Protein 7ZE9 (pdb70)

Radius of gyration: 26.59 Å; Cα contacts (8 Å, |Δi|>4): 1116; chains: 3; bounding box: 82×51×63 Å

Nearest PDB structures (foldseek):
  7ze9-assembly3_CCC  TM=1.006E+00  e=1.357E-37  Thermothelomyces thermophilus
  7ze9-assembly2_BBB  TM=1.005E+00  e=1.156E-34  Thermothelomyces thermophilus
  3wea-assembly1_A  TM=4.760E-01  e=3.461E-02  Camponotus japonicus
  3b2d-assembly1_D  TM=3.757E-01  e=3.349E-01  Homo sapiens
  5e4e-assembly1_C  TM=3.476E-01  e=4.404E+00  Homo sapiens

Structure (mmCIF, N/CA/C/O backbone):
data_7ZE9
#
_entry.id   7ZE9
#
_cell.length_a   152.424
_cell.length_b   52.154
_cell.length_c   88.855
_cell.angle_alpha   90.000
_cell.angle_beta   105.666
_cell.angle_gamma   90.000
#
_symmetry.space_group_name_H-M   'C 1 2 1'
#
loop_
_entity.id
_entity.type
_entity.pdbx_description
1 polymer 'Chitin-binding type-4 domain-containing protein'
2 branched alpha-D-mannopyranose-(1-2)-alpha-D-mannopyranose-(1-3)-[alpha-D-mannopyranose-(1-3)-alpha-D-mannopyranose-(1-6)]beta-D-mannopyranose-(1-4)-2-acetamido-2-deoxy-beta-D-glucopyranose-(1-4)-2-acetamido-2-deoxy-beta-D-glucopyranose
3 branched beta-D-mannopyranose-(1-3)-[alpha-D-mannopyranose-(1-6)]beta-D-mannopyranose-(1-4)-2-acetamido-2-deoxy-beta-D-glucopyranose-(1-4)-2-acetamido-2-deoxy-beta-D-glucopyranose
4 non-polymer 2-acetamido-2-deoxy-beta-D-glucopyranose
5 non-polymer 'COPPER (II) ION'
6 non-polymer 'ACETATE ION'
7 water water
#
loop_
_atom_site.group_PDB
_atom_site.id
_atom_site.type_symbol
_atom_site.label_atom_id
_atom_site.label_alt_id
_atom_site.label_comp_id
_atom_site.label_asym_id
_atom_site.label_entity_id
_atom_site.label_seq_id
_atom_site.pdbx_PDB_ins_code
_atom_site.Cartn_x
_atom_site.Cartn_y
_atom_site.Cartn_z
_atom_site.occupancy
_atom_site.B_iso_or_equiv
_atom_site.auth_seq_id
_atom_site.auth_comp_id
_atom_site.auth_asym_id
_atom_site.auth_atom_id
_atom_site.pdbx_PDB_model_num
ATOM 12 N N . ALA A 1 22 ? -29.660 -16.130 44.823 1.000 47.039 2 ALA AAA N 1
ATOM 13 C CA . ALA A 1 22 ? -30.347 -16.244 43.542 1.000 48.713 2 ALA AAA CA 1
ATOM 14 C C . ALA A 1 22 ? -31.025 -17.616 43.396 1.000 44.876 2 ALA AAA C 1
ATOM 15 O O . ALA A 1 22 ? -30.611 -18.592 44.077 1.000 41.520 2 ALA AAA O 1
ATOM 17 N N . VAL A 1 23 ? -32.013 -17.676 42.501 1.000 40.742 3 VAL AAA N 1
ATOM 18 C CA . VAL A 1 23 ? -32.825 -18.894 42.208 1.000 41.419 3 VAL AAA CA 1
ATOM 19 C C . VAL A 1 23 ? -33.410 -18.760 40.797 1.000 35.820 3 VAL AAA C 1
ATOM 20 O O . VAL A 1 23 ? -33.682 -17.636 40.415 1.000 31.335 3 VAL AAA O 1
ATOM 24 N N . VAL A 1 24 ? -33.516 -19.873 40.066 1.000 36.786 4 VAL AAA N 1
ATOM 25 C CA . VAL A 1 24 ? -34.198 -19.995 38.741 1.000 42.316 4 VAL AAA CA 1
ATOM 26 C C . VAL A 1 24 ? -35.701 -19.788 38.956 1.000 46.207 4 VAL AAA C 1
ATOM 27 O O . VAL A 1 24 ? -36.231 -20.374 39.925 1.000 57.383 4 VAL AAA O 1
ATOM 31 N N . THR A 1 25 ? -36.368 -19.007 38.095 1.000 46.186 5 THR AAA N 1
ATOM 32 C CA . THR A 1 25 ? -37.852 -18.836 38.110 1.000 44.835 5 THR AAA CA 1
ATOM 33 C C . THR A 1 25 ? -38.467 -19.395 36.832 1.000 40.680 5 THR AAA C 1
ATOM 34 O O . THR A 1 25 ? -39.657 -19.760 36.894 1.000 40.536 5 THR AAA O 1
ATOM 38 N N . VAL A 1 26 ? -37.693 -19.453 35.742 1.000 37.515 6 VAL AAA N 1
ATOM 39 C CA . VAL A 1 26 ? -38.131 -20.051 34.450 1.000 38.404 6 VAL AAA CA 1
ATOM 40 C C . VAL A 1 26 ? -37.019 -20.937 33.915 1.000 38.208 6 VAL AAA C 1
ATOM 41 O O . VAL A 1 26 ? -35.860 -20.545 33.940 1.000 41.881 6 VAL AAA O 1
ATOM 45 N N . PRO A 1 27 ? -37.313 -22.186 33.500 1.000 40.270 7 PRO AAA N 1
ATOM 46 C CA . PRO A 1 27 ? -38.619 -22.810 33.745 1.000 40.085 7 PRO AAA CA 1
ATOM 47 C C . PRO A 1 27 ? -38.917 -22.957 35.247 1.000 41.111 7 PRO AAA C 1
ATOM 48 O O . PRO A 1 27 ? -38.003 -22.775 36.037 1.000 41.950 7 PRO AAA O 1
ATOM 52 N N . THR A 1 28 ? -40.147 -23.310 35.632 1.000 43.412 8 THR AAA N 1
ATOM 53 C CA . THR A 1 28 ? -40.481 -23.553 37.058 1.000 44.164 8 THR AAA CA 1
ATOM 54 C C . THR A 1 28 ? -39.620 -24.699 37.559 1.000 42.247 8 THR AAA C 1
ATOM 55 O O . THR A 1 28 ? -39.716 -25.795 37.041 1.000 46.050 8 THR AAA O 1
ATOM 59 N N . PRO A 1 29 ? -38.720 -24.473 38.539 1.000 40.464 9 PRO AAA N 1
ATOM 60 C CA . PRO A 1 29 ? -37.815 -25.525 38.998 1.000 39.247 9 PRO AAA CA 1
ATOM 61 C C . PRO A 1 29 ? -38.481 -26.336 40.120 1.000 38.289 9 PRO AAA C 1
ATOM 62 O O . PRO A 1 29 ? -39.589 -25.991 40.488 1.000 43.564 9 PRO AAA O 1
ATOM 66 N N . ARG A 1 30 ? -37.844 -27.397 40.613 1.000 36.287 10 ARG AAA N 1
ATOM 67 C CA . ARG A 1 30 ? -38.398 -28.182 41.746 1.000 37.597 10 ARG AAA CA 1
ATOM 68 C C . ARG A 1 30 ? -38.614 -27.230 42.918 1.000 41.257 10 ARG AAA C 1
ATOM 69 O O . ARG A 1 30 ? -37.791 -26.271 43.091 1.000 39.961 10 ARG AAA O 1
ATOM 77 N N . GLY A 1 31 ? -39.684 -27.472 43.674 1.000 42.248 11 GLY AAA N 1
ATOM 78 C CA . GLY A 1 31 ? -40.013 -26.717 44.894 1.000 43.844 11 GLY AAA CA 1
ATOM 79 C C . GLY A 1 31 ? -40.258 -27.665 46.043 1.000 43.740 11 GLY AAA C 1
ATOM 80 O O . GLY A 1 31 ? -40.119 -28.887 45.855 1.000 44.625 11 GLY AAA O 1
ATOM 81 N N . ALA A 1 32 ? -40.617 -27.122 47.199 1.000 49.682 12 ALA AAA N 1
ATOM 82 C CA . ALA A 1 32 ? -40.911 -27.900 48.425 1.000 52.231 12 ALA AAA CA 1
ATOM 83 C C . ALA A 1 32 ? -42.151 -28.787 48.196 1.000 53.666 12 ALA AAA C 1
ATOM 84 O O . ALA A 1 32 ? -43.044 -28.413 47.401 1.000 44.733 12 ALA AAA O 1
ATOM 86 N N . GLY A 1 33 ? -42.185 -29.935 48.872 1.000 55.668 13 GLY AAA N 1
ATOM 87 C CA . GLY A 1 33 ? -43.373 -30.790 49.005 1.000 50.713 13 GLY AAA CA 1
ATOM 88 C C . GLY A 1 33 ? -43.208 -31.750 50.170 1.000 49.787 13 GLY AAA C 1
ATOM 89 O O . GLY A 1 33 ? -42.235 -31.669 50.919 1.000 51.427 13 GLY AAA O 1
ATOM 90 N N . PRO A 1 34 ? -44.173 -32.674 50.348 1.000 52.825 14 PRO AAA N 1
ATOM 91 C CA . PRO A 1 34 ? -44.147 -33.648 51.443 1.000 50.661 14 PRO AAA CA 1
ATOM 92 C C . PRO A 1 34 ? -42.865 -34.481 51.564 1.000 43.223 14 PRO AAA C 1
ATOM 93 O O . PRO A 1 34 ? -42.357 -34.568 52.649 1.000 45.139 14 PRO AAA O 1
ATOM 97 N N . TYR A 1 35 ? -42.366 -35.058 50.475 1.000 39.347 15 TYR AAA N 1
ATOM 98 C CA . TYR A 1 35 ? -41.155 -35.910 50.518 1.000 39.659 15 TYR AAA CA 1
ATOM 99 C C . TYR A 1 35 ? -39.951 -35.065 50.941 1.000 39.688 15 TYR AAA C 1
ATOM 100 O O . TYR A 1 35 ? -39.074 -35.580 51.650 1.000 45.420 15 TYR AAA O 1
ATOM 109 N N . TYR A 1 36 ? -39.915 -33.793 50.545 1.000 39.243 16 TYR AAA N 1
ATOM 110 C CA . TYR A 1 36 ? -38.839 -32.838 50.910 1.000 38.559 16 TYR AAA CA 1
ATOM 111 C C . TYR A 1 36 ? -38.743 -32.722 52.438 1.000 40.710 16 TYR AAA C 1
ATOM 112 O O . TYR A 1 36 ? -37.646 -32.920 53.008 1.000 37.298 16 TYR AAA O 1
ATOM 121 N N . THR A 1 37 ? -39.871 -32.428 53.092 1.000 42.537 17 THR AAA N 1
ATOM 122 C CA . THR A 1 37 ? -39.939 -32.246 54.563 1.000 43.749 17 THR AAA CA 1
ATOM 123 C C . THR A 1 37 ? -39.632 -33.605 55.218 1.000 48.836 17 THR AAA C 1
ATOM 124 O O . THR A 1 37 ? -38.812 -33.627 56.178 1.000 49.773 17 THR AAA O 1
ATOM 128 N N . GLN A 1 38 ? -40.179 -34.707 54.681 1.000 45.247 18 GLN AAA N 1
ATOM 129 C CA . GLN A 1 38 ? -39.981 -36.062 55.262 1.000 45.196 18 GLN AAA CA 1
ATOM 130 C C . GLN A 1 38 ? -38.496 -36.417 55.179 1.000 44.669 18 GLN AAA C 1
ATOM 131 O O . GLN A 1 38 ? -37.952 -36.914 56.186 1.000 50.262 18 GLN AAA O 1
ATOM 137 N N . ARG A 1 39 ? -37.852 -36.186 54.037 1.000 44.417 19 ARG AAA N 1
ATOM 138 C CA . ARG A 1 39 ? -36.504 -36.766 53.786 1.000 43.909 19 ARG AAA CA 1
ATOM 139 C C . ARG A 1 39 ? -35.401 -35.847 54.295 1.000 43.765 19 ARG AAA C 1
ATOM 140 O O . ARG A 1 39 ? -34.422 -36.394 54.797 1.000 51.150 19 ARG AAA O 1
ATOM 148 N N . CYS A 1 40 ? -35.547 -34.525 54.189 1.000 43.265 20 CYS AAA N 1
ATOM 149 C CA . CYS A 1 40 ? -34.523 -33.545 54.649 1.000 43.079 20 CYS AAA CA 1
ATOM 150 C C . CYS A 1 40 ? -34.716 -33.253 56.140 1.000 43.437 20 CYS AAA C 1
ATOM 151 O O . CYS A 1 40 ? -33.698 -32.988 56.827 1.000 46.072 20 CYS AAA O 1
ATOM 154 N N . GLY A 1 41 ? -35.963 -33.291 56.618 1.000 37.947 21 GLY AAA N 1
ATOM 155 C CA . GLY A 1 41 ? -36.291 -32.972 58.015 1.000 38.423 21 GLY AAA CA 1
ATOM 156 C C . GLY A 1 41 ? -36.816 -31.552 58.139 1.000 40.454 21 GLY AAA C 1
ATOM 157 O O . GLY A 1 41 ? -36.529 -30.742 57.253 1.000 40.691 21 GLY AAA O 1
ATOM 158 N N . GLU A 1 42 ? -37.568 -31.269 59.206 1.000 43.459 22 GLU AAA N 1
ATOM 159 C CA . GLU A 1 42 ? -38.273 -29.981 59.437 1.000 45.497 22 GLU AAA CA 1
ATOM 160 C C . GLU A 1 42 ? -37.233 -28.854 59.476 1.000 39.875 22 GLU AAA C 1
ATOM 161 O O . GLU A 1 42 ? -37.490 -27.799 58.901 1.000 38.339 22 GLU AAA O 1
ATOM 167 N N . THR A 1 43 ? -36.081 -29.076 60.100 1.000 36.804 23 THR AAA N 1
ATOM 168 C CA . THR A 1 43 ? -35.099 -27.995 60.345 1.000 38.175 23 THR AAA CA 1
ATOM 169 C C . THR A 1 43 ? -34.599 -27.486 58.991 1.000 41.075 23 THR AAA C 1
ATOM 170 O O . THR A 1 43 ? -34.767 -26.269 58.735 1.000 46.927 23 THR AAA O 1
ATOM 174 N N . TYR A 1 44 ? -34.078 -28.366 58.134 1.000 38.384 24 TYR AAA N 1
ATOM 175 C CA . TYR A 1 44 ? -33.608 -28.000 56.772 1.000 37.365 24 TYR AAA CA 1
ATOM 176 C C . TYR A 1 44 ? -34.750 -27.378 55.950 1.000 39.598 24 TYR AAA C 1
ATOM 177 O O . TYR A 1 44 ? -34.579 -26.276 55.425 1.000 42.626 24 TYR AAA O 1
ATOM 186 N N . ALA A 1 45 ? -35.882 -28.069 55.819 1.000 42.918 25 ALA AAA N 1
ATOM 187 C CA . ALA A 1 45 ? -37.042 -27.640 54.995 1.000 40.758 25 ALA AAA CA 1
ATOM 188 C C . ALA A 1 45 ? -37.500 -26.242 55.426 1.000 43.033 25 ALA AAA C 1
ATOM 189 O O . ALA A 1 45 ? -37.730 -25.410 54.549 1.000 40.092 25 ALA AAA O 1
ATOM 191 N N . VAL A 1 46 ? -37.625 -25.990 56.733 1.000 43.201 26 VAL AAA N 1
ATOM 192 C CA . VAL A 1 46 ? -38.192 -24.708 57.237 1.000 42.334 26 VAL AAA CA 1
ATOM 193 C C . VAL A 1 46 ? -37.166 -23.600 56.981 1.000 42.174 26 VAL AAA C 1
ATOM 194 O O . VAL A 1 46 ? -37.556 -22.540 56.468 1.000 41.813 26 VAL AAA O 1
ATOM 198 N N . TYR A 1 47 ? -35.898 -23.829 57.301 1.000 40.146 27 TYR AAA N 1
ATOM 199 C CA . TYR A 1 47 ? -34.850 -22.789 57.140 1.000 40.524 27 TYR AAA CA 1
ATOM 200 C C . TYR A 1 47 ? -34.740 -22.404 55.657 1.000 39.641 27 TYR AAA C 1
ATOM 201 O O . TYR A 1 47 ? -34.710 -21.205 55.328 1.000 41.640 27 TYR AAA O 1
ATOM 210 N N . MET A 1 48 ? -34.706 -23.397 54.777 1.000 37.362 28 MET AAA N 1
ATOM 211 C CA . MET A 1 48 ? -34.438 -23.180 53.339 1.000 37.696 28 MET AAA CA 1
ATOM 212 C C . MET A 1 48 ? -35.669 -22.589 52.646 1.000 40.914 28 MET AAA C 1
ATOM 213 O O . MET A 1 48 ? -35.482 -22.004 51.590 1.000 42.089 28 MET AAA O 1
ATOM 218 N N . GLU A 1 49 ? -36.879 -22.693 53.203 1.000 45.470 29 GLU AAA N 1
ATOM 219 C CA . GLU A 1 49 ? -38.085 -22.127 52.534 1.000 44.893 29 GLU AAA CA 1
ATOM 220 C C . GLU A 1 49 ? -38.347 -20.681 52.994 1.000 45.903 29 GLU AAA C 1
ATOM 221 O O . GLU A 1 49 ? -38.986 -19.938 52.231 1.000 47.950 29 GLU AAA O 1
ATOM 227 N N . LYS A 1 50 ? -37.826 -20.254 54.142 1.000 48.710 30 LYS AAA N 1
ATOM 228 C CA . LYS A 1 50 ? -37.882 -18.822 54.542 1.000 57.727 30 LYS AAA CA 1
ATOM 229 C C . LYS A 1 50 ? -37.144 -17.952 53.512 1.000 59.815 30 LYS AAA C 1
ATOM 230 O O . LYS A 1 50 ? -37.464 -16.762 53.476 1.000 64.805 30 LYS AAA O 1
ATOM 236 N N . ASP A 1 51 ? -36.198 -18.498 52.725 1.000 60.149 31 ASP AAA N 1
ATOM 237 C CA . ASP A 1 51 ? -35.481 -17.771 51.630 1.000 51.427 31 ASP AAA CA 1
ATOM 238 C C . ASP A 1 51 ? -35.067 -18.756 50.527 1.000 43.976 31 ASP AAA C 1
ATOM 239 O O . ASP A 1 51 ? -33.967 -19.302 50.571 1.000 41.575 31 ASP AAA O 1
ATOM 244 N N . LYS A 1 52 ? -35.917 -18.928 49.527 1.000 41.441 32 LYS AAA N 1
ATOM 245 C CA . LYS A 1 52 ? -35.738 -19.925 48.444 1.000 42.252 32 LYS AAA CA 1
ATOM 246 C C . LYS A 1 52 ? -34.486 -19.580 47.630 1.000 41.772 32 LYS AAA C 1
ATOM 247 O O . LYS A 1 52 ? -34.107 -20.429 46.775 1.000 40.350 32 LYS AAA O 1
ATOM 253 N N . ALA A 1 53 ? -33.870 -18.412 47.898 1.000 39.507 33 ALA AAA N 1
ATOM 254 C CA . ALA A 1 53 ? -32.687 -17.871 47.180 1.000 40.275 33 ALA AAA CA 1
ATOM 255 C C . ALA A 1 53 ? -31.430 -17.956 48.044 1.000 36.886 33 ALA AAA C 1
ATOM 256 O O . ALA A 1 53 ? -30.351 -17.602 47.545 1.000 35.587 33 ALA AAA O 1
ATOM 258 N N . GLY A 1 54 ? -31.572 -18.378 49.295 1.000 33.860 34 GLY AAA N 1
ATOM 259 C CA . GLY A 1 54 ? -30.438 -18.553 50.210 1.000 34.191 34 GLY AAA CA 1
ATOM 260 C C . GLY A 1 54 ? -29.484 -19.656 49.761 1.000 34.843 34 GLY AAA C 1
ATOM 261 O O . GLY A 1 54 ? -29.829 -20.568 49.012 1.000 35.191 34 GLY AAA O 1
ATOM 262 N N . PRO A 1 55 ? -28.225 -19.612 50.222 1.000 36.228 35 PRO AAA N 1
ATOM 263 C CA . PRO A 1 55 ? -27.289 -20.711 49.970 1.000 37.113 35 PRO AAA CA 1
ATOM 264 C C . PRO A 1 55 ? -27.579 -21.988 50.784 1.000 37.739 35 PRO AAA C 1
ATOM 265 O O . PRO A 1 55 ? -28.390 -21.971 51.701 1.000 35.300 35 PRO AAA O 1
ATOM 269 N N . ILE A 1 56 ? -26.913 -23.079 50.424 1.000 39.120 36 ILE AAA N 1
ATOM 270 C CA . ILE A 1 56 ? -27.240 -24.445 50.928 1.000 41.125 36 ILE AAA CA 1
ATOM 271 C C . ILE A 1 56 ? -26.571 -24.643 52.295 1.000 43.361 36 ILE AAA C 1
ATOM 272 O O . ILE A 1 56 ? -27.249 -25.178 53.213 1.000 43.808 36 ILE AAA O 1
ATOM 277 N N . GLU A 1 57 ? -25.316 -24.187 52.415 1.000 38.997 37 GLU AAA N 1
ATOM 278 C CA . GL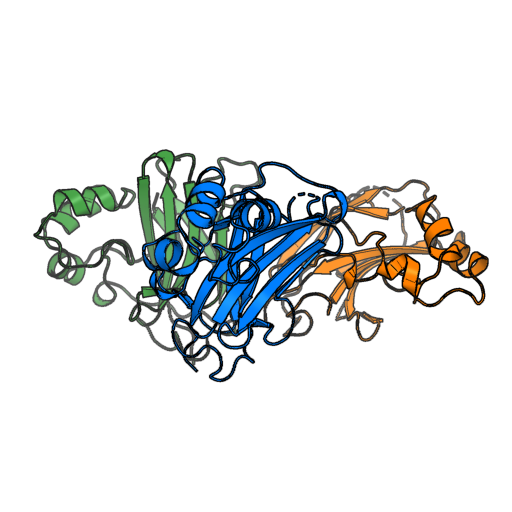U A 1 57 ? -24.401 -24.438 53.558 1.000 37.059 37 GLU AAA CA 1
ATOM 279 C C . GLU A 1 57 ? -25.087 -24.031 54.856 1.000 33.659 37 GLU AAA C 1
ATOM 280 O O . GLU A 1 57 ? -24.953 -24.746 55.845 1.000 36.627 37 GLU AAA O 1
ATOM 286 N N . ASN A 1 58 ? -25.806 -22.925 54.842 1.000 32.515 38 ASN AAA N 1
ATOM 287 C CA . ASN A 1 58 ? -26.469 -22.358 56.040 1.000 32.354 38 ASN AAA CA 1
ATOM 288 C C . ASN A 1 58 ? -27.561 -23.315 56.529 1.000 34.423 38 ASN AAA C 1
ATOM 289 O O . ASN A 1 58 ? -27.786 -23.394 57.773 1.000 37.054 38 ASN AAA O 1
ATOM 294 N N . GLY A 1 59 ? -28.239 -23.995 55.604 1.000 34.833 39 GLY AAA N 1
ATOM 295 C CA . GLY A 1 59 ? -29.302 -24.968 55.931 1.000 35.477 39 GLY AAA CA 1
ATOM 296 C C . GLY A 1 59 ? -28.706 -26.265 56.455 1.000 34.085 39 GLY AAA C 1
ATOM 297 O O . GLY A 1 59 ? -29.244 -26.832 57.424 1.000 34.052 39 GLY AAA O 1
ATOM 298 N N . VAL A 1 60 ? -27.603 -26.695 55.857 1.000 30.173 40 VAL AAA N 1
ATOM 299 C CA . VAL A 1 60 ? -26.835 -27.894 56.287 1.000 32.266 40 VAL AAA CA 1
ATOM 300 C C . VAL A 1 60 ? -26.398 -27.671 57.742 1.000 32.759 40 VAL AAA C 1
ATOM 301 O O . VAL A 1 60 ? -26.639 -28.543 58.616 1.000 34.528 40 VAL AAA O 1
ATOM 305 N N . ALA A 1 61 ? -25.803 -26.513 58.009 1.000 35.232 41 ALA AAA N 1
ATOM 306 C CA . ALA A 1 61 ? -25.278 -26.138 59.338 1.000 34.569 41 ALA AAA CA 1
ATOM 307 C C . ALA A 1 61 ? -26.412 -26.146 60.369 1.000 36.725 41 ALA AAA C 1
ATOM 308 O O . ALA A 1 61 ? -26.238 -26.787 61.401 1.000 40.824 41 ALA AAA O 1
ATOM 310 N N . LYS A 1 62 ? -27.536 -25.480 60.088 1.000 39.218 42 LYS AAA N 1
ATOM 311 C CA . LYS A 1 62 ? -28.704 -25.427 61.005 1.000 41.476 42 LYS AAA CA 1
ATOM 312 C C . LYS A 1 62 ? -29.212 -26.857 61.252 1.000 41.610 42 LYS AAA C 1
ATOM 313 O O . LYS A 1 62 ? -29.502 -27.191 62.410 1.000 37.601 42 LYS AAA O 1
ATOM 319 N N . ALA A 1 63 ? -29.322 -27.681 60.207 1.000 39.601 43 ALA AAA N 1
ATOM 320 C CA . ALA A 1 63 ? -29.930 -29.024 60.309 1.000 37.980 43 ALA AAA CA 1
ATOM 321 C C . ALA A 1 63 ? -29.030 -29.921 61.155 1.000 40.787 43 ALA AAA C 1
ATOM 322 O O . ALA A 1 63 ? -29.592 -30.759 61.892 1.000 44.586 43 ALA AAA O 1
ATOM 324 N N . GLY A 1 64 ? -27.707 -29.743 61.072 1.000 37.752 44 GLY AAA N 1
ATOM 325 C CA . GLY A 1 64 ? -26.742 -30.709 61.632 1.000 41.887 44 GLY AAA CA 1
ATOM 326 C C . GLY A 1 64 ? -27.126 -32.158 61.317 1.000 43.822 44 GLY AAA C 1
ATOM 327 O O . GLY A 1 64 ? -27.426 -32.452 60.150 1.000 42.914 44 GLY AAA O 1
ATOM 328 N N . SER A 1 65 ? -27.187 -33.016 62.339 1.000 44.372 45 SER AAA N 1
ATOM 329 C CA . SER A 1 65 ? -27.403 -34.485 62.238 1.000 44.110 45 SER AAA CA 1
ATOM 330 C C . SER A 1 65 ? -28.859 -34.851 61.910 1.000 44.798 45 SER AAA C 1
ATOM 331 O O . SER A 1 65 ? -29.097 -36.052 61.729 1.000 50.381 45 SER AAA O 1
ATOM 334 N N . GLU A 1 66 ? -29.795 -33.891 61.865 1.000 45.316 46 GLU AAA N 1
ATOM 335 C CA . GLU A 1 66 ? -31.228 -34.109 61.498 1.000 44.571 46 GLU AAA CA 1
ATOM 336 C C . GLU A 1 66 ? -31.342 -34.376 59.982 1.000 47.149 46 GLU AAA C 1
ATOM 337 O O . GLU A 1 66 ? -32.236 -35.140 59.554 1.000 50.399 46 GLU AAA O 1
ATOM 343 N N . LEU A 1 67 ? -30.467 -33.756 59.194 1.000 45.943 47 LEU AAA N 1
ATOM 344 C CA . LEU A 1 67 ? -30.500 -33.781 57.709 1.000 47.261 47 LEU AAA CA 1
ATOM 345 C C . LEU A 1 67 ? -30.450 -35.230 57.189 1.000 45.047 47 LEU AAA C 1
ATOM 346 O O . LEU A 1 67 ? -29.564 -35.973 57.611 1.000 39.504 47 LEU AAA O 1
ATOM 351 N N . GLY A 1 68 ? -31.356 -35.587 56.270 1.000 47.343 48 GLY AAA N 1
ATOM 352 C CA . GLY A 1 68 ? -31.445 -36.932 55.672 1.000 49.529 48 GLY AAA CA 1
ATOM 353 C C . GLY A 1 68 ? -31.555 -36.940 54.150 1.000 51.837 48 GLY AAA C 1
ATOM 354 O O . GLY A 1 68 ? -31.842 -38.009 53.597 1.000 59.619 48 GLY AAA O 1
ATOM 355 N N . CYS A 1 69 ? -31.353 -35.812 53.466 1.000 53.067 49 CYS AAA N 1
ATOM 356 C CA . CYS A 1 69 ? -31.313 -35.739 51.979 1.000 50.276 49 CYS AAA CA 1
ATOM 357 C C . CYS A 1 69 ? -29.907 -35.292 51.560 1.000 46.966 49 CYS AAA C 1
ATOM 358 O O . CYS A 1 69 ? -29.110 -34.978 52.461 1.000 46.912 49 CYS AAA O 1
ATOM 361 N N . ASN A 1 70 ? -29.603 -35.283 50.257 1.000 44.162 50 ASN AAA N 1
ATOM 362 C CA . ASN A 1 70 ? -28.394 -34.617 49.704 1.000 41.576 50 ASN AAA CA 1
ATOM 363 C C . ASN A 1 70 ? -28.747 -33.188 49.288 1.000 41.205 50 ASN AAA C 1
ATOM 364 O O . ASN A 1 70 ? -29.262 -32.952 48.198 1.000 43.161 50 ASN AAA O 1
ATOM 369 N N . PRO A 1 71 ? -28.444 -32.161 50.106 1.000 41.441 51 PRO AAA N 1
ATOM 370 C CA . PRO A 1 71 ? -28.823 -30.788 49.768 1.000 44.312 51 PRO AAA CA 1
ATOM 371 C C . PRO A 1 71 ? -27.960 -30.201 48.639 1.000 44.772 51 PRO AAA C 1
ATOM 372 O O . PRO A 1 71 ? -28.300 -29.165 48.142 1.000 47.175 51 PRO AAA O 1
ATOM 376 N N . PHE A 1 72 ? -26.914 -30.907 48.208 1.000 42.050 52 PHE AAA N 1
ATOM 377 C CA . PHE A 1 72 ? -26.077 -30.492 47.058 1.000 40.261 52 PHE AAA CA 1
ATOM 378 C C . PHE A 1 72 ? -26.547 -31.164 45.766 1.000 39.374 52 PHE AAA C 1
ATOM 379 O O . PHE A 1 72 ? -25.820 -31.083 44.756 1.000 38.458 52 PHE AAA O 1
ATOM 387 N N . LEU A 1 73 ? -27.734 -31.772 45.784 1.000 40.469 53 LEU AAA N 1
ATOM 388 C CA . LEU A 1 73 ? -28.442 -32.238 44.566 1.000 39.214 53 LEU AAA CA 1
ATOM 389 C C . LEU A 1 73 ? -29.846 -31.645 44.584 1.000 42.095 53 LEU AAA C 1
ATOM 390 O O . LEU A 1 73 ? -30.686 -32.110 45.393 1.000 48.005 53 LEU AAA O 1
ATOM 395 N N . CYS A 1 74 ? -30.067 -30.617 43.773 1.000 40.954 54 CYS AAA N 1
ATOM 396 C CA . CYS A 1 74 ? -31.381 -29.955 43.588 1.000 43.586 54 CYS AAA CA 1
ATOM 397 C C . CYS A 1 74 ? -31.798 -29.251 44.870 1.000 39.790 54 CYS AAA C 1
ATOM 398 O O . CYS A 1 74 ? -33.010 -29.181 45.134 1.000 40.988 54 CYS AAA O 1
ATOM 401 N N . ARG A 1 75 ? -30.826 -28.780 45.645 1.000 37.029 55 ARG AAA N 1
ATOM 402 C CA . ARG A 1 75 ? -31.085 -28.066 46.920 1.000 38.704 55 ARG AAA CA 1
ATOM 403 C C . ARG A 1 75 ? -31.825 -28.982 47.914 1.000 37.261 55 ARG AAA C 1
ATOM 404 O O . ARG A 1 75 ? -32.366 -28.449 48.897 1.000 41.604 55 ARG AAA O 1
ATOM 412 N N . GLY A 1 76 ? -31.852 -30.296 47.677 1.000 38.955 56 GLY AAA N 1
ATOM 413 C CA . GLY A 1 76 ? -32.580 -31.272 48.513 1.000 39.405 56 GLY AAA CA 1
ATOM 414 C C . GLY A 1 76 ? -34.043 -31.449 48.099 1.000 39.789 56 GLY AAA C 1
ATOM 415 O O . GLY A 1 76 ? -34.738 -32.290 48.717 1.000 36.440 56 GLY AAA O 1
ATOM 416 N N . TYR A 1 77 ? -34.524 -30.709 47.094 1.000 39.774 57 TYR AAA N 1
ATOM 417 C CA . TYR A 1 77 ? -35.874 -30.921 46.516 1.000 40.896 57 TYR AAA CA 1
ATOM 418 C C . TYR A 1 77 ? -35.926 -32.342 45.956 1.000 40.838 57 TYR AAA C 1
ATOM 419 O O . TYR A 1 77 ? -34.873 -32.898 45.593 1.000 36.989 57 TYR AAA O 1
ATOM 428 N N . GLN A 1 78 ? -37.114 -32.943 45.935 1.000 44.917 58 GLN AAA N 1
ATOM 429 C CA . GLN A 1 78 ? -37.271 -34.395 45.632 1.000 46.585 58 GLN AAA CA 1
ATOM 430 C C . GLN A 1 78 ? -38.144 -34.589 44.392 1.000 45.192 58 GLN AAA C 1
ATOM 431 O O . GLN A 1 78 ? -39.199 -33.915 44.299 1.000 43.996 58 GLN AAA O 1
ATOM 437 N N . TYR A 1 79 ? -37.752 -35.505 43.503 1.000 43.713 59 TYR AAA N 1
ATOM 438 C CA . TYR A 1 79 ? -38.542 -35.824 42.290 1.000 48.572 59 TYR AAA CA 1
ATOM 439 C C . TYR A 1 79 ? -40.027 -36.027 42.629 1.000 46.165 59 TYR AAA C 1
ATOM 440 O O . TYR A 1 79 ? -40.868 -35.355 42.016 1.000 43.270 59 TYR AAA O 1
ATOM 449 N N . GLU A 1 80 ? -40.348 -36.896 43.588 1.000 48.036 60 GLU AAA N 1
ATOM 450 C CA . GLU A 1 80 ? -41.756 -37.297 43.873 1.000 54.927 60 GLU AAA CA 1
ATOM 451 C C . GLU A 1 80 ? -42.621 -36.072 44.210 1.000 54.009 60 GLU AAA C 1
ATOM 452 O O . GLU A 1 80 ? -43.834 -36.180 44.089 1.000 66.764 60 GLU AAA O 1
ATOM 458 N N . ASP A 1 81 ? -42.046 -34.946 44.613 1.000 55.524 61 ASP AAA N 1
ATOM 459 C CA . ASP A 1 81 ? -42.836 -33.730 44.928 1.000 52.578 61 ASP AAA CA 1
ATOM 460 C C . ASP A 1 81 ? -43.112 -32.947 43.640 1.000 52.127 61 ASP AAA C 1
ATOM 461 O O . ASP A 1 81 ? -43.925 -32.035 43.727 1.000 48.231 61 ASP AAA O 1
ATOM 466 N N . ASN A 1 82 ? -42.453 -33.261 42.512 1.000 55.175 62 ASN AAA N 1
ATOM 467 C CA . ASN A 1 82 ? -42.484 -32.438 41.263 1.000 57.045 62 ASN AAA CA 1
ATOM 468 C C . ASN A 1 82 ? -42.836 -33.319 40.059 1.000 64.216 62 ASN AAA C 1
ATOM 469 O O . ASN A 1 82 ? -42.893 -34.558 40.217 1.000 68.781 62 ASN AAA O 1
ATOM 474 N N . GLU A 1 83 ? -43.071 -32.708 38.894 1.000 70.502 63 GLU AAA N 1
ATOM 475 C CA . GLU A 1 83 ? -43.353 -33.448 37.635 1.000 71.008 63 GLU AAA CA 1
ATOM 476 C C . GLU A 1 83 ? -42.347 -33.034 36.559 1.000 65.801 63 GLU AAA C 1
ATOM 477 O O . GLU A 1 83 ? -42.023 -31.844 36.473 1.000 62.717 63 GLU AAA O 1
ATOM 483 N N . ALA A 1 84 ? -41.856 -34.017 35.801 1.000 63.971 64 ALA AAA N 1
ATOM 484 C CA . ALA A 1 84 ? -40.910 -33.859 34.673 1.000 60.863 64 ALA AAA CA 1
ATOM 485 C C . ALA A 1 84 ? -41.664 -33.415 33.415 1.000 59.044 64 ALA AAA C 1
ATOM 486 O O . ALA A 1 84 ? -42.729 -33.989 33.135 1.000 76.319 64 ALA AAA O 1
ATOM 488 N N . VAL A 1 85 ? -41.115 -32.455 32.674 1.000 54.068 65 VAL AAA N 1
ATOM 489 C CA . VAL A 1 85 ? -41.712 -31.869 31.436 1.000 55.619 65 VAL AAA CA 1
ATOM 490 C C . VAL A 1 85 ? -41.067 -32.568 30.224 1.000 59.047 65 VAL AAA C 1
ATOM 491 O O . VAL A 1 85 ? -39.929 -33.088 30.400 1.000 55.626 65 VAL AAA O 1
ATOM 495 N N . GLU A 1 86 ? -41.746 -32.666 29.065 1.000 64.541 66 GLU AAA N 1
ATOM 496 C CA . GLU A 1 86 ? -41.163 -33.369 27.875 1.000 72.004 66 GLU AAA CA 1
ATOM 497 C C . GLU A 1 86 ? -40.445 -32.371 26.960 1.000 67.571 66 GLU AAA C 1
ATOM 498 O O . GLU A 1 86 ? -41.071 -31.364 26.568 1.000 64.812 66 GLU AAA O 1
ATOM 504 N N . TYR A 1 87 ? -39.184 -32.674 26.633 1.000 64.963 67 TYR AAA N 1
ATOM 505 C CA . TYR A 1 87 ? -38.303 -31.888 25.734 1.000 64.253 67 TYR AAA CA 1
ATOM 506 C C . TYR A 1 87 ? -37.825 -32.795 24.593 1.000 67.030 67 TYR AAA C 1
ATOM 507 O O . TYR A 1 87 ? -37.642 -34.019 24.813 1.000 63.199 67 TYR AAA O 1
ATOM 516 N N . GLU A 1 88 ? -37.615 -32.194 23.417 1.000 72.074 68 GLU AAA N 1
ATOM 517 C CA . GLU A 1 88 ? -37.151 -32.868 22.176 1.000 74.925 68 GLU AAA CA 1
ATOM 518 C C . GLU A 1 88 ? -35.647 -32.651 22.030 1.000 72.650 68 GLU AAA C 1
ATOM 519 O O . GLU A 1 88 ? -35.117 -31.620 22.444 1.000 62.058 68 GLU AAA O 1
ATOM 525 N N . PRO A 1 89 ? -34.902 -33.617 21.445 1.000 68.729 69 PRO AAA N 1
ATOM 526 C CA . PRO A 1 89 ? -33.486 -33.406 21.158 1.000 65.776 69 PRO AAA CA 1
ATOM 527 C C . PRO A 1 89 ? -33.332 -32.109 20.354 1.000 65.745 69 PRO AAA C 1
ATOM 528 O O . PRO A 1 89 ? -34.167 -31.860 19.506 1.000 65.587 69 PRO AAA O 1
ATOM 532 N N . GLY A 1 90 ? -32.325 -31.294 20.688 1.000 65.507 70 GLY AAA N 1
ATOM 533 C CA . GLY A 1 90 ? -32.018 -30.016 20.008 1.000 57.961 70 GLY AAA CA 1
ATOM 534 C C . GLY A 1 90 ? -32.972 -28.893 20.382 1.000 51.005 70 GLY AAA C 1
ATOM 535 O O . GLY A 1 90 ? -32.775 -27.786 19.880 1.000 48.457 70 GLY AAA O 1
ATOM 536 N N . GLN A 1 91 ? -33.959 -29.143 21.244 1.000 50.737 71 GLN AAA N 1
ATOM 537 C CA . GLN A 1 91 ? -34.896 -28.091 21.727 1.000 53.206 71 GLN AAA CA 1
ATOM 538 C C . GLN A 1 91 ? -34.122 -27.048 22.548 1.000 55.779 71 GLN AAA C 1
ATOM 539 O O . GLN A 1 91 ? -33.213 -27.426 23.319 1.000 61.513 71 GLN AAA O 1
ATOM 545 N N . VAL A 1 92 ? -34.482 -25.776 22.396 1.000 54.661 72 VAL AAA N 1
ATOM 546 C CA . VAL A 1 92 ? -33.845 -24.635 23.118 1.000 55.371 72 VAL AAA CA 1
ATOM 547 C C . VAL A 1 92 ? -34.787 -24.200 24.246 1.000 53.241 72 VAL AAA C 1
ATOM 548 O O . VAL A 1 92 ? -35.971 -23.968 23.974 1.000 49.310 72 VAL AAA O 1
ATOM 552 N N . ILE A 1 93 ? -34.284 -24.127 25.482 1.000 57.912 73 ILE AAA N 1
ATOM 553 C CA . ILE A 1 93 ? -35.089 -23.737 26.677 1.000 55.375 73 ILE AAA CA 1
ATOM 554 C C . ILE A 1 93 ? -34.556 -22.416 27.244 1.000 51.512 73 ILE AAA C 1
ATOM 555 O O . ILE A 1 93 ? -33.382 -22.365 27.637 1.000 51.363 73 ILE AAA O 1
ATOM 560 N N . ASP A 1 94 ? -35.396 -21.383 27.300 1.000 54.168 74 ASP AAA N 1
ATOM 561 C CA . ASP A 1 94 ? -35.044 -20.087 27.942 1.000 60.525 74 ASP AAA CA 1
ATOM 562 C C . ASP A 1 94 ? -35.041 -20.301 29.468 1.000 57.922 74 ASP AAA C 1
ATOM 563 O O . ASP A 1 94 ? -35.983 -20.933 29.991 1.000 54.133 74 ASP AAA O 1
ATOM 568 N N . PHE A 1 95 ? -33.981 -19.841 30.144 1.000 54.725 75 PHE AAA N 1
ATOM 569 C CA . PHE A 1 95 ? -33.866 -19.748 31.624 1.000 52.295 75 PHE AAA CA 1
ATOM 570 C C . PHE A 1 95 ? -33.930 -18.277 32.049 1.000 49.491 75 PHE AAA C 1
ATOM 571 O O . PHE A 1 95 ? -33.440 -17.381 31.341 1.000 47.030 75 PHE AAA O 1
ATOM 579 N N . HIS A 1 96 ? -34.562 -18.029 33.187 1.000 52.370 76 HIS AAA N 1
ATOM 580 C CA . HIS A 1 96 ? -34.469 -16.744 33.920 1.000 53.715 76 HIS AAA CA 1
ATOM 581 C C . HIS A 1 96 ? -34.092 -17.063 35.363 1.000 51.043 76 HIS AAA C 1
ATOM 582 O O . HIS A 1 96 ? -34.691 -17.995 35.952 1.000 49.100 76 HIS AAA O 1
ATOM 589 N N . VAL A 1 97 ? -33.087 -16.340 35.854 1.000 48.056 77 VAL AAA N 1
ATOM 590 C CA . VAL A 1 97 ? -32.532 -16.438 37.226 1.000 47.125 77 VAL AAA CA 1
ATOM 591 C C . VAL A 1 97 ? -32.883 -15.137 37.931 1.000 46.992 77 VAL AAA C 1
ATOM 592 O O . VAL A 1 97 ? -32.507 -14.084 37.425 1.000 52.190 77 VAL AAA O 1
ATOM 596 N N . ASP A 1 98 ? -33.625 -15.237 39.027 1.000 48.639 78 ASP AAA N 1
ATOM 597 C CA . ASP A 1 98 ? -34.008 -14.106 39.899 1.000 50.047 78 ASP AAA CA 1
ATOM 598 C C . ASP A 1 98 ? -32.809 -13.898 40.819 1.000 48.381 78 ASP AAA C 1
ATOM 599 O O . ASP A 1 98 ? -32.587 -14.775 41.654 1.000 53.189 78 ASP AAA O 1
ATOM 604 N N . LEU A 1 99 ? -32.032 -12.834 40.598 1.000 44.251 79 LEU AAA N 1
ATOM 605 C CA . LEU A 1 99 ? -30.762 -12.559 41.321 1.000 44.827 79 LEU AAA CA 1
ATOM 606 C C . LEU A 1 99 ? -31.037 -11.528 42.426 1.000 44.230 79 LEU AAA C 1
ATOM 607 O O . LEU A 1 99 ? -31.150 -10.362 42.114 1.000 47.934 79 LEU AAA O 1
ATOM 612 N N . ILE A 1 100 ? -31.153 -11.950 43.682 1.000 46.170 80 ILE AAA N 1
ATOM 613 C CA . ILE A 1 100 ? -31.451 -11.039 44.827 1.000 45.984 80 ILE AAA CA 1
ATOM 614 C C . ILE A 1 100 ? -30.170 -10.296 45.216 1.000 42.275 80 ILE AAA C 1
ATOM 615 O O . ILE A 1 100 ? -30.262 -9.129 45.506 1.000 46.273 80 ILE AAA O 1
ATOM 620 N N . ALA A 1 101 ? -29.021 -10.960 45.235 1.000 41.524 81 ALA AAA N 1
ATOM 621 C CA . ALA A 1 101 ? -27.731 -10.382 45.680 1.000 41.991 81 ALA AAA CA 1
ATOM 622 C C . ALA A 1 101 ? -26.591 -11.025 44.898 1.000 39.642 81 ALA AAA C 1
ATOM 623 O O . ALA A 1 101 ? -26.443 -12.244 44.974 1.000 40.884 81 ALA AAA O 1
ATOM 625 N N . GLY A 1 102 ? -25.816 -10.223 44.184 1.000 38.634 82 GLY AAA N 1
ATOM 626 C CA . GLY A 1 102 ? -24.612 -10.700 43.483 1.000 41.490 82 GLY AAA CA 1
ATOM 627 C C . GLY A 1 102 ? -23.443 -10.841 44.447 1.000 43.059 82 GLY AAA C 1
ATOM 628 O O . GLY A 1 102 ? -23.337 -10.048 45.388 1.000 43.285 82 GLY AAA O 1
ATOM 629 N N . HIS A 1 103 ? -22.609 -11.852 44.238 1.000 46.409 83 HIS AAA N 1
ATOM 630 C CA . HIS A 1 103 ? -21.387 -12.131 45.033 1.000 41.363 83 HIS AAA CA 1
ATOM 631 C C . HIS A 1 103 ? -20.232 -12.326 44.053 1.000 41.455 83 HIS AAA C 1
ATOM 632 O O . HIS A 1 103 ? -20.463 -12.946 42.981 1.000 43.504 83 HIS AAA O 1
ATOM 639 N N . HIS A 1 104 ? -19.067 -11.765 44.382 1.000 41.917 84 HIS AAA N 1
ATOM 640 C CA . HIS A 1 104 ? -17.845 -11.816 43.541 1.000 44.853 84 HIS AAA CA 1
ATOM 641 C C . HIS A 1 104 ? -16.674 -12.156 44.449 1.000 45.364 84 HIS AAA C 1
ATOM 642 O O . HIS A 1 104 ? -16.599 -11.645 45.558 1.000 52.297 84 HIS AAA O 1
ATOM 649 N N . PRO A 1 105 ? -15.747 -13.057 44.055 1.000 48.190 85 PRO AAA N 1
ATOM 650 C CA . PRO A 1 105 ? -15.831 -13.800 42.794 1.000 51.231 85 PRO AAA CA 1
ATOM 651 C C . PRO A 1 105 ? -16.655 -15.094 42.928 1.000 49.603 85 PRO AAA C 1
ATOM 652 O O . PRO A 1 105 ? -17.186 -15.347 43.997 1.000 54.376 85 PRO AAA O 1
ATOM 656 N N . GLY A 1 106 ? -16.747 -15.870 41.850 1.000 47.860 86 GLY AAA N 1
ATOM 657 C CA . GLY A 1 106 ? -17.586 -17.080 41.798 1.000 47.921 86 GLY AAA CA 1
ATOM 658 C C . GLY A 1 106 ? -17.766 -17.581 40.377 1.000 47.887 86 GLY AAA C 1
ATOM 659 O O . GLY A 1 106 ? -17.438 -16.837 39.439 1.000 46.719 86 GLY AAA O 1
ATOM 660 N N . TYR A 1 107 ? -18.247 -18.814 40.222 1.000 47.226 87 TYR AAA N 1
ATOM 661 C CA . TYR A 1 107 ? -18.482 -19.471 38.909 1.000 43.110 87 TYR AAA CA 1
ATOM 662 C C . TYR A 1 107 ? -19.810 -20.224 38.957 1.000 42.052 87 TYR AAA C 1
ATOM 663 O O . TYR A 1 107 ? -20.351 -20.490 40.043 1.000 45.282 87 TYR AAA O 1
ATOM 672 N N . ALA A 1 108 ? -20.343 -20.545 37.793 1.000 40.007 88 ALA AAA N 1
ATOM 673 C CA . ALA A 1 108 ? -21.618 -21.276 37.671 1.000 42.001 88 ALA AAA CA 1
ATOM 674 C C . ALA A 1 108 ? -21.556 -22.207 36.458 1.000 47.939 88 ALA AAA C 1
ATOM 675 O O . ALA A 1 108 ? -20.731 -21.974 35.534 1.000 49.334 88 ALA AAA O 1
ATOM 677 N N . ASN A 1 109 ? -22.371 -23.254 36.480 1.000 45.765 89 ASN AAA N 1
ATOM 678 C CA . ASN A 1 109 ? -22.668 -24.024 35.262 1.000 45.033 89 ASN AAA CA 1
ATOM 679 C C . ASN A 1 109 ? -24.125 -24.491 35.328 1.000 49.266 89 ASN AAA C 1
ATOM 680 O O . ASN A 1 109 ? -24.723 -24.477 36.426 1.000 54.597 89 ASN AAA O 1
ATOM 685 N N . VAL A 1 110 ? -24.679 -24.808 34.161 1.000 47.413 90 VAL AAA N 1
ATOM 686 C CA . VAL A 1 110 ? -26.003 -25.456 33.969 1.000 45.264 90 VAL AAA CA 1
ATOM 687 C C . VAL A 1 110 ? -25.700 -26.712 33.162 1.000 47.840 90 VAL AAA C 1
ATOM 688 O O . VAL A 1 110 ? -25.077 -26.598 32.113 1.000 58.081 90 VAL AAA O 1
ATOM 692 N N . SER A 1 111 ? -26.015 -27.871 33.713 1.000 49.825 91 SER AAA N 1
ATOM 693 C CA . SER A 1 111 ? -25.605 -29.191 33.187 1.000 47.203 91 SER AAA CA 1
ATOM 694 C C . SER A 1 111 ? -26.773 -30.145 33.363 1.000 46.537 91 SER AAA C 1
ATOM 695 O O . SER A 1 111 ? -27.640 -29.852 34.218 1.000 45.081 91 SER AAA O 1
ATOM 698 N N . ILE A 1 112 ? -26.784 -31.227 32.587 1.000 47.314 92 ILE AAA N 1
ATOM 699 C CA . ILE A 1 112 ? -27.756 -32.337 32.757 1.000 49.511 92 ILE AAA CA 1
ATOM 700 C C . ILE A 1 112 ? -27.130 -33.303 33.751 1.000 47.523 92 ILE AAA C 1
ATOM 701 O O . ILE A 1 112 ? -26.030 -33.806 33.460 1.000 45.177 92 ILE AAA O 1
ATOM 706 N N . VAL A 1 113 ? -27.787 -33.509 34.893 1.000 46.749 93 VAL AAA N 1
ATOM 707 C CA . VAL A 1 113 ? -27.289 -34.477 35.902 1.000 51.637 93 VAL AAA CA 1
ATOM 708 C C . VAL A 1 113 ? -28.192 -35.711 35.842 1.000 52.856 93 VAL AAA C 1
ATOM 709 O O . VAL A 1 113 ? -29.441 -35.549 35.668 1.000 46.051 93 VAL AAA O 1
ATOM 713 N N . ASP A 1 114 ? -27.524 -36.871 35.894 1.000 52.554 94 ASP AAA N 1
ATOM 714 C CA . ASP A 1 114 ? -28.087 -38.206 36.192 1.000 55.351 94 ASP AAA CA 1
ATOM 715 C C . ASP A 1 114 ? -28.412 -38.261 37.682 1.000 52.637 94 ASP AAA C 1
ATOM 716 O O . ASP A 1 114 ? -27.463 -38.322 38.483 1.000 51.879 94 ASP AAA O 1
ATOM 721 N N . LEU A 1 115 ? -29.703 -38.251 38.024 1.000 51.283 95 LEU AAA N 1
ATOM 722 C CA . LEU A 1 115 ? -30.198 -38.106 39.418 1.000 52.907 9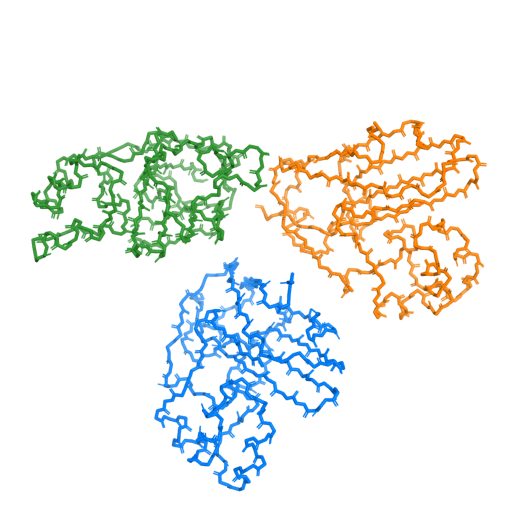5 LEU AAA CA 1
ATOM 723 C C . LEU A 1 115 ? -29.834 -39.328 40.267 1.000 53.535 95 LEU AAA C 1
ATOM 724 O O . LEU A 1 115 ? -29.699 -39.151 41.481 1.000 62.463 95 LEU AAA O 1
ATOM 729 N N . GLU A 1 116 ? -29.689 -40.515 39.676 1.000 59.417 96 GLU AAA N 1
ATOM 730 C CA . GLU A 1 116 ? -29.468 -41.772 40.440 1.000 63.882 96 GLU AAA CA 1
ATOM 731 C C . GLU A 1 116 ? -28.008 -41.839 40.905 1.000 66.908 96 GLU AAA C 1
ATOM 732 O O . GLU A 1 116 ? -27.784 -42.329 42.017 1.000 77.514 96 GLU AAA O 1
ATOM 738 N N . ALA A 1 117 ? -27.056 -41.347 40.104 1.000 67.500 97 ALA AAA N 1
ATOM 739 C CA . ALA A 1 117 ? -25.605 -41.359 40.410 1.000 64.512 97 ALA AAA CA 1
ATOM 740 C C . ALA A 1 117 ? -25.125 -39.995 40.937 1.000 64.116 97 ALA AAA C 1
ATOM 741 O O . ALA A 1 117 ? -24.035 -39.954 41.518 1.000 64.732 97 ALA AAA O 1
ATOM 743 N N . ASN A 1 118 ? -25.875 -38.913 40.703 1.000 61.969 98 ASN AAA N 1
ATOM 744 C CA . ASN A 1 118 ? -25.473 -37.510 41.012 1.000 58.823 98 ASN AAA CA 1
ATOM 745 C C . ASN A 1 118 ? -24.238 -37.106 40.191 1.000 55.999 98 ASN AAA C 1
ATOM 746 O O . ASN A 1 118 ? -23.404 -36.360 40.720 1.000 54.085 98 ASN AAA O 1
ATOM 751 N N . LYS A 1 119 ? -24.139 -37.571 38.940 1.000 61.577 99 LYS AAA N 1
ATOM 752 C CA . LYS A 1 119 ? -23.020 -37.285 37.997 1.000 61.791 99 LYS AAA CA 1
ATOM 753 C C . LYS A 1 119 ? -23.608 -36.579 36.779 1.000 56.487 99 LYS AAA C 1
ATOM 754 O O . LYS A 1 119 ? -24.748 -36.912 36.384 1.000 56.278 99 LYS AAA O 1
ATOM 760 N N . ILE A 1 120 ? -22.845 -35.659 36.202 1.000 53.125 100 ILE AAA N 1
ATOM 761 C CA . ILE A 1 120 ? -23.218 -34.915 34.967 1.000 52.756 100 ILE AAA 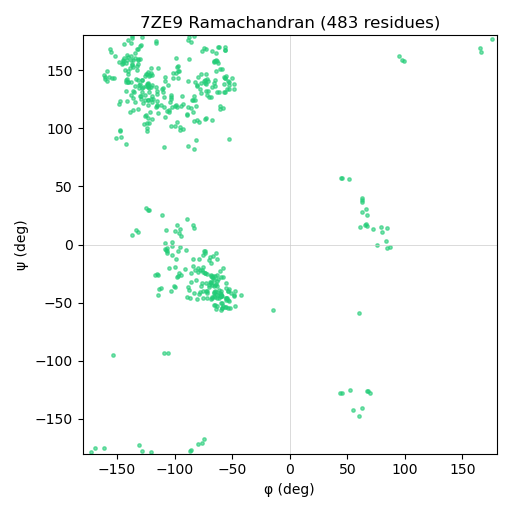CA 1
ATOM 762 C C . ILE A 1 120 ? -23.129 -35.855 33.758 1.000 56.364 100 ILE AAA C 1
ATOM 763 O O . ILE A 1 120 ? -22.141 -36.596 33.647 1.000 52.724 100 ILE AAA O 1
ATOM 768 N N . ILE A 1 121 ? -24.111 -35.753 32.865 1.000 56.834 101 ILE AAA N 1
ATOM 769 C CA . ILE A 1 121 ? -24.155 -36.427 31.538 1.000 61.786 101 ILE AAA CA 1
ATOM 770 C C . ILE A 1 121 ? -23.566 -35.485 30.485 1.000 62.334 101 ILE AAA C 1
ATOM 771 O O . ILE A 1 121 ? -24.106 -34.366 30.322 1.000 65.634 101 ILE AAA O 1
ATOM 776 N N . GLY A 1 122 ? -22.505 -35.919 29.805 1.000 57.151 102 GLY AAA N 1
ATOM 777 C CA . GLY A 1 122 ? -21.840 -35.126 28.757 1.000 60.142 102 GLY AAA CA 1
ATOM 778 C C . GLY A 1 122 ? -21.238 -33.843 29.296 1.000 55.958 102 GLY AAA C 1
ATOM 779 O O . GLY A 1 122 ? -20.640 -33.888 30.361 1.000 61.669 102 GLY AAA O 1
ATOM 780 N N . ASP A 1 123 ? -21.346 -32.749 28.547 1.000 61.382 103 ASP AAA N 1
ATOM 781 C CA . ASP A 1 123 ? -20.673 -31.463 28.857 1.000 66.265 103 ASP AAA CA 1
ATOM 782 C C . ASP A 1 123 ? -21.673 -30.543 29.530 1.000 64.748 103 ASP AAA C 1
ATOM 783 O O . ASP A 1 123 ? -22.878 -30.746 29.432 1.000 67.237 103 ASP AAA O 1
ATOM 788 N N . PRO A 1 124 ? -21.202 -29.500 30.242 1.000 67.288 104 PRO AAA N 1
ATOM 789 C CA . PRO A 1 124 ? -22.088 -28.423 30.670 1.000 64.025 104 PRO AAA CA 1
ATOM 790 C C . PRO A 1 124 ? -22.815 -27.848 29.453 1.000 57.341 104 PRO AAA C 1
ATOM 791 O O . PRO A 1 124 ? -22.169 -27.604 28.480 1.000 55.829 104 PRO AAA O 1
ATOM 795 N N . LEU A 1 125 ? -24.122 -27.648 29.549 1.000 52.649 105 LEU AAA N 1
ATOM 796 C CA . LEU A 1 125 ? -24.899 -26.882 28.541 1.000 58.113 105 LEU AAA CA 1
ATOM 797 C C . LEU A 1 125 ? -24.470 -25.399 28.552 1.000 55.865 105 LEU AAA C 1
ATOM 798 O O . LEU A 1 125 ? -24.629 -24.705 27.509 1.000 48.927 105 LEU AAA O 1
ATOM 803 N N . ARG A 1 126 ? -24.007 -24.896 29.693 1.000 53.658 106 ARG AAA N 1
ATOM 804 C CA . ARG A 1 126 ? -23.504 -23.505 29.813 1.000 59.484 106 ARG AAA CA 1
ATOM 805 C C . ARG A 1 126 ? -22.579 -23.403 31.035 1.000 60.329 106 ARG AAA C 1
ATOM 806 O O . ARG A 1 126 ? -22.832 -24.044 32.081 1.000 57.724 106 ARG AAA O 1
ATOM 814 N N . SER A 1 127 ? -21.506 -22.644 30.866 1.000 59.482 107 SER AAA N 1
ATOM 815 C CA . SER A 1 127 ? -20.413 -22.487 31.844 1.000 56.047 107 SER AAA CA 1
ATOM 816 C C . SER A 1 127 ? -20.064 -21.001 31.925 1.000 52.213 107 SER AAA C 1
ATOM 817 O O . SER A 1 127 ? -19.982 -20.374 30.876 1.000 54.485 107 SER AAA O 1
ATOM 820 N N . TRP A 1 128 ? -19.960 -20.452 33.132 1.000 51.279 108 TRP AAA N 1
ATOM 821 C CA . TRP A 1 128 ? -19.388 -19.111 33.396 1.000 48.965 108 TRP AAA CA 1
ATOM 822 C C . TRP A 1 128 ? -18.186 -19.300 34.331 1.000 48.866 108 TRP AAA C 1
ATOM 823 O O . TRP A 1 128 ? -18.318 -19.992 35.335 1.000 49.463 108 TRP AAA O 1
ATOM 834 N N . ASP A 1 129 ? -17.036 -18.757 33.962 1.000 52.713 109 ASP AAA N 1
ATOM 835 C CA . ASP A 1 129 ? -15.811 -18.725 34.795 1.000 56.399 109 ASP AAA CA 1
ATOM 836 C C . ASP A 1 129 ? -15.936 -17.587 35.808 1.000 52.343 109 ASP AAA C 1
ATOM 837 O O . ASP A 1 129 ? -15.234 -17.640 36.814 1.000 46.259 109 ASP AAA O 1
ATOM 842 N N . ASP A 1 130 ? -16.755 -16.573 35.518 1.000 54.350 110 ASP AAA N 1
ATOM 843 C CA . ASP A 1 130 ? -17.065 -15.466 36.464 1.000 60.263 110 ASP AAA CA 1
ATOM 844 C C . ASP A 1 130 ? -18.585 -15.261 36.496 1.000 57.817 110 ASP AAA C 1
ATOM 845 O O . ASP A 1 130 ? -19.147 -14.956 35.444 1.000 62.555 110 ASP AAA O 1
ATOM 850 N N . TYR A 1 131 ? -19.223 -15.482 37.645 1.000 50.652 111 TYR AAA N 1
ATOM 851 C CA . TYR A 1 131 ? -20.695 -15.403 37.800 1.000 50.360 111 TYR AAA CA 1
ATOM 852 C C . TYR A 1 131 ? -21.005 -14.756 39.144 1.000 50.607 111 TYR AAA C 1
ATOM 853 O O . TYR A 1 131 ? -20.286 -14.986 40.111 1.000 51.659 111 TYR AAA O 1
ATOM 862 N N . PRO A 1 132 ? -22.018 -13.863 39.227 1.000 58.334 112 PRO AAA N 1
ATOM 863 C CA . PRO A 1 132 ? -22.658 -13.279 38.043 1.000 64.232 112 PRO AAA CA 1
ATOM 864 C C . PRO A 1 132 ? -21.773 -12.190 37.409 1.000 71.228 112 PRO AAA C 1
ATOM 865 O O . PRO A 1 132 ? -20.625 -12.065 37.811 1.000 82.676 112 PRO AAA O 1
ATOM 869 N N . ASN A 1 133 ? -22.306 -11.438 36.442 1.000 78.790 113 ASN AAA N 1
ATOM 870 C CA . ASN A 1 133 ? -21.639 -10.240 35.864 1.000 84.231 113 ASN AAA CA 1
ATOM 871 C C . ASN A 1 133 ? -22.333 -8.972 36.385 1.000 86.649 113 ASN AAA C 1
ATOM 872 O O . ASN A 1 133 ? -23.443 -8.678 35.881 1.000 89.790 113 ASN AAA O 1
ATOM 877 N N . ARG A 1 140 ? -27.233 -8.905 29.787 1.000 73.774 120 ARG AAA N 1
ATOM 878 C CA . ARG A 1 140 ? -27.098 -9.837 30.944 1.000 77.650 120 ARG AAA CA 1
ATOM 879 C C . ARG A 1 140 ? -27.291 -11.284 30.465 1.000 74.299 120 ARG AAA C 1
ATOM 880 O O . ARG A 1 140 ? -28.423 -11.809 30.588 1.000 67.787 120 ARG AAA O 1
ATOM 888 N N . SER A 1 141 ? -26.216 -11.922 29.997 1.000 68.188 121 SER AAA N 1
ATOM 889 C CA . SER A 1 141 ? -26.209 -13.338 29.547 1.000 72.866 121 SER AAA CA 1
ATOM 890 C C . SER A 1 141 ? -26.047 -14.289 30.741 1.000 68.766 121 SER AAA C 1
ATOM 891 O O . SER A 1 141 ? -25.746 -15.467 30.496 1.000 72.624 121 SER AAA O 1
ATOM 894 N N . ASP A 1 142 ? -26.224 -13.801 31.973 1.000 65.890 122 ASP AAA N 1
ATOM 895 C CA . ASP A 1 142 ? -25.979 -14.570 33.229 1.000 68.739 122 ASP AAA CA 1
ATOM 896 C C . ASP A 1 142 ? -27.309 -14.841 33.953 1.000 67.355 122 ASP AAA C 1
ATOM 897 O O . ASP A 1 142 ? -27.438 -15.939 34.527 1.000 61.958 122 ASP AAA O 1
ATOM 902 N N . ILE A 1 143 ? -28.252 -13.885 33.944 1.000 64.325 123 ILE AAA N 1
ATOM 903 C CA . ILE A 1 143 ? -29.606 -14.045 34.558 1.000 61.796 123 ILE AAA CA 1
ATOM 904 C C . ILE A 1 143 ? -30.629 -14.418 33.474 1.000 57.326 123 ILE AAA C 1
ATOM 905 O O . ILE A 1 143 ? -31.615 -15.072 33.809 1.000 59.684 123 ILE AAA O 1
ATOM 910 N N . ASP A 1 144 ? -30.424 -14.023 32.223 1.000 55.533 124 ASP AAA N 1
ATOM 911 C CA . ASP A 1 144 ? -31.352 -14.381 31.118 1.000 56.142 124 ASP AAA CA 1
ATOM 912 C C . ASP A 1 144 ? -30.527 -15.115 30.068 1.000 49.611 124 ASP AAA C 1
ATOM 913 O O . ASP A 1 144 ? -29.725 -14.470 29.410 1.000 53.212 124 ASP AAA O 1
ATOM 918 N N . PHE A 1 145 ? -30.659 -16.430 29.976 1.000 46.219 125 PHE AAA N 1
ATOM 919 C CA . PHE A 1 145 ? -29.835 -17.249 29.056 1.000 49.538 125 PHE AAA CA 1
ATOM 920 C C . PHE A 1 145 ? -30.704 -18.382 28.510 1.000 47.273 125 PHE AAA C 1
ATOM 921 O O . PHE A 1 145 ? -31.831 -18.511 28.974 1.000 49.858 125 PHE AAA O 1
ATOM 929 N N . ASN A 1 146 ? -30.209 -19.151 27.538 1.000 50.854 126 ASN AAA N 1
ATOM 930 C CA . ASN A 1 146 ? -30.869 -20.406 27.075 1.000 50.139 126 ASN AAA CA 1
ATOM 931 C C . ASN A 1 146 ? -29.845 -21.550 27.052 1.000 49.361 126 ASN AAA C 1
ATOM 932 O O . ASN A 1 146 ? -28.645 -21.311 27.275 1.000 44.420 126 ASN AAA O 1
ATOM 937 N N . VAL A 1 147 ? -30.344 -22.762 26.841 1.000 52.407 127 VAL AAA N 1
ATOM 938 C CA . VAL A 1 147 ? -29.558 -24.019 26.717 1.000 51.992 127 VAL AAA CA 1
ATOM 939 C C . VAL A 1 147 ? -30.275 -24.901 25.698 1.000 53.607 127 VAL AAA C 1
ATOM 940 O O . VAL A 1 147 ? -31.513 -24.777 25.541 1.000 52.830 127 VAL AAA O 1
ATOM 944 N N . THR A 1 148 ? -29.524 -25.793 25.068 1.000 56.020 128 THR AAA N 1
ATOM 945 C CA . THR A 1 148 ? -30.019 -26.703 24.013 1.000 58.707 128 THR AAA CA 1
ATOM 946 C C . THR A 1 148 ? -29.916 -28.135 24.539 1.000 52.581 128 THR AAA C 1
ATOM 947 O O . THR A 1 148 ? -28.852 -28.491 25.071 1.000 47.104 128 THR AAA O 1
ATOM 951 N N . ILE A 1 149 ? -30.979 -28.927 24.390 1.000 53.389 129 ILE AAA N 1
ATOM 952 C CA . ILE A 1 149 ? -30.940 -30.387 24.694 1.000 57.422 129 ILE AAA CA 1
ATOM 953 C C . ILE A 1 149 ? -30.036 -31.041 23.648 1.000 59.114 129 ILE AAA C 1
ATOM 954 O O . ILE A 1 149 ? -30.218 -30.815 22.457 1.000 61.820 129 ILE AAA O 1
ATOM 959 N N . PRO A 1 150 ? -29.000 -31.815 24.041 1.000 61.676 130 PRO AAA N 1
ATOM 960 C CA . PRO A 1 150 ? -28.216 -32.599 23.082 1.000 68.043 130 PRO AAA CA 1
ATOM 961 C C . PRO A 1 150 ? -29.056 -33.569 22.224 1.000 73.128 130 PRO AAA C 1
ATOM 962 O O . PRO A 1 150 ? -30.228 -33.736 22.509 1.000 76.480 130 PRO AAA O 1
ATOM 966 N N . ASN A 1 151 ? -28.446 -34.165 21.187 1.000 77.979 131 ASN AAA N 1
ATOM 967 C CA . ASN A 1 151 ? -29.026 -35.265 20.360 1.000 78.273 131 ASN AAA CA 1
ATOM 968 C C . ASN A 1 151 ? -28.473 -36.605 20.855 1.000 72.240 131 ASN AAA C 1
ATOM 969 O O . ASN A 1 151 ? -29.058 -37.644 20.497 1.000 65.105 131 ASN AAA O 1
ATOM 974 N N . THR A 1 152 ? -27.439 -36.540 21.705 1.000 68.490 132 THR AAA N 1
ATOM 975 C CA . THR A 1 152 ? -26.511 -37.634 22.077 1.000 68.779 132 THR AAA CA 1
ATOM 976 C C . THR A 1 152 ? -26.923 -38.283 23.407 1.000 68.580 132 THR AAA C 1
ATOM 977 O O . THR A 1 152 ? -26.087 -39.020 23.961 1.000 79.413 132 THR AAA O 1
ATOM 981 N N . LEU A 1 153 ? -28.155 -38.083 23.886 1.000 68.035 133 LEU AAA N 1
ATOM 982 C CA . LEU A 1 153 ? -28.571 -38.531 25.249 1.000 70.624 133 LEU AAA CA 1
ATOM 983 C C . LEU A 1 153 ? -28.874 -40.033 25.310 1.000 68.194 133 LEU AAA C 1
ATOM 984 O O . LEU A 1 153 ? -28.822 -40.568 26.422 1.000 69.316 133 LEU AAA O 1
ATOM 989 N N . GLY A 1 154 ? -29.186 -40.678 24.183 1.000 71.860 134 GLY AAA N 1
ATOM 990 C CA . GLY A 1 154 ? -29.519 -42.114 24.120 1.000 65.901 134 GLY AAA CA 1
ATOM 991 C C . GLY A 1 154 ? -30.862 -42.387 24.776 1.000 69.061 134 GLY AAA C 1
ATOM 992 O O . GLY A 1 154 ? -31.849 -41.717 24.415 1.000 64.928 134 GLY AAA O 1
ATOM 993 N N . THR A 1 155 ? -30.900 -43.344 25.705 1.000 73.698 135 THR AAA N 1
ATOM 994 C CA . THR A 1 155 ? -32.103 -43.721 26.492 1.000 72.714 135 THR AAA CA 1
ATOM 995 C C . THR A 1 155 ? -31.994 -43.127 27.900 1.000 69.622 135 THR AAA C 1
ATOM 996 O O . THR A 1 155 ? -32.945 -43.295 28.676 1.000 72.898 135 THR AAA O 1
ATOM 1000 N N . ALA A 1 156 ? -30.892 -42.435 28.199 1.000 68.228 136 ALA AAA N 1
ATOM 1001 C CA . ALA A 1 156 ? -30.459 -42.060 29.569 1.000 67.556 136 ALA AAA CA 1
ATOM 1002 C C . ALA A 1 156 ? -31.522 -41.199 30.271 1.000 67.648 136 ALA AAA C 1
ATOM 1003 O O . ALA A 1 156 ? -31.583 -41.260 31.518 1.000 60.686 136 ALA AAA O 1
ATOM 1005 N N . CYS A 1 157 ? -32.334 -40.441 29.521 1.000 66.933 137 CYS AAA N 1
ATOM 1006 C CA . CYS A 1 157 ? -33.356 -39.526 30.090 1.000 68.705 137 CYS AAA CA 1
ATOM 1007 C C . CYS A 1 157 ? -34.739 -39.866 29.543 1.000 63.894 137 CYS AAA C 1
ATOM 1008 O O . CYS A 1 157 ? -35.582 -38.961 29.503 1.000 54.979 137 CYS AAA O 1
ATOM 1011 N N . SER A 1 158 ? -34.962 -41.142 29.220 1.000 70.758 138 SER AAA N 1
ATOM 1012 C CA . SER A 1 158 ? -36.153 -41.661 28.493 1.000 72.360 138 SER AAA CA 1
ATOM 1013 C C . SER A 1 158 ? -37.442 -41.407 29.283 1.000 72.804 138 SER AAA C 1
ATOM 1014 O O . SER A 1 158 ? -38.485 -41.257 28.637 1.000 76.793 138 SER AAA O 1
ATOM 1017 N N . THR A 1 159 ? -37.388 -41.358 30.618 1.000 74.507 139 THR AAA N 1
ATOM 1018 C CA . THR A 1 159 ? -38.599 -41.199 31.478 1.000 77.665 139 THR AAA CA 1
ATOM 1019 C C . THR A 1 159 ? -38.334 -40.260 32.657 1.000 68.113 139 THR AAA C 1
ATOM 1020 O O . THR A 1 159 ? -37.162 -40.030 33.001 1.000 74.570 139 THR AAA O 1
ATOM 1024 N N . GLY A 1 160 ? -39.413 -39.745 33.248 1.000 66.361 140 GLY AAA N 1
ATOM 1025 C CA . GLY A 1 160 ? -39.367 -38.831 34.399 1.000 64.202 140 GLY AAA CA 1
ATOM 1026 C C . GLY A 1 160 ? -38.483 -39.389 35.502 1.000 66.023 140 GLY AAA C 1
ATOM 1027 O O . GLY A 1 160 ? -38.439 -40.615 35.674 1.000 57.419 140 GLY AAA O 1
ATOM 1028 N N . GLY A 1 161 ? -37.751 -38.517 36.196 1.000 70.254 141 GLY AAA N 1
ATOM 1029 C CA . GLY A 1 161 ? -36.996 -38.884 37.406 1.000 61.084 141 GLY AAA CA 1
ATOM 1030 C C . GLY A 1 161 ? -35.674 -39.568 37.102 1.000 58.978 141 GLY AAA C 1
ATOM 1031 O O . GLY A 1 161 ? -35.049 -40.048 38.058 1.000 50.607 141 GLY AAA O 1
ATOM 1032 N N . LYS A 1 162 ? -35.215 -39.590 35.847 1.000 64.671 142 LYS AAA N 1
ATOM 1033 C CA . LYS A 1 162 ? -33.868 -40.135 35.527 1.000 68.661 142 LYS AAA CA 1
ATOM 1034 C C . LYS A 1 162 ? -32.863 -38.984 35.360 1.000 68.466 142 LYS AAA C 1
ATOM 1035 O O . LYS A 1 162 ? -31.708 -39.151 35.811 1.000 57.103 142 LYS AAA O 1
ATOM 1041 N N . CYS A 1 163 ? -33.278 -37.851 34.780 1.000 69.801 143 CYS AAA N 1
ATOM 1042 C CA . CYS A 1 163 ? -32.410 -36.646 34.625 1.000 64.585 143 CYS AAA CA 1
ATOM 1043 C C . CYS A 1 163 ? -33.116 -35.364 35.075 1.000 53.751 143 CYS AAA C 1
ATOM 1044 O O . CYS A 1 163 ? -34.384 -35.313 35.102 1.000 56.414 143 CYS AAA O 1
ATOM 1047 N N . ALA A 1 164 ? -32.297 -34.360 35.390 1.000 45.885 144 ALA AAA N 1
ATOM 1048 C CA . ALA A 1 164 ? -32.708 -32.945 35.563 1.000 44.668 144 ALA AAA CA 1
ATOM 1049 C C . ALA A 1 164 ? -31.626 -32.015 35.003 1.000 40.763 144 ALA AAA C 1
ATOM 1050 O O . ALA A 1 164 ? -30.452 -32.426 34.889 1.000 39.246 144 ALA AAA O 1
ATOM 1052 N N . ILE A 1 165 ? -32.037 -30.808 34.637 1.000 40.308 145 ILE AAA N 1
ATOM 1053 C CA . ILE A 1 165 ? -31.126 -29.668 34.352 1.000 41.160 145 ILE AAA CA 1
ATOM 1054 C C . ILE A 1 165 ? -30.893 -28.924 35.669 1.000 41.878 145 ILE AAA C 1
ATOM 1055 O O . ILE A 1 165 ? -31.858 -28.333 36.191 1.000 39.638 145 ILE AAA O 1
ATOM 1060 N N . GLN A 1 166 ? -29.662 -28.986 36.188 1.000 42.846 146 GLN AAA N 1
ATOM 1061 C CA . GLN A 1 166 ? -29.237 -28.314 37.443 1.000 40.324 146 GLN AAA CA 1
ATOM 1062 C C . GLN A 1 166 ? -28.501 -27.033 37.075 1.000 39.904 146 GLN AAA C 1
ATOM 1063 O O . GLN A 1 166 ? -27.481 -27.128 36.355 1.000 39.942 146 GLN AAA O 1
ATOM 1069 N N . TRP A 1 167 ? -29.029 -25.895 37.523 1.000 38.030 147 TRP AAA N 1
ATOM 1070 C CA . TRP A 1 167 ? -28.291 -24.612 37.614 1.000 35.613 147 TRP AAA CA 1
ATOM 1071 C C . TRP A 1 167 ? -27.533 -24.623 38.933 1.000 36.219 147 TRP AAA C 1
ATOM 1072 O O . TRP A 1 167 ? -28.166 -24.882 39.975 1.000 38.729 147 TRP AAA O 1
ATOM 1083 N N . TYR A 1 168 ? -26.222 -24.437 38.879 1.000 36.284 148 TYR AAA N 1
ATOM 1084 C CA . TYR A 1 168 ? -25.341 -24.464 40.073 1.000 38.621 148 TYR AAA CA 1
ATOM 1085 C C . TYR A 1 168 ? -24.475 -23.206 40.067 1.000 38.387 148 TYR AAA C 1
ATOM 1086 O O . TYR A 1 168 ? -23.862 -22.927 39.033 1.000 38.816 148 TYR AAA O 1
ATOM 1095 N N . TRP A 1 169 ? -24.463 -22.455 41.171 1.000 39.638 149 TRP AAA N 1
ATOM 1096 C CA . TRP A 1 169 ? -23.608 -21.250 41.338 1.000 39.596 149 TRP AAA CA 1
ATOM 1097 C C . TRP A 1 169 ? -22.815 -21.377 42.636 1.000 36.712 149 TRP AAA C 1
ATOM 1098 O O . TRP A 1 169 ? -23.426 -21.532 43.686 1.000 40.259 149 TRP AAA O 1
ATOM 1109 N N . TYR A 1 170 ? -21.496 -21.333 42.550 1.000 36.800 150 TYR AAA N 1
ATOM 1110 C CA . TYR A 1 170 ? -20.600 -21.254 43.724 1.000 38.042 150 TYR AAA CA 1
ATOM 1111 C C . TYR A 1 170 ? -20.046 -19.825 43.834 1.000 39.787 150 TYR AAA C 1
ATOM 1112 O O . TYR A 1 170 ? -19.305 -19.366 42.936 1.000 42.311 150 TYR AAA O 1
ATOM 1121 N N . ALA A 1 171 ? -20.435 -19.130 44.897 1.000 36.226 151 ALA AAA N 1
ATOM 1122 C CA . ALA A 1 171 ? -19.875 -17.833 45.302 1.000 36.740 151 ALA AAA CA 1
ATOM 1123 C C . ALA A 1 171 ? -18.591 -18.078 46.106 1.000 37.885 151 ALA AAA C 1
ATOM 1124 O O . ALA A 1 171 ? -18.647 -18.036 47.345 1.000 32.657 151 ALA AAA O 1
ATOM 1126 N N . SER A 1 172 ? -17.464 -18.305 45.429 1.000 38.420 152 SER AAA N 1
ATOM 1127 C CA . SER A 1 172 ? -16.154 -18.598 46.074 1.000 42.891 152 SER AAA CA 1
ATOM 1128 C C . SER A 1 172 ? -15.817 -17.555 47.157 1.000 40.124 152 SER AAA C 1
ATOM 1129 O O . SER A 1 172 ? -15.302 -17.941 48.204 1.000 40.375 152 SER AAA O 1
ATOM 1132 N N . GLY A 1 173 ? -16.072 -16.271 46.911 1.000 42.145 153 GLY AAA N 1
ATOM 1133 C CA . GLY A 1 173 ? -15.893 -15.202 47.911 1.000 39.766 153 GLY AAA CA 1
ATOM 1134 C C . GLY A 1 173 ? -16.530 -15.565 49.246 1.000 37.105 153 GLY AAA C 1
ATOM 1135 O O . GLY A 1 173 ? -15.902 -15.343 50.253 1.000 37.496 153 GLY AAA O 1
ATOM 1136 N N . ASN A 1 174 ? -17.740 -16.124 49.250 1.000 38.486 154 ASN AAA N 1
ATOM 1137 C CA . ASN A 1 174 ? -18.545 -16.405 50.473 1.000 39.724 154 ASN AAA CA 1
ATOM 1138 C C . ASN A 1 174 ? -18.630 -17.917 50.786 1.000 38.520 154 ASN AAA C 1
ATOM 1139 O O . ASN A 1 174 ? -19.296 -18.275 51.773 1.000 39.344 154 ASN AAA O 1
ATOM 1144 N N . LYS A 1 175 ? -17.987 -18.777 49.986 1.000 38.742 155 LYS AAA N 1
ATOM 1145 C CA . LYS A 1 175 ? -18.080 -20.260 50.056 1.000 36.882 155 LYS AAA CA 1
ATOM 1146 C C . LYS A 1 175 ? -19.545 -20.652 50.216 1.000 39.309 155 LYS AAA C 1
ATOM 1147 O O . LYS A 1 175 ? -19.892 -21.361 51.177 1.000 42.876 155 LYS AAA O 1
ATOM 1153 N N . GLN A 1 176 ? -20.357 -20.204 49.265 1.000 41.613 156 GLN AAA N 1
ATOM 1154 C CA . GLN A 1 176 ? -21.828 -20.365 49.230 1.000 42.598 156 GLN AAA CA 1
ATOM 1155 C C . GLN A 1 176 ? -22.202 -21.082 47.926 1.000 41.350 156 GLN AAA C 1
ATOM 1156 O O . GLN A 1 176 ? -21.626 -20.740 46.870 1.000 41.119 156 GLN AAA O 1
ATOM 1162 N N . SER A 1 177 ? -23.132 -22.036 48.018 1.000 41.885 157 SER AAA N 1
ATOM 1163 C CA . SER A 1 177 ? -23.649 -22.862 46.902 1.000 40.170 157 SER AAA CA 1
ATOM 1164 C C . SER A 1 177 ? -25.128 -22.551 46.682 1.000 38.811 157 SER AAA C 1
ATOM 1165 O O . SER A 1 177 ? -25.924 -22.597 47.655 1.000 40.547 157 SER AAA O 1
ATOM 1168 N N . TYR A 1 178 ? -25.493 -22.275 45.438 1.000 37.321 158 TYR AAA N 1
ATOM 1169 C CA . TYR A 1 178 ? -26.895 -22.036 45.016 1.000 38.703 158 TYR AAA CA 1
ATOM 1170 C C . TYR A 1 178 ? -27.252 -23.080 43.951 1.000 37.762 158 TYR AAA C 1
ATOM 1171 O O . TYR A 1 178 ? -26.396 -23.326 43.077 1.000 40.612 158 TYR AAA O 1
ATOM 1180 N N . GLU A 1 179 ? -28.436 -23.699 44.049 1.000 37.369 159 GLU AAA N 1
ATOM 1181 C CA . GLU A 1 179 ? -28.908 -24.750 43.095 1.000 38.115 159 GLU AAA CA 1
ATOM 1182 C C . GLU A 1 179 ? -30.407 -24.587 42.809 1.000 38.118 159 GLU AAA C 1
ATOM 1183 O O . GLU A 1 179 ? -31.181 -24.278 43.743 1.000 38.137 159 GLU AAA O 1
ATOM 1189 N N . SER A 1 180 ? -30.794 -24.835 41.561 1.000 37.324 160 SER AAA N 1
ATOM 1190 C CA . SER A 1 180 ? -32.183 -25.121 41.139 1.000 38.987 160 SER AAA CA 1
ATOM 1191 C C . SER A 1 180 ? -32.174 -26.227 40.073 1.000 45.020 160 SER AAA C 1
ATOM 1192 O O . SER A 1 180 ? -31.165 -26.332 39.330 1.000 44.396 160 SER AAA O 1
ATOM 1195 N N . CYS A 1 181 ? -33.243 -27.033 40.033 1.000 50.465 161 CYS AAA N 1
ATOM 1196 C CA . CYS A 1 181 ? -33.419 -28.224 39.158 1.000 49.761 161 CYS AAA CA 1
ATOM 1197 C C . CYS A 1 181 ? -34.693 -28.074 38.327 1.000 45.286 161 CYS AAA C 1
ATOM 1198 O O . CYS A 1 181 ? -35.664 -27.491 38.814 1.000 39.121 161 CYS AAA O 1
ATOM 1201 N N . VAL A 1 182 ? -34.659 -28.597 37.106 1.000 48.341 162 VAL AAA N 1
ATOM 1202 C CA . VAL A 1 182 ? -35.828 -28.768 36.192 1.000 46.990 162 VAL AAA CA 1
ATOM 1203 C C . VAL A 1 182 ? -35.847 -30.245 35.794 1.000 45.842 162 VAL AAA C 1
ATOM 1204 O O . VAL A 1 182 ? -34.896 -30.683 35.092 1.000 44.184 162 VAL AAA O 1
ATOM 1208 N N . ASP A 1 183 ? -36.836 -31.006 36.265 1.000 45.122 163 ASP AAA N 1
ATOM 1209 C CA . ASP A 1 183 ? -36.988 -32.422 35.842 1.000 46.952 163 ASP AAA CA 1
ATOM 1210 C C . ASP A 1 183 ? -37.519 -32.413 34.415 1.000 46.655 163 ASP AAA C 1
ATOM 1211 O O . ASP A 1 183 ? -38.394 -31.576 34.114 1.000 49.753 163 ASP AAA O 1
ATOM 1216 N N . PHE A 1 184 ? -36.990 -33.298 33.579 1.000 48.808 164 PHE AAA N 1
ATOM 1217 C CA . PHE A 1 184 ? -37.439 -33.488 32.182 1.000 51.241 164 PHE AAA CA 1
ATOM 1218 C C . PHE A 1 184 ? -37.167 -34.939 31.757 1.000 54.117 164 PHE AAA C 1
ATOM 1219 O O . PHE A 1 184 ? -36.363 -35.662 32.442 1.000 48.733 164 PHE AAA O 1
ATOM 1227 N N . TYR A 1 185 ? -37.836 -35.355 30.672 1.000 58.077 165 TYR AAA N 1
ATOM 1228 C CA . TYR A 1 185 ? -37.526 -36.583 29.889 1.000 62.865 165 TYR AAA CA 1
ATOM 1229 C C . TYR A 1 185 ? -37.505 -36.206 28.408 1.000 66.404 165 TYR AAA C 1
ATOM 1230 O O . TYR A 1 185 ? -38.126 -35.187 28.031 1.000 61.945 165 TYR AAA O 1
ATOM 1239 N N . VAL A 1 186 ? -36.739 -36.989 27.644 1.000 74.919 166 VAL AAA N 1
ATOM 1240 C CA . VAL A 1 186 ? -36.661 -37.023 26.156 1.000 75.051 166 VAL AAA CA 1
ATOM 1241 C C . VAL A 1 186 ? -36.971 -38.461 25.737 1.000 78.342 166 VAL AAA C 1
ATOM 1242 O O . VAL A 1 186 ? -36.274 -39.359 26.256 1.000 73.478 166 VAL AAA O 1
ATOM 1246 N N . LYS A 1 187 ? -37.972 -38.677 24.873 1.000 88.394 167 LYS AAA N 1
ATOM 1247 C CA . LYS A 1 187 ? -38.351 -40.031 24.372 1.000 88.915 167 LYS AAA CA 1
ATOM 1248 C C . LYS A 1 187 ? -37.248 -40.537 23.434 1.000 95.141 167 LYS AAA C 1
ATOM 1249 O O . LYS A 1 187 ? -36.911 -39.800 22.489 1.000 93.906 167 LYS AAA O 1
ATOM 1255 N N . ALA A 1 188 ? -36.719 -41.743 23.698 1.000 107.308 168 ALA AAA N 1
ATOM 1256 C CA . ALA A 1 188 ? -35.439 -42.277 23.158 1.000 102.930 168 ALA AAA CA 1
ATOM 1257 C C . ALA A 1 188 ? -35.684 -43.144 21.917 1.000 103.010 168 ALA AAA C 1
ATOM 1258 O O . ALA A 1 188 ? -36.812 -43.523 21.619 1.000 96.156 168 ALA AAA O 1
ATOM 1271 N N . ALA B 1 22 ? -7.196 1.302 16.304 1.000 42.375 2 ALA BBB N 1
ATOM 1272 C CA . ALA B 1 22 ? -8.651 1.231 16.282 1.000 42.443 2 ALA BBB CA 1
ATOM 1273 C C . ALA B 1 22 ? -9.120 -0.119 16.811 1.000 39.850 2 ALA BBB C 1
ATOM 1274 O O . ALA B 1 22 ? -8.280 -1.041 16.877 1.000 36.121 2 ALA BBB O 1
ATOM 1276 N N . VAL B 1 23 ? -10.416 -0.223 17.122 1.000 40.367 3 VAL BBB N 1
ATOM 1277 C CA . VAL B 1 23 ? -11.041 -1.466 17.670 1.000 42.986 3 VAL BBB CA 1
ATOM 1278 C C . VAL B 1 23 ? -12.562 -1.417 17.460 1.000 43.186 3 VAL BBB C 1
ATOM 1279 O O . VAL B 1 23 ? -13.130 -0.330 17.579 1.000 44.309 3 VAL BBB O 1
ATOM 1283 N N . VAL B 1 24 ? -13.191 -2.560 17.177 1.000 42.679 4 VAL BBB N 1
ATOM 1284 C CA . VAL B 1 24 ? -14.677 -2.700 17.134 1.000 45.641 4 VAL BBB CA 1
ATOM 1285 C C . VAL B 1 24 ? -15.235 -2.489 18.550 1.000 48.234 4 VAL BBB C 1
ATOM 1286 O O . VAL B 1 24 ? -14.625 -3.004 19.497 1.000 55.417 4 VAL BBB O 1
ATOM 1290 N N . THR B 1 25 ? -16.356 -1.770 18.690 1.000 50.378 5 THR BBB N 1
ATOM 1291 C CA . THR B 1 25 ? -17.115 -1.629 19.966 1.000 50.684 5 THR BBB CA 1
ATOM 1292 C C . THR B 1 25 ? -18.515 -2.235 19.802 1.000 50.706 5 THR BBB C 1
ATOM 1293 O O . THR B 1 25 ? -19.082 -2.667 20.815 1.000 50.732 5 THR BBB O 1
ATOM 1297 N N . VAL B 1 26 ? -19.062 -2.288 18.585 1.000 47.161 6 VAL BBB N 1
ATOM 1298 C CA . VAL B 1 26 ? -20.429 -2.838 18.363 1.000 44.472 6 VAL BBB CA 1
ATOM 1299 C C . VAL B 1 26 ? -20.376 -3.700 17.120 1.000 43.990 6 VAL BBB C 1
ATOM 1300 O O . VAL B 1 26 ? -19.835 -3.266 16.114 1.000 48.709 6 VAL BBB O 1
ATOM 1304 N N . PRO B 1 27 ? -20.850 -4.960 17.153 1.000 43.749 7 PRO BBB N 1
ATOM 1305 C CA . PRO B 1 27 ? -21.249 -5.627 18.384 1.000 43.959 7 PRO BBB CA 1
ATOM 1306 C C . PRO B 1 27 ? -20.050 -5.816 19.323 1.000 47.428 7 PRO BBB C 1
ATOM 1307 O O . PRO B 1 27 ? -18.923 -5.720 18.870 1.000 47.439 7 PRO BBB O 1
ATOM 1311 N N . THR B 1 28 ? -20.315 -6.120 20.593 1.000 50.840 8 THR BBB N 1
ATOM 1312 C CA . THR B 1 28 ? -19.256 -6.326 21.610 1.000 51.444 8 THR BBB CA 1
ATOM 1313 C C . THR B 1 28 ? -18.346 -7.444 21.120 1.000 46.486 8 THR BBB C 1
ATOM 1314 O O . THR B 1 28 ? -18.812 -8.558 20.914 1.000 46.208 8 THR BBB O 1
ATOM 1318 N N . PRO B 1 29 ? -17.042 -7.168 20.872 1.000 42.612 9 PRO BBB N 1
ATOM 1319 C CA . PRO B 1 29 ? -16.134 -8.171 20.316 1.000 41.047 9 PRO BBB CA 1
ATOM 1320 C C . PRO B 1 29 ? -15.542 -9.041 21.430 1.000 39.508 9 PRO BBB C 1
ATOM 1321 O O . PRO B 1 29 ? -15.825 -8.739 22.566 1.000 39.967 9 PRO BBB O 1
ATOM 1325 N N . ARG B 1 30 ? -14.777 -10.086 21.099 1.000 37.394 10 ARG BBB N 1
ATOM 1326 C CA . ARG B 1 30 ? -14.044 -10.855 22.138 1.000 38.164 10 ARG BBB CA 1
ATOM 1327 C C . ARG B 1 30 ? -13.181 -9.858 22.907 1.000 40.671 10 ARG BBB C 1
ATOM 1328 O O . ARG B 1 30 ? -12.684 -8.870 22.292 1.000 43.048 10 ARG BBB O 1
ATOM 1336 N N . GLY B 1 31 ? -13.040 -10.096 24.205 1.000 38.304 11 GLY BBB N 1
ATOM 1337 C CA . GLY B 1 31 ? -12.053 -9.414 25.043 1.000 38.474 11 GLY BBB CA 1
ATOM 1338 C C . GLY B 1 31 ? -11.282 -10.424 25.857 1.000 37.074 11 GLY BBB C 1
ATOM 1339 O O . GLY B 1 31 ? -11.492 -11.634 25.642 1.000 37.418 11 GLY BBB O 1
ATOM 1340 N N . ALA B 1 32 ? -10.453 -9.921 26.772 1.000 37.136 12 ALA BBB N 1
ATOM 1341 C CA . ALA B 1 32 ? -9.543 -10.698 27.632 1.000 37.724 12 ALA BBB CA 1
ATOM 1342 C C . ALA B 1 32 ? -10.352 -11.570 28.604 1.000 43.981 12 ALA BBB C 1
ATOM 1343 O O . ALA B 1 32 ? -11.533 -11.270 28.901 1.000 40.460 12 ALA BBB O 1
ATOM 1345 N N . GLY B 1 33 ? -9.702 -12.619 29.096 1.000 46.306 13 GLY BBB N 1
ATOM 1346 C CA . GLY B 1 33 ? -10.226 -13.529 30.118 1.000 43.507 13 GLY BBB CA 1
ATOM 1347 C C . GLY B 1 33 ? -9.109 -14.433 30.602 1.000 42.945 13 GLY BBB C 1
ATOM 1348 O O . GLY B 1 33 ? -7.944 -14.238 30.264 1.000 45.872 13 GLY BBB O 1
ATOM 1349 N N . PRO B 1 34 ? -9.441 -15.401 31.461 1.000 41.781 14 PRO BBB N 1
ATOM 1350 C CA . PRO B 1 34 ? -8.461 -16.340 31.997 1.000 40.656 14 PRO BBB CA 1
ATOM 1351 C C . PRO B 1 34 ? -7.728 -17.188 30.946 1.000 39.003 14 PRO BBB C 1
ATOM 1352 O O . PRO B 1 34 ? -6.524 -17.359 31.060 1.000 45.727 14 PRO BBB O 1
ATOM 1356 N N . TYR B 1 35 ? -8.417 -17.729 29.952 1.000 35.709 15 TYR BBB N 1
ATOM 1357 C CA . TYR B 1 35 ? -7.737 -18.589 28.949 1.000 40.948 15 TYR BBB CA 1
ATOM 1358 C C . TYR B 1 35 ? -6.773 -17.753 28.080 1.000 39.384 15 TYR BBB C 1
ATOM 1359 O O . TYR B 1 35 ? -5.784 -18.284 27.557 1.000 37.365 15 TYR BBB O 1
ATOM 1368 N N . TYR B 1 36 ? -7.056 -16.463 27.918 1.000 38.803 16 TYR BBB N 1
ATOM 1369 C CA . TYR B 1 36 ? -6.215 -15.492 27.170 1.000 40.346 16 TYR BBB CA 1
ATOM 1370 C C . TYR B 1 36 ? -4.868 -15.300 27.867 1.000 40.576 16 TYR BBB C 1
ATOM 1371 O O . TYR B 1 36 ? -3.823 -15.449 27.227 1.000 45.229 16 TYR BBB O 1
ATOM 1380 N N . THR B 1 37 ? -4.891 -15.000 29.160 1.000 38.958 17 THR BBB N 1
ATOM 1381 C CA . THR B 1 37 ? -3.657 -14.883 29.973 1.000 42.292 17 THR BBB CA 1
ATOM 1382 C C . THR B 1 37 ? -2.948 -16.254 30.035 1.000 42.385 17 THR BBB C 1
ATOM 1383 O O . THR B 1 37 ? -1.701 -16.250 29.892 1.000 42.234 17 THR BBB O 1
ATOM 1387 N N . GLN B 1 38 ? -3.676 -17.375 30.186 1.000 39.879 18 GLN BBB N 1
ATOM 1388 C CA . GLN B 1 38 ? -3.053 -18.716 30.367 1.000 40.562 18 GLN BBB CA 1
ATOM 1389 C C . GLN B 1 38 ? -2.326 -19.138 29.084 1.000 41.390 18 GLN BBB C 1
ATOM 1390 O O . GLN B 1 38 ? -1.170 -19.613 29.168 1.000 42.586 18 GLN BBB O 1
ATOM 1396 N N . ARG B 1 39 ? -2.963 -18.954 27.933 1.000 43.979 19 ARG BBB N 1
ATOM 1397 C CA . ARG B 1 39 ? -2.467 -19.474 26.627 1.000 44.076 19 ARG BBB CA 1
ATOM 1398 C C . ARG B 1 39 ? -1.509 -18.492 25.942 1.000 45.352 19 ARG BBB C 1
ATOM 1399 O O . ARG B 1 39 ? -0.547 -18.982 25.348 1.000 51.647 19 ARG BBB O 1
ATOM 1407 N N . CYS B 1 40 ? -1.749 -17.177 25.991 1.000 44.202 20 CYS BBB N 1
ATOM 1408 C CA . CYS B 1 40 ? -0.853 -16.182 25.340 1.000 41.861 20 CYS BBB CA 1
ATOM 1409 C C . CYS B 1 40 ? 0.329 -15.922 26.266 1.000 39.965 20 CYS BBB C 1
ATOM 1410 O O . CYS B 1 40 ? 1.395 -15.631 25.753 1.000 40.787 20 CYS BBB O 1
ATOM 1413 N N . GLY B 1 41 ? 0.131 -16.030 27.581 1.000 40.983 21 GLY BBB N 1
ATOM 1414 C CA . GLY B 1 41 ? 1.161 -15.712 28.592 1.000 40.246 21 GLY BBB CA 1
ATOM 1415 C C . GLY B 1 41 ? 1.011 -14.282 29.096 1.000 42.568 21 GLY BBB C 1
ATOM 1416 O O . GLY B 1 41 ? 0.350 -13.472 28.408 1.000 41.183 21 GLY BBB O 1
ATOM 1417 N N . GLU B 1 42 ? 1.622 -13.970 30.244 1.000 46.063 22 GLU BBB N 1
ATOM 1418 C CA . GLU B 1 42 ? 1.469 -12.669 30.949 1.000 46.194 22 GLU BBB CA 1
ATOM 1419 C C . GLU B 1 42 ? 1.952 -11.549 30.022 1.000 41.321 22 GLU BBB C 1
ATOM 1420 O O . GLU B 1 42 ? 1.266 -10.517 29.915 1.000 44.791 22 GLU BBB O 1
ATOM 1426 N N . THR B 1 43 ? 3.057 -11.749 29.323 1.000 36.970 23 THR BBB N 1
ATOM 1427 C CA . THR B 1 43 ? 3.742 -10.638 28.628 1.000 37.225 23 THR BBB CA 1
ATOM 1428 C C . THR B 1 43 ? 2.831 -10.115 27.516 1.000 37.699 23 THR BBB C 1
ATOM 1429 O O . THR B 1 43 ? 2.544 -8.899 27.519 1.000 38.897 23 THR BBB O 1
ATOM 1433 N N . TYR B 1 44 ? 2.339 -10.989 26.646 1.000 37.144 24 TYR BBB N 1
ATOM 1434 C CA . TYR B 1 44 ? 1.427 -10.589 25.543 1.000 36.872 24 TYR BBB CA 1
ATOM 1435 C C . TYR B 1 44 ? 0.174 -9.944 26.129 1.000 35.169 24 TYR BBB C 1
ATOM 1436 O O . TYR B 1 44 ? -0.102 -8.798 25.786 1.000 38.923 24 TYR BBB O 1
ATOM 1445 N N . ALA B 1 45 ? -0.530 -10.654 27.008 1.000 38.813 25 ALA BBB N 1
ATOM 1446 C CA . ALA B 1 45 ? -1.829 -10.237 27.602 1.000 39.391 25 ALA BBB CA 1
ATOM 1447 C C . ALA B 1 45 ? -1.692 -8.862 28.267 1.000 36.952 25 ALA BBB C 1
ATOM 1448 O O . ALA B 1 45 ? -2.510 -7.994 27.991 1.000 39.845 25 ALA BBB O 1
ATOM 1450 N N . VAL B 1 46 ? -0.667 -8.644 29.075 1.000 34.536 26 VAL BBB N 1
ATOM 1451 C CA . VAL B 1 46 ? -0.537 -7.352 29.787 1.000 37.299 26 VAL BBB CA 1
ATOM 1452 C C . VAL B 1 46 ? -0.308 -6.249 28.756 1.000 41.106 26 VAL BBB C 1
ATOM 1453 O O . VAL B 1 46 ? -0.934 -5.189 28.909 1.000 47.043 26 VAL BBB O 1
ATOM 1457 N N . TYR B 1 47 ? 0.555 -6.473 27.762 1.000 42.285 27 TYR BBB N 1
ATOM 1458 C CA . TYR B 1 47 ? 0.997 -5.397 26.837 1.000 44.110 27 TYR BBB CA 1
ATOM 1459 C C . TYR B 1 47 ? -0.198 -4.964 25.976 1.000 43.084 27 TYR BBB C 1
ATOM 1460 O O . TYR B 1 47 ? -0.434 -3.749 25.814 1.000 46.153 27 TYR BBB O 1
ATOM 1469 N N . MET B 1 48 ? -0.922 -5.938 25.439 1.000 41.112 28 MET BBB N 1
ATOM 1470 C CA . MET B 1 48 ? -2.051 -5.718 24.503 1.000 40.042 28 MET BBB CA 1
ATOM 1471 C C . MET B 1 48 ? -3.280 -5.177 25.253 1.000 39.747 28 MET BBB C 1
ATOM 1472 O O . MET B 1 48 ? -4.111 -4.555 24.614 1.000 39.123 28 MET BBB O 1
ATOM 1477 N N . GLU B 1 49 ? -3.421 -5.415 26.556 1.000 43.606 29 GLU BBB N 1
ATOM 1478 C CA . GLU B 1 49 ? -4.572 -4.873 27.340 1.000 46.869 29 GLU BBB CA 1
ATOM 1479 C C . GLU B 1 49 ? -4.308 -3.423 27.803 1.000 44.100 29 GLU BBB C 1
ATOM 1480 O O . GLU B 1 49 ? -5.297 -2.750 28.081 1.000 48.021 29 GLU BBB O 1
ATOM 1486 N N . LYS B 1 50 ? -3.065 -2.933 27.832 1.000 43.534 30 LYS BBB N 1
ATOM 1487 C CA . LYS B 1 50 ? -2.772 -1.512 28.167 1.000 52.743 30 LYS BBB CA 1
ATOM 1488 C C . LYS B 1 50 ? -3.331 -0.587 27.072 1.000 56.518 30 LYS BBB C 1
ATOM 1489 O O . LYS B 1 50 ? -3.655 0.582 27.392 1.000 56.677 30 LYS BBB O 1
ATOM 1495 N N . ASP B 1 51 ? -3.456 -1.086 25.838 1.000 50.134 31 ASP BBB N 1
ATOM 1496 C CA . ASP B 1 51 ? -4.072 -0.350 24.706 1.000 45.519 31 ASP BBB CA 1
ATOM 1497 C C . ASP B 1 51 ? -4.767 -1.359 23.793 1.000 41.308 31 ASP BBB C 1
ATOM 1498 O O . ASP B 1 51 ? -4.088 -2.000 23.001 1.000 41.183 31 ASP BBB O 1
ATOM 1503 N N . LYS B 1 52 ? -6.083 -1.489 23.950 1.000 42.705 32 LYS BBB N 1
ATOM 1504 C CA . LYS B 1 52 ? -6.947 -2.498 23.290 1.000 43.484 32 LYS BBB CA 1
ATOM 1505 C C . LYS B 1 52 ? -7.045 -2.181 21.793 1.000 39.772 32 LYS BBB C 1
ATOM 1506 O O . LYS B 1 52 ? -7.526 -3.038 21.051 1.000 43.436 32 LYS BBB O 1
ATOM 1512 N N . ALA B 1 53 ? -6.575 -1.008 21.375 1.000 37.377 33 ALA BBB N 1
ATOM 1513 C CA . ALA B 1 53 ? -6.633 -0.515 19.981 1.000 38.748 33 ALA BBB CA 1
ATOM 1514 C C . ALA B 1 53 ? -5.254 -0.571 19.333 1.000 37.868 33 ALA BBB C 1
ATOM 1515 O O . ALA B 1 53 ? -5.146 -0.208 18.149 1.000 42.216 33 ALA BBB O 1
ATOM 1517 N N . GLY B 1 54 ? -4.231 -0.921 20.101 1.000 35.054 34 GLY BBB N 1
ATOM 1518 C CA . GLY B 1 54 ? -2.864 -1.106 19.592 1.000 37.348 34 GLY BBB CA 1
ATOM 1519 C C . GLY B 1 54 ? -2.750 -2.250 18.575 1.000 35.133 34 GLY BBB C 1
ATOM 1520 O O . GLY B 1 54 ? -3.546 -3.191 18.540 1.000 30.716 34 GLY BBB O 1
ATOM 1521 N N . PRO B 1 55 ? -1.707 -2.206 17.730 1.000 32.417 35 PRO BBB N 1
ATOM 1522 C CA . PRO B 1 55 ? -1.466 -3.258 16.751 1.000 33.863 35 PRO BBB CA 1
ATOM 1523 C C . PRO B 1 55 ? -0.878 -4.529 17.387 1.000 34.569 35 PRO BBB C 1
ATOM 1524 O O . PRO B 1 55 ? -0.382 -4.480 18.493 1.000 35.054 35 PRO BBB O 1
ATOM 1528 N N . ILE B 1 56 ? -0.885 -5.615 16.631 1.000 34.289 36 ILE BBB N 1
ATOM 1529 C CA . ILE B 1 56 ? -0.580 -6.981 17.130 1.000 36.763 36 ILE BBB CA 1
ATOM 1530 C C . ILE B 1 56 ? 0.944 -7.153 17.225 1.000 40.039 36 ILE BBB C 1
ATOM 1531 O O . ILE B 1 56 ? 1.443 -7.623 18.282 1.000 44.088 36 ILE BBB O 1
ATOM 1536 N N . GLU B 1 57 ? 1.665 -6.764 16.173 1.000 39.448 37 GLU BBB N 1
ATOM 1537 C CA . GLU B 1 57 ? 3.119 -7.031 16.007 1.000 36.321 37 GLU BBB CA 1
ATOM 1538 C C . GLU B 1 57 ? 3.833 -6.648 17.302 1.000 33.892 37 GLU BBB C 1
ATOM 1539 O O . GLU B 1 57 ? 4.681 -7.393 17.760 1.000 38.503 37 GLU BBB O 1
ATOM 1545 N N . ASN B 1 58 ? 3.481 -5.506 17.874 1.000 34.346 38 ASN BBB N 1
ATOM 1546 C CA . ASN B 1 58 ? 4.187 -4.924 19.038 1.000 32.044 38 ASN BBB CA 1
ATOM 1547 C C . ASN B 1 58 ? 4.098 -5.883 20.223 1.000 32.957 38 ASN BBB C 1
ATOM 1548 O O . ASN B 1 58 ? 5.100 -6.000 20.948 1.000 40.608 38 ASN BBB O 1
ATOM 1553 N N . GLY B 1 59 ? 2.954 -6.536 20.409 1.000 30.665 39 GLY BBB N 1
ATOM 1554 C CA . GLY B 1 59 ? 2.753 -7.517 21.490 1.000 33.442 39 GLY BBB CA 1
ATOM 1555 C C . GLY B 1 59 ? 3.482 -8.820 21.233 1.000 33.769 39 GLY BBB C 1
ATOM 1556 O O . GLY B 1 59 ? 4.085 -9.373 22.192 1.000 33.324 39 GLY BBB O 1
ATOM 1557 N N . VAL B 1 60 ? 3.475 -9.272 19.981 1.000 33.888 40 VAL BBB N 1
ATOM 1558 C CA . VAL B 1 60 ? 4.246 -10.470 19.544 1.000 34.605 40 VAL BBB CA 1
ATOM 1559 C C . VAL B 1 60 ? 5.713 -10.247 19.894 1.000 36.333 40 VAL BBB C 1
ATOM 1560 O O . VAL B 1 60 ? 6.302 -11.084 20.610 1.000 41.839 40 VAL BBB O 1
ATOM 1564 N N . ALA B 1 61 ? 6.267 -9.128 19.441 1.000 37.125 41 ALA BBB N 1
ATOM 1565 C CA . ALA B 1 61 ? 7.699 -8.794 19.590 1.000 38.087 41 ALA BBB CA 1
ATOM 1566 C C . ALA B 1 61 ? 8.071 -8.756 21.074 1.000 37.430 41 ALA BBB C 1
ATOM 1567 O O . ALA B 1 61 ? 9.127 -9.278 21.413 1.000 39.756 41 ALA BBB O 1
ATOM 1569 N N . LYS B 1 62 ? 7.237 -8.141 21.909 1.000 38.045 42 LYS BBB N 1
ATOM 1570 C CA . LYS B 1 62 ? 7.455 -8.047 23.378 1.000 41.918 42 LYS BBB CA 1
ATOM 1571 C C . LYS B 1 62 ? 7.427 -9.450 23.998 1.000 38.979 42 LYS BBB C 1
ATOM 1572 O O . LYS B 1 62 ? 8.232 -9.727 24.893 1.000 36.506 42 LYS BBB O 1
ATOM 1578 N N . ALA B 1 63 ? 6.487 -10.283 23.579 1.000 37.823 43 ALA BBB N 1
ATOM 1579 C CA . ALA B 1 63 ? 6.287 -11.618 24.175 1.000 38.629 43 ALA BBB CA 1
ATOM 1580 C C . ALA B 1 63 ? 7.469 -12.537 23.832 1.000 35.405 43 ALA BBB C 1
ATOM 1581 O O . ALA B 1 63 ? 7.813 -13.375 24.673 1.000 33.854 43 ALA BBB O 1
ATOM 1583 N N . GLY B 1 64 ? 8.068 -12.375 22.651 1.000 33.928 44 GLY BBB N 1
ATOM 1584 C CA . GLY B 1 64 ? 9.060 -13.315 22.089 1.000 34.609 44 GLY BBB CA 1
ATOM 1585 C C . GLY B 1 64 ? 8.609 -14.764 22.226 1.000 36.323 44 GLY BBB C 1
ATOM 1586 O O . GLY B 1 64 ? 7.454 -15.065 21.844 1.000 36.683 44 GLY BBB O 1
ATOM 1587 N N . SER B 1 65 ? 9.482 -15.609 22.791 1.000 37.635 45 SER BBB N 1
ATOM 1588 C CA . SER B 1 65 ? 9.316 -17.078 22.989 1.000 39.900 45 SER BBB CA 1
ATOM 1589 C C . SER B 1 65 ? 8.256 -17.422 24.048 1.000 40.925 45 SER BBB C 1
ATOM 1590 O O . SER B 1 65 ? 7.911 -18.599 24.120 1.000 48.567 45 SER BBB O 1
ATOM 1593 N N . GLU B 1 66 ? 7.782 -16.470 24.860 1.000 42.780 46 GLU BBB N 1
ATOM 1594 C CA . GLU B 1 66 ? 6.719 -16.709 25.883 1.000 44.077 46 GLU BBB CA 1
ATOM 1595 C C . GLU B 1 66 ? 5.374 -16.975 25.185 1.000 43.014 46 GLU BBB C 1
ATOM 1596 O O . GLU B 1 66 ? 4.577 -17.747 25.726 1.000 41.825 46 GLU BBB O 1
ATOM 1602 N N . LEU B 1 67 ? 5.144 -16.357 24.023 1.000 41.764 47 LEU BBB N 1
ATOM 1603 C CA . LEU B 1 67 ? 3.856 -16.394 23.283 1.000 42.677 47 LEU BBB CA 1
ATOM 1604 C C . LEU B 1 67 ? 3.411 -17.848 23.085 1.000 43.658 47 LEU BBB C 1
ATOM 1605 O O . LEU B 1 67 ? 4.238 -18.652 22.681 1.000 46.288 47 LEU BBB O 1
ATOM 1610 N N . GLY B 1 68 ? 2.136 -18.161 23.348 1.000 46.602 48 GLY BBB N 1
ATOM 1611 C CA . GLY B 1 68 ? 1.564 -19.511 23.179 1.000 43.442 48 GLY BBB CA 1
ATOM 1612 C C . GLY B 1 68 ? 0.189 -19.516 22.525 1.000 46.032 48 GLY BBB C 1
ATOM 1613 O O . GLY B 1 68 ? -0.413 -20.589 22.513 1.000 47.282 48 GLY BBB O 1
ATOM 1614 N N . CYS B 1 69 ? -0.313 -18.381 22.007 1.000 47.193 49 CYS BBB N 1
ATOM 1615 C CA . CYS B 1 69 ? -1.566 -18.304 21.189 1.000 42.554 49 CYS BBB CA 1
ATOM 1616 C C . CYS B 1 69 ? -1.203 -17.831 19.773 1.000 39.435 49 CYS BBB C 1
ATOM 1617 O O . CYS B 1 69 ? -0.024 -17.580 19.526 1.000 37.229 49 CYS BBB O 1
ATOM 1620 N N . ASN B 1 70 ? -2.178 -17.803 18.864 1.000 41.057 50 ASN BBB N 1
ATOM 1621 C CA . ASN B 1 70 ? -2.077 -17.185 17.518 1.000 39.516 50 ASN BBB CA 1
ATOM 1622 C C . ASN B 1 70 ? -2.649 -15.781 17.611 1.000 38.044 50 ASN BBB C 1
ATOM 1623 O O . ASN B 1 70 ? -3.862 -15.588 17.584 1.000 40.355 50 ASN BBB O 1
ATOM 1628 N N . PRO B 1 71 ? -1.801 -14.751 17.751 1.000 36.391 51 PRO BBB N 1
ATOM 1629 C CA . PRO B 1 71 ? -2.303 -13.387 17.891 1.000 37.107 51 PRO BBB CA 1
ATOM 1630 C C . PRO B 1 71 ? -2.859 -12.792 16.587 1.000 37.392 51 PRO BBB C 1
ATOM 1631 O O . PRO B 1 71 ? -3.432 -11.735 16.653 1.000 38.161 51 PRO BBB O 1
ATOM 1635 N N . PHE B 1 72 ? -2.737 -13.499 15.456 1.000 37.701 52 PHE BBB N 1
ATOM 1636 C CA . PHE B 1 72 ? -3.271 -13.048 14.145 1.000 38.524 52 PHE BBB CA 1
ATOM 1637 C C . PHE B 1 72 ? -4.644 -13.680 13.891 1.000 39.895 52 PHE BBB C 1
ATOM 1638 O O . PHE B 1 72 ? -5.208 -13.522 12.788 1.000 38.760 52 PHE BBB O 1
ATOM 1646 N N . LEU B 1 73 ? -5.196 -14.319 14.920 1.000 43.504 53 LEU BBB N 1
ATOM 1647 C CA . LEU B 1 73 ? -6.595 -14.809 14.959 1.000 43.467 53 LEU BBB CA 1
ATOM 1648 C C . LEU B 1 73 ? -7.267 -14.185 16.185 1.000 45.836 53 LEU BBB C 1
ATOM 1649 O O . LEU B 1 73 ? -6.942 -14.580 17.308 1.000 54.685 53 LEU BBB O 1
ATOM 1654 N N . CYS B 1 74 ? -8.124 -13.191 15.969 1.000 46.269 54 CYS BBB N 1
ATOM 1655 C CA . CYS B 1 74 ? -8.966 -12.556 17.004 1.000 45.573 54 CYS BBB CA 1
ATOM 1656 C C . CYS B 1 74 ? -8.097 -11.792 18.001 1.000 42.606 54 CYS BBB C 1
ATOM 1657 O O . CYS B 1 74 ? -8.548 -11.571 19.121 1.000 46.448 54 CYS BBB O 1
ATOM 1660 N N . ARG B 1 75 ? -6.911 -11.363 17.580 1.000 37.870 55 ARG BBB N 1
ATOM 1661 C CA . ARG B 1 75 ? -5.957 -10.615 18.425 1.000 36.064 55 ARG BBB CA 1
ATOM 1662 C C . ARG B 1 75 ? -5.434 -11.526 19.545 1.000 37.419 55 ARG BBB C 1
ATOM 1663 O O . ARG B 1 75 ? -4.818 -11.001 20.518 1.000 44.681 55 ARG BBB O 1
ATOM 1671 N N . GLY B 1 76 ? -5.626 -12.842 19.402 1.000 38.314 56 GLY BBB N 1
ATOM 1672 C CA . GLY B 1 76 ? -5.204 -13.853 20.392 1.000 39.268 56 GLY BBB CA 1
ATOM 1673 C C . GLY B 1 76 ? -6.206 -14.039 21.532 1.000 36.236 56 GLY BBB C 1
ATOM 1674 O O . GLY B 1 76 ? -5.894 -14.842 22.438 1.000 32.628 56 GLY BBB O 1
ATOM 1675 N N . TYR B 1 77 ? -7.353 -13.343 21.491 1.000 35.653 57 TYR BBB N 1
ATOM 1676 C CA . TYR B 1 77 ? -8.528 -13.562 22.381 1.000 37.274 57 TYR BBB CA 1
ATOM 1677 C C . TYR B 1 77 ? -9.046 -14.978 22.119 1.000 36.748 57 TYR BBB C 1
ATOM 1678 O O . TYR B 1 77 ? -8.785 -15.485 21.027 1.000 34.735 57 TYR BBB O 1
ATOM 1687 N N . GLN B 1 78 ? -9.741 -15.576 23.094 1.000 39.498 58 GLN BBB N 1
ATOM 1688 C CA . GLN B 1 78 ? -10.093 -17.025 23.121 1.000 41.569 58 GLN BBB CA 1
ATOM 1689 C C . GLN B 1 78 ? -11.604 -17.211 23.241 1.000 41.051 58 GLN BBB C 1
ATOM 1690 O O . GLN B 1 78 ? -12.240 -16.476 24.018 1.000 43.340 58 GLN BBB O 1
ATOM 1696 N N . TYR B 1 79 ? -12.148 -18.175 22.508 1.000 42.998 59 TYR BBB N 1
ATOM 1697 C CA . TYR B 1 79 ? -13.598 -18.490 22.539 1.000 49.698 59 TYR BBB CA 1
ATOM 1698 C C . TYR B 1 79 ? -14.056 -18.706 23.994 1.000 48.601 59 TYR BBB C 1
ATOM 1699 O O . TYR B 1 79 ? -15.068 -18.100 24.410 1.000 48.021 59 TYR BBB O 1
ATOM 1708 N N . GLU B 1 80 ? -13.336 -19.525 24.767 1.000 50.287 60 GLU BBB N 1
ATOM 1709 C CA . GLU B 1 80 ? -13.810 -20.010 26.102 1.000 51.238 60 GLU BBB CA 1
ATOM 1710 C C . GLU B 1 80 ? -13.988 -18.830 27.071 1.000 46.401 60 GLU BBB C 1
ATOM 1711 O O . GLU B 1 80 ? -14.601 -19.055 28.096 1.000 49.810 60 GLU BBB O 1
ATOM 1717 N N . ASP B 1 81 ? -13.481 -17.636 26.742 1.000 43.293 61 ASP BBB N 1
ATOM 1718 C CA . ASP B 1 81 ? -13.579 -16.409 27.567 1.000 42.656 61 ASP BBB CA 1
ATOM 1719 C C . ASP B 1 81 ? -14.777 -15.565 27.110 1.000 47.114 61 ASP BBB C 1
ATOM 1720 O O . ASP B 1 81 ? -15.011 -14.499 27.727 1.000 49.911 61 ASP BBB O 1
ATOM 1725 N N . ASN B 1 82 ? -15.505 -15.978 26.066 1.000 48.252 62 ASN BBB N 1
ATOM 1726 C CA . ASN B 1 82 ? -16.513 -15.101 25.403 1.000 50.094 62 ASN BBB CA 1
ATOM 1727 C C . ASN B 1 82 ? -17.783 -15.911 25.107 1.000 49.234 62 ASN BBB C 1
ATOM 1728 O O . ASN B 1 82 ? -17.800 -17.122 25.374 1.000 52.573 62 ASN BBB O 1
ATOM 1733 N N . GLU B 1 83 ? -18.806 -15.265 24.557 1.000 53.695 63 GLU BBB N 1
ATOM 1734 C CA . GLU B 1 83 ? -20.098 -15.927 24.243 1.000 60.678 63 GLU BBB CA 1
ATOM 1735 C C . GLU B 1 83 ? -20.457 -15.644 22.776 1.000 54.489 63 GLU BBB C 1
ATOM 1736 O O . GLU B 1 83 ? -20.187 -14.544 22.300 1.000 49.439 63 GLU BBB O 1
ATOM 1742 N N . ALA B 1 84 ? -21.013 -16.634 22.080 1.000 50.613 64 ALA BBB N 1
ATOM 1743 C CA . ALA B 1 84 ? -21.511 -16.513 20.694 1.000 52.916 64 ALA BBB CA 1
ATOM 1744 C C . ALA B 1 84 ? -22.967 -16.045 20.714 1.000 53.282 64 ALA BBB C 1
ATOM 1745 O O . ALA B 1 84 ? -23.730 -16.527 21.562 1.000 64.854 64 ALA BBB O 1
ATOM 1747 N N . VAL B 1 85 ? -23.346 -15.168 19.789 1.000 54.836 65 VAL BBB N 1
ATOM 1748 C CA . VAL B 1 85 ? -24.764 -14.738 19.587 1.000 54.656 65 VAL BBB CA 1
ATOM 1749 C C . VAL B 1 85 ? -25.337 -15.495 18.380 1.000 59.431 65 VAL BBB C 1
ATOM 1750 O O . VAL B 1 85 ? -24.571 -15.817 17.440 1.000 56.224 65 VAL BBB O 1
ATOM 1754 N N . GLU B 1 86 ? -26.637 -15.798 18.408 1.000 64.222 66 GLU BBB N 1
ATOM 1755 C CA . GLU B 1 86 ? -27.358 -16.380 17.243 1.000 65.105 66 GLU BBB CA 1
ATOM 1756 C C . GLU B 1 86 ? -27.643 -15.259 16.242 1.000 61.361 66 GLU BBB C 1
ATOM 1757 O O . GLU B 1 86 ? -28.076 -14.154 16.657 1.000 57.070 66 GLU BBB O 1
ATOM 1763 N N . TYR B 1 87 ? -27.369 -15.546 14.975 1.000 56.190 67 TYR BBB N 1
ATOM 1764 C CA . TYR B 1 87 ? -27.678 -14.683 13.815 1.000 60.912 67 TYR BBB CA 1
ATOM 1765 C C . TYR B 1 87 ? -28.511 -15.501 12.820 1.000 62.286 67 TYR BBB C 1
ATOM 1766 O O . TYR B 1 87 ? -28.276 -16.740 12.702 1.000 56.231 67 TYR BBB O 1
ATOM 1775 N N . GLU B 1 88 ? -29.428 -14.824 12.111 1.000 64.478 68 GLU BBB N 1
ATOM 1776 C CA . GLU B 1 88 ? -30.323 -15.438 11.086 1.000 69.625 68 GLU BBB CA 1
ATOM 1777 C C . GLU B 1 88 ? -29.707 -15.224 9.700 1.000 67.959 68 GLU BBB C 1
ATOM 1778 O O . GLU B 1 88 ? -29.104 -14.186 9.423 1.000 61.486 68 GLU BBB O 1
ATOM 1784 N N . PRO B 1 89 ? -29.825 -16.194 8.766 1.000 63.758 69 PRO BBB N 1
ATOM 1785 C CA . PRO B 1 89 ? -29.450 -15.950 7.381 1.000 62.829 69 PRO BBB CA 1
ATOM 1786 C C . PRO B 1 89 ? -30.069 -14.633 6.907 1.000 62.072 69 PRO BBB C 1
ATOM 1787 O O . PRO B 1 89 ? -31.219 -14.392 7.181 1.000 69.365 69 PRO BBB O 1
ATOM 1791 N N . GLY B 1 90 ? -29.270 -13.800 6.250 1.000 59.596 70 GLY BBB N 1
ATOM 1792 C CA . GLY B 1 90 ? -29.711 -12.511 5.700 1.000 54.651 70 GLY BBB CA 1
ATOM 1793 C C . GLY B 1 90 ? -29.948 -11.506 6.803 1.000 53.810 70 GLY BBB C 1
ATOM 1794 O O . GLY B 1 90 ? -30.549 -10.452 6.542 1.000 57.721 70 GLY BBB O 1
ATOM 1795 N N . GLN B 1 91 ? -29.492 -11.780 8.015 1.000 52.613 71 GLN BBB N 1
ATOM 1796 C CA . GLN B 1 91 ? -29.596 -10.749 9.077 1.000 53.195 71 GLN BBB CA 1
ATOM 1797 C C . GLN B 1 91 ? -28.587 -9.645 8.760 1.000 52.695 71 GLN BBB C 1
ATOM 1798 O O . GLN B 1 91 ? -27.468 -9.973 8.285 1.000 51.460 71 GLN BBB O 1
ATOM 1804 N N . VAL B 1 92 ? -28.971 -8.398 9.023 1.000 52.721 72 VAL BBB N 1
ATOM 1805 C CA . VAL B 1 92 ? -28.089 -7.207 8.880 1.000 56.082 72 VAL BBB CA 1
ATOM 1806 C C . VAL B 1 92 ? -27.635 -6.790 10.277 1.000 60.416 72 VAL BBB C 1
ATOM 1807 O O . VAL B 1 92 ? -28.519 -6.575 11.132 1.000 66.249 72 VAL BBB O 1
ATOM 1811 N N . ILE B 1 93 ? -26.310 -6.699 10.473 1.000 64.738 73 ILE BBB N 1
ATOM 1812 C CA . ILE B 1 93 ? -25.638 -6.345 11.757 1.000 62.565 73 ILE BBB CA 1
ATOM 1813 C C . ILE B 1 93 ? -24.896 -5.018 11.578 1.000 59.632 73 ILE BBB C 1
ATOM 1814 O O . ILE B 1 93 ? -24.056 -4.949 10.682 1.000 66.693 73 ILE BBB O 1
ATOM 1819 N N . ASP B 1 94 ? -25.201 -4.025 12.415 1.000 57.145 74 ASP BBB N 1
ATOM 1820 C CA . ASP B 1 94 ? -24.491 -2.724 12.469 1.000 60.260 74 ASP BBB CA 1
ATOM 1821 C C . ASP B 1 94 ? -23.171 -2.932 13.208 1.000 56.548 74 ASP BBB C 1
ATOM 1822 O O . ASP B 1 94 ? -23.210 -3.501 14.296 1.000 58.899 74 ASP BBB O 1
ATOM 1827 N N . PHE B 1 95 ? -22.059 -2.469 12.633 1.000 54.963 75 PHE BBB N 1
ATOM 1828 C CA . PHE B 1 95 ? -20.729 -2.357 13.295 1.000 50.803 75 PHE BBB CA 1
ATOM 1829 C C . PHE B 1 95 ? -20.383 -0.891 13.555 1.000 47.179 75 PHE BBB C 1
ATOM 1830 O O . PHE B 1 95 ? -20.664 -0.044 12.715 1.000 48.256 75 PHE BBB O 1
ATOM 1838 N N . HIS B 1 96 ? -19.787 -0.606 14.705 1.000 48.062 76 HIS BBB N 1
ATOM 1839 C CA . HIS B 1 96 ? -19.120 0.682 14.998 1.000 47.560 76 HIS BBB CA 1
ATOM 1840 C C . HIS B 1 96 ? -17.670 0.363 15.354 1.000 48.008 76 HIS BBB C 1
ATOM 1841 O O . HIS B 1 96 ? -17.452 -0.582 16.139 1.000 48.998 76 HIS BBB O 1
ATOM 1848 N N . VAL B 1 97 ? -16.738 1.128 14.782 1.000 45.242 77 VAL BBB N 1
ATOM 1849 C CA . VAL B 1 97 ? -15.273 1.040 15.024 1.000 42.990 77 VAL BBB CA 1
ATOM 1850 C C . VAL B 1 97 ? -14.831 2.344 15.680 1.000 45.370 77 VAL BBB C 1
ATOM 1851 O O . VAL B 1 97 ? -14.994 3.429 15.077 1.000 46.927 77 VAL BBB O 1
ATOM 1855 N N . ASP B 1 98 ? -14.301 2.236 16.888 1.000 49.561 78 ASP BBB N 1
ATOM 1856 C CA . ASP B 1 98 ? -13.693 3.382 17.596 1.000 53.454 78 ASP BBB CA 1
ATOM 1857 C C . ASP B 1 98 ? -12.281 3.521 17.018 1.000 51.587 78 ASP BBB C 1
ATOM 1858 O O . ASP B 1 98 ? -11.454 2.640 17.277 1.000 52.155 78 ASP BBB O 1
ATOM 1863 N N . LEU B 1 99 ? -12.059 4.558 16.207 1.000 54.139 79 LEU BBB N 1
ATOM 1864 C CA . LEU B 1 99 ? -10.772 4.840 15.516 1.000 55.691 79 LEU BBB CA 1
ATOM 1865 C C . LEU B 1 99 ? -9.994 5.887 16.324 1.000 52.631 79 LEU BBB C 1
ATOM 1866 O O . LEU B 1 99 ? -10.354 7.039 16.272 1.000 51.979 79 LEU BBB O 1
ATOM 1871 N N . ILE B 1 100 ? -8.949 5.471 17.042 1.000 56.933 80 ILE BBB N 1
ATOM 1872 C CA . ILE B 1 100 ? -8.091 6.356 17.888 1.000 54.410 80 ILE BBB CA 1
ATOM 1873 C C . ILE B 1 100 ? -7.096 7.124 17.009 1.000 49.196 80 ILE BBB C 1
ATOM 1874 O O . ILE B 1 100 ? -6.827 8.277 17.317 1.000 47.334 80 ILE BBB O 1
ATOM 1879 N N . ALA B 1 101 ? -6.481 6.470 16.026 1.000 48.201 81 ALA BBB N 1
ATOM 1880 C CA . ALA B 1 101 ? -5.446 7.076 15.153 1.000 50.159 81 ALA BBB CA 1
ATOM 1881 C C . ALA B 1 101 ? -5.540 6.469 13.755 1.000 47.318 81 ALA BBB C 1
ATOM 1882 O O . ALA B 1 101 ? -5.475 5.222 13.632 1.000 42.086 81 ALA BBB O 1
ATOM 1884 N N . GLY B 1 102 ? -5.709 7.343 12.761 1.000 47.282 82 GLY BBB N 1
ATOM 1885 C CA . GLY B 1 102 ? -5.769 6.989 11.333 1.000 51.705 82 GLY BBB CA 1
ATOM 1886 C C . GLY B 1 102 ? -4.371 6.795 10.773 1.000 49.437 82 GLY BBB C 1
ATOM 1887 O O . GLY B 1 102 ? -3.454 7.565 11.139 1.000 47.039 82 GLY BBB O 1
ATOM 1888 N N . HIS B 1 103 ? -4.194 5.761 9.962 1.000 44.965 83 HIS BBB N 1
ATOM 1889 C CA . HIS B 1 103 ? -2.924 5.493 9.264 1.000 45.146 83 HIS BBB CA 1
ATOM 1890 C C . HIS B 1 103 ? -3.267 5.243 7.802 1.000 48.816 83 HIS BBB C 1
ATOM 1891 O O . HIS B 1 103 ? -4.287 4.545 7.517 1.000 49.877 83 HIS BBB O 1
ATOM 1898 N N . HIS B 1 104 ? -2.451 5.832 6.928 1.000 52.218 84 HIS BBB N 1
ATOM 1899 C CA . HIS B 1 104 ? -2.562 5.786 5.450 1.000 50.080 84 HIS BBB CA 1
ATOM 1900 C C . HIS B 1 104 ? -1.174 5.432 4.931 1.000 47.386 84 HIS BBB C 1
ATOM 1901 O O . HIS B 1 104 ? -0.172 5.808 5.538 1.000 49.418 84 HIS BBB O 1
ATOM 1908 N N . PRO B 1 105 ? -1.056 4.596 3.876 1.000 50.613 85 PRO BBB N 1
ATOM 1909 C CA . PRO B 1 105 ? -2.195 3.860 3.326 1.000 46.973 85 PRO BBB CA 1
ATOM 1910 C C . PRO B 1 105 ? -2.461 2.563 4.110 1.000 46.086 85 PRO BBB C 1
ATOM 1911 O O . PRO B 1 105 ? -1.729 2.233 5.045 1.000 45.287 85 PRO BBB O 1
ATOM 1915 N N . GLY B 1 106 ? -3.482 1.829 3.690 1.000 45.625 86 GLY BBB N 1
ATOM 1916 C CA . GLY B 1 106 ? -3.801 0.505 4.247 1.000 45.415 86 GLY BBB CA 1
ATOM 1917 C C . GLY B 1 106 ? -5.080 -0.049 3.650 1.000 44.521 86 GLY BBB C 1
ATOM 1918 O O . GLY B 1 106 ? -5.729 0.654 2.866 1.000 46.572 86 GLY BBB O 1
ATOM 1919 N N . TYR B 1 107 ? -5.443 -1.266 4.030 1.000 43.679 87 TYR BBB N 1
ATOM 1920 C CA . TYR B 1 107 ? -6.673 -1.960 3.581 1.000 41.984 87 TYR BBB CA 1
ATOM 1921 C C . TYR B 1 107 ? -7.247 -2.737 4.760 1.000 41.587 87 TYR BBB C 1
ATOM 1922 O O . TYR B 1 107 ? -6.560 -2.943 5.757 1.000 44.239 87 TYR BBB O 1
ATOM 1931 N N . ALA B 1 108 ? -8.503 -3.124 4.641 1.000 41.844 88 ALA BBB N 1
ATOM 1932 C CA . ALA B 1 108 ? -9.274 -3.748 5.728 1.000 41.500 88 ALA BBB CA 1
ATOM 1933 C C . ALA B 1 108 ? -10.366 -4.610 5.111 1.000 43.411 88 ALA BBB C 1
ATOM 1934 O O . ALA B 1 108 ? -10.912 -4.236 4.037 1.000 40.430 88 ALA BBB O 1
ATOM 1936 N N . ASN B 1 109 ? -10.650 -5.743 5.744 1.000 43.706 89 ASN BBB N 1
ATOM 1937 C CA . ASN B 1 109 ? -11.839 -6.543 5.386 1.000 44.293 89 ASN BBB CA 1
ATOM 1938 C C . ASN B 1 109 ? -12.538 -7.036 6.658 1.000 45.958 89 ASN BBB C 1
ATOM 1939 O O . ASN B 1 109 ? -11.904 -7.098 7.727 1.000 47.198 89 ASN BBB O 1
ATOM 1944 N N . VAL B 1 110 ? -13.831 -7.302 6.515 1.000 43.747 90 VAL BBB N 1
ATOM 1945 C CA . VAL B 1 110 ? -14.686 -7.972 7.520 1.000 43.419 90 VAL BBB CA 1
ATOM 1946 C C . VAL B 1 110 ? -15.242 -9.219 6.854 1.000 45.707 90 VAL BBB C 1
ATOM 1947 O O . VAL B 1 110 ? -16.009 -9.078 5.885 1.000 48.785 90 VAL BBB O 1
ATOM 1951 N N . SER B 1 111 ? -14.831 -10.379 7.350 1.000 46.565 91 SER BBB N 1
ATOM 1952 C CA . SER B 1 111 ? -15.118 -11.711 6.779 1.000 47.965 91 SER BBB CA 1
ATOM 1953 C C . SER B 1 111 ? -15.499 -12.654 7.906 1.000 48.598 91 SER BBB C 1
ATOM 1954 O O . SER B 1 111 ? -15.095 -12.410 9.045 1.000 49.647 91 SER BBB O 1
ATOM 1957 N N . ILE B 1 112 ? -16.198 -13.720 7.546 1.000 48.090 92 ILE BBB N 1
ATOM 1958 C CA . ILE B 1 112 ? -16.500 -14.884 8.412 1.000 45.798 92 ILE BBB CA 1
ATOM 1959 C C . ILE B 1 112 ? -15.319 -15.841 8.307 1.000 45.933 92 ILE BBB C 1
ATOM 1960 O O . ILE B 1 112 ? -15.080 -16.313 7.184 1.000 47.853 92 ILE BBB O 1
ATOM 1965 N N . VAL B 1 113 ? -14.617 -16.095 9.421 1.000 43.601 93 VAL BBB N 1
ATOM 1966 C CA . VAL B 1 113 ? -13.482 -17.058 9.462 1.000 45.468 93 VAL BBB CA 1
ATOM 1967 C C . VAL B 1 113 ? -13.894 -18.297 10.274 1.000 48.121 93 VAL BBB C 1
ATOM 1968 O O . VAL B 1 113 ? -14.566 -18.164 11.330 1.000 43.580 93 VAL BBB O 1
ATOM 1972 N N . ASP B 1 114 ? -13.563 -19.464 9.711 1.000 48.328 94 ASP BBB N 1
ATOM 1973 C CA . ASP B 1 114 ? -13.634 -20.792 10.359 1.000 49.496 94 ASP BBB CA 1
ATOM 1974 C C . ASP B 1 114 ? -12.479 -20.856 11.346 1.000 53.441 94 ASP BBB C 1
ATOM 1975 O O . ASP B 1 114 ? -11.320 -20.996 10.879 1.000 54.711 94 ASP BBB O 1
ATOM 1980 N N . LEU B 1 115 ? -12.811 -20.789 12.639 1.000 54.448 95 LEU BBB N 1
ATOM 1981 C CA . LEU B 1 115 ? -11.857 -20.666 13.766 1.000 52.418 95 LEU BBB CA 1
ATOM 1982 C C . LEU B 1 115 ? -10.980 -21.918 13.890 1.000 53.900 95 LEU BBB C 1
ATOM 1983 O O . LEU B 1 115 ? -9.839 -21.768 14.341 1.000 57.310 95 LEU BBB O 1
ATOM 1988 N N . GLU B 1 116 ? -11.483 -23.099 13.522 1.000 61.462 96 GLU BBB N 1
ATOM 1989 C CA . GLU B 1 116 ? -10.735 -24.383 13.625 1.000 66.990 96 GLU BBB CA 1
ATOM 1990 C C . GLU B 1 116 ? -9.595 -24.405 12.586 1.000 64.427 96 GLU BBB C 1
ATOM 1991 O O . GLU B 1 116 ? -8.529 -24.956 12.903 1.000 63.907 96 GLU BBB O 1
ATOM 1997 N N . ALA B 1 117 ? -9.793 -23.817 11.401 1.000 56.724 97 ALA BBB N 1
ATOM 1998 C CA . ALA B 1 117 ? -8.837 -23.862 10.273 1.000 55.307 97 ALA BBB CA 1
ATOM 1999 C C . ALA B 1 117 ? -8.107 -22.515 10.119 1.000 55.300 97 ALA BBB C 1
ATOM 2000 O O . ALA B 1 117 ? -7.031 -22.487 9.448 1.000 50.922 97 ALA BBB O 1
ATOM 2002 N N . ASN B 1 118 ? -8.679 -21.438 10.669 1.000 50.589 98 ASN BBB N 1
ATOM 2003 C CA . ASN B 1 118 ? -8.185 -20.044 10.502 1.000 49.525 98 ASN BBB CA 1
ATOM 2004 C C . ASN B 1 118 ? -8.262 -19.656 9.019 1.000 49.904 98 ASN BBB C 1
ATOM 2005 O O . ASN B 1 118 ? -7.345 -18.994 8.545 1.000 49.823 98 ASN BBB O 1
ATOM 2010 N N . LYS B 1 119 ? -9.303 -20.077 8.297 1.000 57.205 99 LYS BBB N 1
ATOM 2011 C CA . LYS B 1 119 ? -9.467 -19.801 6.839 1.000 60.709 99 LYS BBB CA 1
ATOM 2012 C C . LYS B 1 119 ? -10.830 -19.148 6.637 1.000 54.888 99 LYS BBB C 1
ATOM 2013 O O . LYS B 1 119 ? -11.778 -19.505 7.362 1.000 51.651 99 LYS BBB O 1
ATOM 2019 N N . ILE B 1 120 ? -10.922 -18.220 5.691 1.000 53.476 100 ILE BBB N 1
ATOM 2020 C CA . ILE B 1 120 ? -12.173 -17.444 5.446 1.000 56.091 100 ILE BBB CA 1
ATOM 2021 C C . ILE B 1 120 ? -13.223 -18.323 4.760 1.000 54.955 100 ILE BBB C 1
ATOM 2022 O O . ILE B 1 120 ? -12.869 -19.110 3.890 1.000 55.521 100 ILE BBB O 1
ATOM 2027 N N . ILE B 1 121 ? -14.481 -18.158 5.147 1.000 56.665 101 ILE BBB N 1
ATOM 2028 C CA . ILE B 1 121 ? -15.631 -18.883 4.549 1.000 59.921 101 ILE BBB CA 1
ATOM 2029 C C . ILE B 1 121 ? -16.274 -17.959 3.520 1.000 57.807 101 ILE BBB C 1
ATOM 2030 O O . ILE B 1 121 ? -16.706 -16.847 3.907 1.000 50.544 101 ILE BBB O 1
ATOM 2035 N N . GLY B 1 122 ? -16.269 -18.393 2.255 1.000 57.138 102 GLY BBB N 1
ATOM 2036 C CA . GLY B 1 122 ? -16.756 -17.601 1.113 1.000 59.641 102 GLY BBB CA 1
ATOM 2037 C C . GLY B 1 122 ? -16.062 -16.248 1.029 1.000 57.884 102 GLY BBB C 1
ATOM 2038 O O . GLY B 1 122 ? -14.868 -16.186 1.319 1.000 62.205 102 GLY BBB O 1
ATOM 2039 N N . ASP B 1 123 ? -16.795 -15.199 0.659 1.000 58.403 103 ASP BBB N 1
ATOM 2040 C CA . ASP B 1 123 ? -16.243 -13.878 0.266 1.000 62.231 103 ASP BBB CA 1
ATOM 2041 C C . ASP B 1 123 ? -16.277 -12.934 1.458 1.000 59.845 103 ASP BBB C 1
ATOM 2042 O O . ASP B 1 123 ? -17.098 -13.064 2.356 1.000 54.450 103 ASP BBB O 1
ATOM 2047 N N . PRO B 1 124 ? -15.382 -11.931 1.500 1.000 60.819 104 PRO BBB N 1
ATOM 2048 C CA . PRO B 1 124 ? -15.489 -10.871 2.497 1.000 57.615 104 PRO BBB CA 1
ATOM 2049 C C . PRO B 1 124 ? -16.920 -10.323 2.532 1.000 57.312 104 PRO BBB C 1
ATOM 2050 O O . PRO B 1 124 ? -17.473 -10.131 1.479 1.000 59.165 104 PRO BBB O 1
ATOM 2054 N N . LEU B 1 125 ? -17.477 -10.069 3.714 1.000 56.429 105 LEU BBB N 1
ATOM 2055 C CA . LEU B 1 125 ? -18.774 -9.351 3.844 1.000 54.064 105 LEU BBB CA 1
ATOM 2056 C C . LEU B 1 125 ? -18.546 -7.878 3.496 1.000 49.873 105 LEU BBB C 1
ATOM 2057 O O . LEU B 1 125 ? -19.504 -7.199 3.144 1.000 48.752 105 LEU BBB O 1
ATOM 2062 N N . ARG B 1 126 ? -17.322 -7.391 3.655 1.000 49.804 106 ARG BBB N 1
ATOM 2063 C CA . ARG B 1 126 ? -16.950 -6.002 3.295 1.000 51.927 106 ARG BBB CA 1
ATOM 2064 C C . ARG B 1 126 ? -15.424 -5.934 3.106 1.000 51.365 106 ARG BBB C 1
ATOM 2065 O O . ARG B 1 126 ? -14.692 -6.738 3.718 1.000 44.513 106 ARG BBB O 1
ATOM 2073 N N . SER B 1 127 ? -14.983 -5.045 2.218 1.000 53.576 107 SER BBB N 1
ATOM 2074 C CA . SER B 1 127 ? -13.584 -4.864 1.760 1.000 49.297 107 SER BBB CA 1
ATOM 2075 C C . SER B 1 127 ? -13.367 -3.375 1.577 1.000 46.773 107 SER BBB C 1
ATOM 2076 O O . SER B 1 127 ? -14.229 -2.760 0.953 1.000 54.412 107 SER BBB O 1
ATOM 2079 N N . TRP B 1 128 ? -12.276 -2.833 2.102 1.000 46.272 108 TRP BBB N 1
ATOM 2080 C CA . TRP B 1 128 ? -11.786 -1.474 1.767 1.000 47.357 108 TRP BBB CA 1
ATOM 2081 C C . TRP B 1 128 ? -10.378 -1.607 1.163 1.000 51.479 108 TRP BBB C 1
ATOM 2082 O O . TRP B 1 128 ? -9.515 -2.211 1.822 1.000 48.054 108 TRP BBB O 1
ATOM 2093 N N . ASP B 1 129 ? -10.164 -1.104 -0.060 1.000 60.503 109 ASP BBB N 1
ATOM 2094 C CA . ASP B 1 129 ? -8.837 -1.051 -0.740 1.000 61.631 109 ASP BBB CA 1
ATOM 2095 C C . ASP B 1 129 ? -8.011 0.085 -0.135 1.000 60.991 109 ASP BBB C 1
ATOM 2096 O O . ASP B 1 129 ? -6.7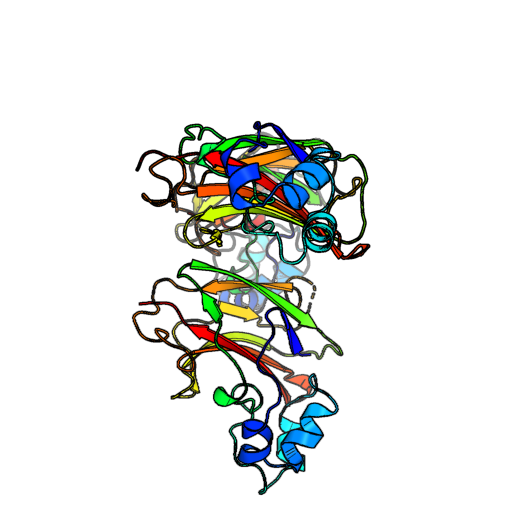76 0.060 -0.295 1.000 68.431 109 ASP BBB O 1
ATOM 2101 N N . ASP B 1 130 ? -8.678 1.056 0.490 1.000 52.603 110 ASP BBB N 1
ATOM 2102 C CA . ASP B 1 130 ? -8.041 2.171 1.219 1.000 59.774 110 ASP BBB CA 1
ATOM 2103 C C . ASP B 1 130 ? -8.793 2.368 2.535 1.000 66.653 110 ASP BBB C 1
ATOM 2104 O O . ASP B 1 130 ? -9.989 2.715 2.470 1.000 75.214 110 ASP BBB O 1
ATOM 2109 N N . TYR B 1 131 ? -8.130 2.146 3.678 1.000 66.891 111 TYR BBB N 1
ATOM 2110 C CA . TYR B 1 131 ? -8.738 2.247 5.032 1.000 65.634 111 TYR BBB CA 1
ATOM 2111 C C . TYR B 1 131 ? -7.728 2.854 5.999 1.000 70.768 111 TYR BBB C 1
ATOM 2112 O O . TYR B 1 131 ? -6.519 2.617 5.866 1.000 71.565 111 TYR BBB O 1
ATOM 2121 N N . PRO B 1 132 ? -8.182 3.724 6.940 1.000 79.713 112 PRO BBB N 1
ATOM 2122 C CA . PRO B 1 132 ? -9.538 4.286 6.917 1.000 80.471 112 PRO BBB CA 1
ATOM 2123 C C . PRO B 1 132 ? -9.713 5.363 5.829 1.000 87.238 112 PRO BBB C 1
ATOM 2124 O O . PRO B 1 132 ? -8.858 5.481 4.951 1.000 92.379 112 PRO BBB O 1
ATOM 2128 N N . ASN B 1 133 ? -10.815 6.113 5.882 1.000 87.970 113 ASN BBB N 1
ATOM 2129 C CA . ASN B 1 133 ? -11.013 7.308 5.023 1.000 93.484 113 ASN BBB CA 1
ATOM 2130 C C . ASN B 1 133 ? -10.928 8.557 5.906 1.000 93.616 113 ASN BBB C 1
ATOM 2131 O O . ASN B 1 133 ? -12.005 9.077 6.256 1.000 101.049 113 ASN BBB O 1
ATOM 2136 N N . ARG B 1 140 ? -19.148 8.557 6.925 1.000 82.674 120 ARG BBB N 1
ATOM 2137 C CA . ARG B 1 140 ? -18.054 7.611 7.287 1.000 78.541 120 ARG BBB CA 1
ATOM 2138 C C . ARG B 1 140 ? -18.591 6.181 7.209 1.000 73.061 120 ARG BBB C 1
ATOM 2139 O O . ARG B 1 140 ? -19.121 5.704 8.231 1.000 67.840 120 ARG BBB O 1
ATOM 2147 N N . SER B 1 141 ? -18.439 5.535 6.049 1.000 72.664 121 SER BBB N 1
ATOM 2148 C CA . SER B 1 141 ? -18.764 4.101 5.806 1.000 74.540 121 SER BBB CA 1
ATOM 2149 C C . SER B 1 141 ? -17.603 3.175 6.222 1.000 72.075 121 SER BBB C 1
ATOM 2150 O O . SER B 1 141 ? -17.608 2.006 5.774 1.000 70.054 121 SER BBB O 1
ATOM 2153 N N . ASP B 1 142 ? -16.647 3.665 7.021 1.000 65.555 122 ASP BBB N 1
ATOM 2154 C CA . ASP B 1 142 ? -15.426 2.915 7.426 1.000 72.214 122 ASP BBB CA 1
ATOM 2155 C C . ASP B 1 142 ? -15.461 2.642 8.944 1.000 72.025 122 ASP BBB C 1
ATOM 2156 O O . ASP B 1 142 ? -15.078 1.516 9.349 1.000 63.101 122 ASP BBB O 1
ATOM 2161 N N . ILE B 1 143 ? -15.940 3.597 9.756 1.000 72.375 123 ILE BBB N 1
ATOM 2162 C CA . ILE B 1 143 ? -16.108 3.414 11.232 1.000 74.165 123 ILE BBB CA 1
ATOM 2163 C C . ILE B 1 143 ? -17.565 3.024 11.575 1.000 68.103 123 ILE BBB C 1
ATOM 2164 O O . ILE B 1 143 ? -17.768 2.342 12.605 1.000 69.504 123 ILE BBB O 1
ATOM 2169 N N . ASP B 1 144 ? -18.550 3.411 10.764 1.000 59.413 124 ASP BBB N 1
ATOM 2170 C CA . ASP B 1 144 ? -19.979 3.066 10.989 1.000 56.075 124 ASP BBB CA 1
ATOM 2171 C C . ASP B 1 144 ? -20.491 2.353 9.741 1.000 52.638 124 ASP BBB C 1
ATOM 2172 O O . ASP B 1 144 ? -20.836 3.014 8.756 1.000 65.509 124 ASP BBB O 1
ATOM 2177 N N . PHE B 1 145 ? -20.512 1.036 9.764 1.000 46.771 125 PHE BBB N 1
ATOM 2178 C CA . PHE B 1 145 ? -20.876 0.235 8.578 1.000 48.161 125 PHE BBB CA 1
ATOM 2179 C C . PHE B 1 145 ? -21.784 -0.916 9.004 1.000 47.196 125 PHE BBB C 1
ATOM 2180 O O . PHE B 1 145 ? -21.974 -1.091 10.217 1.000 50.108 125 PHE BBB O 1
ATOM 2188 N N . ASN B 1 146 ? -22.326 -1.667 8.043 1.000 44.971 126 ASN BBB N 1
ATOM 2189 C CA . ASN B 1 146 ? -23.131 -2.876 8.346 1.000 51.661 126 ASN BBB CA 1
ATOM 2190 C C . ASN B 1 146 ? -22.660 -4.017 7.450 1.000 46.005 126 ASN BBB C 1
ATOM 2191 O O . ASN B 1 146 ? -21.886 -3.758 6.556 1.000 47.918 126 ASN BBB O 1
ATOM 2196 N N . VAL B 1 147 ? -23.104 -5.233 7.742 1.000 48.649 127 VAL BBB N 1
ATOM 2197 C CA . VAL B 1 147 ? -22.749 -6.474 7.001 1.000 53.338 127 VAL BBB CA 1
ATOM 2198 C C . VAL B 1 147 ? -23.959 -7.403 7.072 1.000 55.266 127 VAL BBB C 1
ATOM 2199 O O . VAL B 1 147 ? -24.753 -7.257 8.003 1.000 66.601 127 VAL BBB O 1
ATOM 2203 N N . THR B 1 148 ? -24.072 -8.327 6.132 1.000 54.315 128 THR BBB N 1
ATOM 2204 C CA . THR B 1 148 ? -25.256 -9.197 5.954 1.000 59.528 128 THR BBB CA 1
ATOM 2205 C C . THR B 1 148 ? -24.779 -10.646 6.044 1.000 59.626 128 THR BBB C 1
ATOM 2206 O O . THR B 1 148 ? -23.777 -10.993 5.380 1.000 61.428 128 THR BBB O 1
ATOM 2210 N N . ILE B 1 149 ? -25.447 -11.462 6.847 1.000 52.273 129 ILE BBB N 1
ATOM 2211 C CA . ILE B 1 149 ? -25.071 -12.896 6.960 1.000 50.569 129 ILE BBB CA 1
ATOM 2212 C C . ILE B 1 149 ? -25.486 -13.559 5.659 1.000 49.589 129 ILE BBB C 1
ATOM 2213 O O . ILE B 1 149 ? -26.591 -13.352 5.192 1.000 57.914 129 ILE BBB O 1
ATOM 2218 N N . PRO B 1 150 ? -24.598 -14.306 4.982 1.000 57.711 130 PRO BBB N 1
ATOM 2219 C CA . PRO B 1 150 ? -24.997 -15.115 3.831 1.000 57.115 130 PRO BBB CA 1
ATOM 2220 C C . PRO B 1 150 ? -26.123 -16.122 4.118 1.000 61.968 130 PRO BBB C 1
ATOM 2221 O O . PRO B 1 150 ? -26.374 -16.401 5.269 1.000 61.016 130 PRO BBB O 1
ATOM 2225 N N . ASN B 1 151 ? -26.695 -16.683 3.046 1.000 68.499 131 ASN BBB N 1
ATOM 2226 C CA . ASN B 1 151 ? -27.677 -17.801 3.042 1.000 73.770 131 ASN BBB CA 1
ATOM 2227 C C . ASN B 1 151 ? -26.970 -19.139 2.786 1.000 72.256 131 ASN BBB C 1
ATOM 2228 O O . ASN B 1 151 ? -27.644 -20.172 2.884 1.000 69.110 131 ASN BBB O 1
ATOM 2233 N N . THR B 1 152 ? -25.665 -19.115 2.496 1.000 73.830 132 THR BBB N 1
ATOM 2234 C CA . THR B 1 152 ? -24.900 -20.230 1.872 1.000 73.522 132 THR BBB CA 1
ATOM 2235 C C . THR B 1 152 ? -23.902 -20.856 2.858 1.000 70.093 132 THR BBB C 1
ATOM 2236 O O . THR B 1 152 ? -22.933 -21.458 2.388 1.000 78.884 132 THR BBB O 1
ATOM 2240 N N . LEU B 1 153 ? -24.139 -20.764 4.167 1.000 72.415 133 LEU BBB N 1
ATOM 2241 C CA . LEU B 1 153 ? -23.186 -21.231 5.215 1.000 68.727 133 LEU BBB CA 1
ATOM 2242 C C . LEU B 1 153 ? -23.307 -22.736 5.465 1.000 66.360 133 LEU BBB C 1
ATOM 2243 O O . LEU B 1 153 ? -22.328 -23.317 5.963 1.000 60.566 133 LEU BBB O 1
ATOM 2248 N N . GLY B 1 154 ? -24.444 -23.346 5.116 1.000 72.640 134 GLY BBB N 1
ATOM 2249 C CA . GLY B 1 154 ? -24.718 -24.777 5.349 1.000 66.490 134 GLY BBB CA 1
ATOM 2250 C C . GLY B 1 154 ? -24.833 -25.035 6.836 1.000 67.571 134 GLY BBB C 1
ATOM 2251 O O . GLY B 1 154 ? -25.597 -24.312 7.502 1.000 63.856 134 GLY BBB O 1
ATOM 2252 N N . THR B 1 155 ? -24.060 -25.985 7.357 1.000 66.957 135 THR BBB N 1
ATOM 2253 C CA . THR B 1 155 ? -23.969 -26.271 8.814 1.000 71.871 135 THR BBB CA 1
ATOM 2254 C C . THR B 1 155 ? -22.613 -25.778 9.354 1.000 74.580 135 THR BBB C 1
ATOM 2255 O O . THR B 1 155 ? -22.273 -26.109 10.512 1.000 77.419 135 THR BBB O 1
ATOM 2259 N N . ALA B 1 156 ? -21.876 -24.985 8.571 1.000 70.486 136 ALA BBB N 1
ATOM 2260 C CA . ALA B 1 156 ? -20.470 -24.617 8.853 1.000 64.951 136 ALA BBB CA 1
ATOM 2261 C C . ALA B 1 156 ? -20.380 -23.771 10.130 1.000 61.048 136 ALA BBB C 1
ATOM 2262 O O . ALA B 1 156 ? -19.318 -23.844 10.761 1.000 57.545 136 ALA BBB O 1
ATOM 2264 N N . CYS B 1 157 ? -21.435 -23.025 10.504 1.000 58.431 137 CYS BBB N 1
ATOM 2265 C CA . CYS B 1 157 ? -21.494 -22.197 11.751 1.000 59.067 137 CYS BBB CA 1
ATOM 2266 C C . CYS B 1 157 ? -22.705 -22.569 12.617 1.000 58.079 137 CYS BBB C 1
ATOM 2267 O O . CYS B 1 157 ? -23.237 -21.686 13.321 1.000 51.420 137 CYS BBB O 1
ATOM 2270 N N . SER B 1 158 ? -23.111 -23.837 12.581 1.000 62.593 138 SER BBB N 1
ATOM 2271 C CA . SER B 1 158 ? -24.297 -24.375 13.295 1.000 61.936 138 SER BBB CA 1
ATOM 2272 C C . SER B 1 158 ? -24.222 -24.042 14.791 1.000 63.964 138 SER BBB C 1
ATOM 2273 O O . SER B 1 158 ? -25.279 -23.691 15.344 1.000 66.635 138 SER BBB O 1
ATOM 2276 N N . THR B 1 159 ? -23.035 -24.119 15.412 1.000 63.297 139 THR BBB N 1
ATOM 2277 C CA . THR B 1 159 ? -22.852 -23.978 16.890 1.000 69.324 139 THR BBB CA 1
ATOM 2278 C C . THR B 1 159 ? -21.718 -22.997 17.246 1.000 66.360 139 THR BBB C 1
ATOM 2279 O O . THR B 1 159 ? -20.820 -22.737 16.400 1.000 73.058 139 THR BBB O 1
ATOM 2283 N N . GLY B 1 160 ? -21.761 -22.490 18.478 1.000 59.564 140 GLY BBB N 1
ATOM 2284 C CA . GLY B 1 160 ? -20.791 -21.524 19.020 1.000 58.769 140 GLY BBB CA 1
ATOM 2285 C C . GLY B 1 160 ? -19.362 -22.049 18.948 1.000 60.309 140 GLY BBB C 1
ATOM 2286 O O . GLY B 1 160 ? -19.144 -23.241 19.238 1.000 51.354 140 GLY BBB O 1
ATOM 2287 N N . GLY B 1 161 ? -18.414 -21.187 18.568 1.000 59.503 141 GLY BBB N 1
ATOM 2288 C CA . GLY B 1 161 ? -16.985 -21.520 18.537 1.000 55.656 141 GLY BBB CA 1
ATOM 2289 C C . GLY B 1 161 ? -16.580 -22.219 17.250 1.000 56.373 141 GLY BBB C 1
ATOM 2290 O O . GLY B 1 161 ? -15.460 -22.766 17.213 1.000 57.287 141 GLY BBB O 1
ATOM 2291 N N . LYS B 1 162 ? -17.413 -22.207 16.210 1.000 54.684 142 LYS BBB N 1
ATOM 2292 C CA . LYS B 1 162 ? -16.975 -22.728 14.890 1.000 55.989 142 LYS BBB CA 1
ATOM 2293 C C . LYS B 1 162 ? -16.609 -21.548 13.982 1.000 55.815 142 LYS BBB C 1
ATOM 2294 O O . LYS B 1 162 ? -15.627 -21.670 13.227 1.000 54.357 142 LYS BBB O 1
ATOM 2300 N N . CYS B 1 163 ? -17.326 -20.428 14.079 1.000 53.846 143 CYS BBB N 1
ATOM 2301 C CA . CYS B 1 163 ? -17.038 -19.218 13.273 1.000 50.710 143 CYS BBB CA 1
ATOM 2302 C C . CYS B 1 163 ? -17.065 -17.969 14.142 1.000 50.444 143 CYS BBB C 1
ATOM 2303 O O . CYS B 1 163 ? -17.669 -18.011 15.256 1.000 54.002 143 CYS BBB O 1
ATOM 2306 N N . ALA B 1 164 ? -16.431 -16.906 13.637 1.000 46.072 144 ALA BBB N 1
ATOM 2307 C CA . ALA B 1 164 ? -16.575 -15.513 14.128 1.000 45.528 144 ALA BBB CA 1
ATOM 2308 C C . ALA B 1 164 ? -16.478 -14.554 12.946 1.000 43.872 144 ALA BBB C 1
ATOM 2309 O O . ALA B 1 164 ? -15.895 -14.918 11.916 1.000 44.927 144 ALA BBB O 1
ATOM 2311 N N . ILE B 1 165 ? -17.023 -13.359 13.114 1.000 42.992 145 ILE BBB N 1
ATOM 2312 C CA . ILE B 1 165 ? -16.847 -12.235 12.159 1.000 44.538 145 ILE BBB CA 1
ATOM 2313 C C . ILE B 1 165 ? -15.594 -11.466 12.575 1.000 44.190 145 ILE BBB C 1
ATOM 2314 O O . ILE B 1 165 ? -15.637 -10.837 13.636 1.000 47.671 145 ILE BBB O 1
ATOM 2319 N N . GLN B 1 166 ? -14.531 -11.528 11.770 1.000 43.788 146 GLN BBB N 1
ATOM 2320 C CA . GLN B 1 166 ? -13.236 -10.869 12.066 1.000 42.142 146 GLN BBB CA 1
ATOM 2321 C C . GLN B 1 166 ? -13.152 -9.548 11.303 1.000 40.999 146 GLN BBB C 1
ATOM 2322 O O . GLN B 1 166 ? -13.210 -9.567 10.082 1.000 42.286 146 GLN BBB O 1
ATOM 2328 N N . TRP B 1 167 ? -13.010 -8.444 12.018 1.000 40.833 147 TRP BBB N 1
ATOM 2329 C CA . TRP B 1 167 ? -12.579 -7.151 11.437 1.000 41.390 147 TRP BBB CA 1
ATOM 2330 C C . TRP B 1 167 ? -11.049 -7.124 11.398 1.000 44.266 147 TRP BBB C 1
ATOM 2331 O O . TRP B 1 167 ? -10.433 -7.321 12.454 1.000 45.159 147 TRP BBB O 1
ATOM 2342 N N . TYR B 1 168 ? -10.477 -6.897 10.216 1.000 43.425 148 TYR BBB N 1
ATOM 2343 C CA . TYR B 1 168 ? -9.019 -6.934 9.961 1.000 41.568 148 TYR BBB CA 1
ATOM 2344 C C . TYR B 1 168 ? -8.604 -5.664 9.223 1.000 40.640 148 TYR BBB C 1
ATOM 2345 O O . TYR B 1 168 ? -9.218 -5.339 8.205 1.000 41.856 148 TYR BBB O 1
ATOM 2354 N N . TRP B 1 169 ? -7.602 -4.965 9.747 1.000 38.546 149 TRP BBB N 1
ATOM 2355 C CA . TRP B 1 169 ? -7.057 -3.719 9.164 1.000 37.157 149 TRP BBB CA 1
ATOM 2356 C C . TRP B 1 169 ? -5.538 -3.817 9.183 1.000 37.556 149 TRP BBB C 1
ATOM 2357 O O . TRP B 1 169 ? -4.936 -3.988 10.270 1.000 39.520 149 TRP BBB O 1
ATOM 2368 N N . TYR B 1 170 ? -4.950 -3.697 8.004 1.000 37.456 150 TYR BBB N 1
ATOM 2369 C CA . TYR B 1 170 ? -3.488 -3.644 7.808 1.000 38.452 150 TYR BBB CA 1
ATOM 2370 C C . TYR B 1 170 ? -3.146 -2.209 7.415 1.000 38.989 150 TYR BBB C 1
ATOM 2371 O O . TYR B 1 170 ? -3.524 -1.729 6.328 1.000 42.080 150 TYR BBB O 1
ATOM 2380 N N . ALA B 1 171 ? -2.491 -1.510 8.321 1.000 38.388 151 ALA BBB N 1
ATOM 2381 C CA . ALA B 1 171 ? -1.892 -0.201 8.032 1.000 39.931 151 ALA BBB CA 1
ATOM 2382 C C . ALA B 1 171 ? -0.552 -0.478 7.343 1.000 40.967 151 ALA BBB C 1
ATOM 2383 O O . ALA B 1 171 ? 0.452 -0.633 8.050 1.000 40.822 151 ALA BBB O 1
ATOM 2385 N N . SER B 1 172 ? -0.542 -0.571 6.012 1.000 44.379 152 SER BBB N 1
ATOM 2386 C CA . SER B 1 172 ? 0.665 -0.926 5.214 1.000 46.547 152 SER BBB CA 1
ATOM 2387 C C . SER B 1 172 ? 1.760 0.142 5.387 1.000 43.793 152 SER BBB C 1
ATOM 2388 O O . SER B 1 172 ? 2.936 -0.227 5.489 1.000 47.623 152 SER BBB O 1
ATOM 2391 N N . GLY B 1 173 ? 1.412 1.416 5.504 1.000 43.836 153 GLY BBB N 1
ATOM 2392 C CA . GLY B 1 173 ? 2.407 2.458 5.831 1.000 42.793 153 GLY BBB CA 1
ATOM 2393 C C . GLY B 1 173 ? 3.208 2.105 7.080 1.000 42.571 153 GLY BBB C 1
ATOM 2394 O O . GLY B 1 173 ? 4.408 2.395 7.103 1.000 44.943 153 GLY BBB O 1
ATOM 2395 N N . ASN B 1 174 ? 2.580 1.507 8.098 1.000 41.563 154 ASN BBB N 1
ATOM 2396 C CA . ASN B 1 174 ? 3.221 1.246 9.416 1.000 42.482 154 ASN BBB CA 1
ATOM 2397 C C . ASN B 1 174 ? 3.562 -0.244 9.624 1.000 39.926 154 ASN BBB C 1
ATOM 2398 O O . ASN B 1 174 ? 4.228 -0.533 10.617 1.000 40.762 154 ASN BBB O 1
ATOM 2403 N N . LYS B 1 175 ? 3.140 -1.149 8.731 1.000 40.107 155 LYS BBB N 1
ATOM 2404 C CA . LYS B 1 175 ? 3.234 -2.629 8.881 1.000 37.707 155 LYS BBB CA 1
ATOM 2405 C C . LYS B 1 175 ? 2.643 -3.033 10.240 1.000 36.981 155 LYS BBB C 1
ATOM 2406 O O . LYS B 1 175 ? 3.314 -3.736 11.044 1.000 33.182 155 LYS BBB O 1
ATOM 2412 N N . GLN B 1 176 ? 1.386 -2.628 10.440 1.000 36.949 156 GLN BBB N 1
ATOM 2413 C CA . GLN B 1 176 ? 0.602 -2.795 11.683 1.000 36.303 156 GLN BBB CA 1
ATOM 2414 C C . GLN B 1 176 ? -0.673 -3.515 11.287 1.000 37.892 156 GLN BBB C 1
ATOM 2415 O O . GLN B 1 176 ? -1.259 -3.142 10.266 1.000 37.559 156 GLN BBB O 1
ATOM 2421 N N . SER B 1 177 ? -1.054 -4.495 12.102 1.000 40.076 157 SER BBB N 1
ATOM 2422 C CA . SER B 1 177 ? -2.279 -5.312 11.978 1.000 38.567 157 SER BBB CA 1
ATOM 2423 C C . SER B 1 177 ? -3.165 -5.041 13.186 1.000 37.387 157 SER BBB C 1
ATOM 2424 O O . SER B 1 177 ? -2.648 -5.013 14.302 1.000 38.342 157 SER BBB O 1
ATOM 2427 N N . TYR B 1 178 ? -4.453 -4.855 12.938 1.000 37.315 158 TYR BBB N 1
ATOM 2428 C CA . TYR B 1 178 ? -5.497 -4.635 13.959 1.000 35.581 158 TYR BBB CA 1
ATOM 2429 C C . TYR B 1 178 ? -6.611 -5.641 13.707 1.000 36.926 158 TYR BBB C 1
ATOM 2430 O O . TYR B 1 178 ? -6.947 -5.853 12.526 1.000 35.538 158 TYR BBB O 1
ATOM 2439 N N . GLU B 1 179 ? -7.108 -6.277 14.777 1.000 40.239 159 GLU BBB N 1
ATOM 2440 C CA . GLU B 1 179 ? -8.119 -7.366 14.710 1.000 38.824 159 GLU BBB CA 1
ATOM 2441 C C . GLU B 1 179 ? -9.112 -7.249 15.867 1.000 40.687 159 GLU BBB C 1
ATOM 2442 O O . GLU B 1 179 ? -8.699 -6.904 16.994 1.000 37.025 159 GLU BBB O 1
ATOM 2448 N N . SER B 1 180 ? -10.387 -7.503 15.556 1.000 40.909 160 SER BBB N 1
ATOM 2449 C CA . SER B 1 180 ? -11.474 -7.750 16.531 1.000 40.361 160 SER BBB CA 1
ATOM 2450 C C . SER B 1 180 ? -12.366 -8.855 15.976 1.000 40.688 160 SER BBB C 1
ATOM 2451 O O . SER B 1 180 ? -12.456 -8.954 14.743 1.000 42.868 160 SER BBB O 1
ATOM 2454 N N . CYS B 1 181 ? -12.924 -9.680 16.860 1.000 44.976 161 CYS BBB N 1
ATOM 2455 C CA . CYS B 1 181 ? -13.787 -10.846 16.543 1.000 48.694 161 CYS BBB CA 1
ATOM 2456 C C . CYS B 1 181 ? -15.170 -10.678 17.189 1.000 46.827 161 CYS BBB C 1
ATOM 2457 O O . CYS B 1 181 ? -15.254 -10.067 18.273 1.000 51.986 161 CYS BBB O 1
ATOM 2460 N N . VAL B 1 182 ? -16.211 -11.191 16.528 1.000 42.299 162 VAL BBB N 1
ATOM 2461 C CA . VAL B 1 182 ? -17.590 -11.393 17.061 1.000 36.792 162 VAL BBB CA 1
ATOM 2462 C C . VAL B 1 182 ? -17.942 -12.869 16.864 1.000 41.274 162 VAL BBB C 1
ATOM 2463 O O . VAL B 1 182 ? -18.059 -13.300 15.684 1.000 44.642 162 VAL BBB O 1
ATOM 2467 N N . ASP B 1 183 ? -18.059 -13.643 17.947 1.000 41.437 163 ASP BBB N 1
ATOM 2468 C CA . ASP B 1 183 ? -18.456 -15.069 17.850 1.000 43.534 163 ASP BBB CA 1
ATOM 2469 C C . ASP B 1 183 ? -19.951 -15.106 17.546 1.000 42.851 163 ASP BBB C 1
ATOM 2470 O O . ASP B 1 183 ? -20.682 -14.270 18.075 1.000 43.427 163 ASP BBB O 1
ATOM 2475 N N . PHE B 1 184 ? -20.380 -16.025 16.692 1.000 44.448 164 PHE BBB N 1
ATOM 2476 C CA . PHE B 1 184 ? -21.803 -16.200 16.347 1.000 46.270 164 PHE BBB CA 1
ATOM 2477 C C . PHE B 1 184 ? -22.011 -17.638 15.874 1.000 50.305 164 PHE BBB C 1
ATOM 2478 O O . PHE B 1 184 ? -21.026 -18.365 15.604 1.000 50.092 164 PHE BBB O 1
ATOM 2486 N N . TYR B 1 185 ? -23.286 -18.028 15.807 1.000 58.879 165 TYR BBB N 1
ATOM 2487 C CA . TYR B 1 185 ? -23.763 -19.256 15.130 1.000 57.129 165 TYR BBB CA 1
ATOM 2488 C C . TYR B 1 185 ? -25.019 -18.899 14.328 1.000 56.038 165 TYR BBB C 1
ATOM 2489 O O . TYR B 1 185 ? -25.715 -17.908 14.642 1.000 50.431 165 TYR BBB O 1
ATOM 2498 N N . VAL B 1 186 ? -25.232 -19.664 13.266 1.000 59.758 166 VAL BBB N 1
ATOM 2499 C CA . VAL B 1 186 ? -26.486 -19.735 12.468 1.000 64.861 166 VAL BBB CA 1
ATOM 2500 C C . VAL B 1 186 ? -26.943 -21.187 12.556 1.000 65.072 166 VAL BBB C 1
ATOM 2501 O O . VAL B 1 186 ? -26.100 -22.060 12.257 1.000 51.104 166 VAL BBB O 1
ATOM 2505 N N . LYS B 1 187 ? -28.184 -21.433 12.992 1.000 71.315 167 LYS BBB N 1
ATOM 2506 C CA . LYS B 1 187 ? -28.683 -22.809 13.286 1.000 74.957 167 LYS BBB CA 1
ATOM 2507 C C . LYS B 1 187 ? -28.869 -23.590 11.976 1.000 77.226 167 LYS BBB C 1
ATOM 2508 O O . LYS B 1 187 ? -29.480 -23.029 11.047 1.000 73.985 167 LYS BBB O 1
ATOM 2514 N N . ALA B 1 188 ? -28.354 -24.829 11.933 1.000 85.721 168 ALA BBB N 1
ATOM 2515 C CA . ALA B 1 188 ? -28.361 -25.782 10.792 1.000 90.806 168 ALA BBB CA 1
ATOM 2516 C C . ALA B 1 188 ? -29.228 -25.250 9.642 1.000 93.120 168 ALA BBB C 1
ATOM 2517 O O . ALA B 1 188 ? -30.438 -25.470 9.563 1.000 99.981 168 ALA BBB O 1
ATOM 2530 N N . ALA C 1 22 ? -55.625 -7.471 17.528 1.000 43.990 2 ALA CCC N 1
ATOM 2531 C CA . ALA C 1 22 ? -54.795 -7.576 16.349 1.000 45.055 2 ALA CCC CA 1
ATOM 2532 C C . ALA C 1 22 ? -55.071 -8.907 15.667 1.000 44.552 2 ALA CCC C 1
ATOM 2533 O O . ALA C 1 22 ? -55.600 -9.805 16.327 1.000 42.378 2 ALA CCC O 1
ATOM 2535 N N . VAL C 1 23 ? -54.701 -8.986 14.388 1.000 47.218 3 VAL CCC N 1
ATOM 2536 C CA . VAL C 1 23 ? -54.875 -10.175 13.504 1.000 50.063 3 VAL CCC CA 1
ATOM 2537 C C . VAL C 1 23 ? -53.904 -10.041 12.322 1.000 49.217 3 VAL CCC C 1
ATOM 2538 O O . VAL C 1 23 ? -53.714 -8.906 11.835 1.000 49.974 3 VAL CCC O 1
ATOM 2542 N N . VAL C 1 24 ? -53.328 -11.167 11.886 1.000 49.891 4 VAL CCC N 1
ATOM 2543 C CA . VAL C 1 24 ? -52.505 -11.309 10.645 1.000 48.940 4 VAL CCC CA 1
ATOM 2544 C C . VAL C 1 24 ? -53.398 -11.040 9.425 1.000 49.445 4 VAL CCC C 1
ATOM 2545 O O . VAL C 1 24 ? -54.546 -11.548 9.420 1.000 51.365 4 VAL CCC O 1
ATOM 2549 N N . THR C 1 25 ? -52.916 -10.269 8.442 1.000 47.664 5 THR CCC N 1
ATOM 2550 C CA . THR C 1 25 ? -53.599 -10.093 7.130 1.000 50.527 5 THR CCC CA 1
ATOM 2551 C C . THR C 1 25 ? -52.735 -10.700 6.023 1.000 49.043 5 THR CCC C 1
ATOM 2552 O O . THR C 1 25 ? -53.320 -11.105 5.010 1.000 53.770 5 THR CCC O 1
ATOM 2556 N N . VAL C 1 26 ? -51.413 -10.787 6.201 1.000 47.505 6 VAL CCC N 1
ATOM 2557 C CA . VAL C 1 26 ? -50.502 -11.365 5.164 1.000 48.926 6 VAL CCC CA 1
ATOM 2558 C C . VAL C 1 26 ? -49.495 -12.291 5.841 1.000 43.842 6 VAL CCC C 1
ATOM 2559 O O . VAL C 1 26 ? -48.827 -11.889 6.791 1.000 40.251 6 VAL CCC O 1
ATOM 2563 N N . PRO C 1 27 ? -49.370 -13.564 5.401 1.000 43.599 7 PRO CCC N 1
ATOM 2564 C CA . PRO C 1 27 ? -50.268 -14.172 4.417 1.000 45.409 7 PRO CCC CA 1
ATOM 2565 C C . PRO C 1 27 ? -51.725 -14.261 4.908 1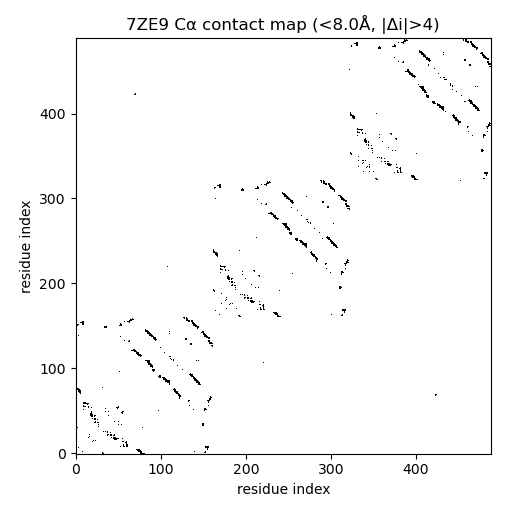.000 50.583 7 PRO CCC C 1
ATOM 2566 O O . PRO C 1 27 ? -51.958 -14.027 6.095 1.000 51.760 7 PRO CCC O 1
ATOM 2570 N N . THR C 1 28 ? -52.671 -14.606 4.022 1.000 49.757 8 THR CCC N 1
ATOM 2571 C CA . THR C 1 28 ? -54.081 -14.841 4.421 1.000 49.097 8 THR CCC CA 1
ATOM 2572 C C . THR C 1 28 ? -54.102 -15.994 5.420 1.000 48.514 8 THR CCC C 1
ATOM 2573 O O . THR C 1 28 ? -53.625 -17.088 5.150 1.000 49.034 8 THR CCC O 1
ATOM 2577 N N . PRO C 1 29 ? -54.578 -15.758 6.656 1.000 47.645 9 PRO CCC N 1
ATOM 2578 C CA . PRO C 1 29 ? -54.633 -16.823 7.653 1.000 43.051 9 PRO CCC CA 1
ATOM 2579 C C . PRO C 1 29 ? -55.944 -17.613 7.558 1.000 41.868 9 PRO CCC C 1
ATOM 2580 O O . PRO C 1 29 ? -56.773 -17.273 6.753 1.000 41.434 9 PRO CCC O 1
ATOM 2584 N N . ARG C 1 30 ? -56.092 -18.632 8.402 1.000 40.196 10 ARG CCC N 1
ATOM 2585 C CA . ARG C 1 30 ? -57.343 -19.400 8.550 1.000 37.630 10 ARG CCC CA 1
ATOM 2586 C C . ARG C 1 30 ? -58.481 -18.442 8.901 1.000 41.909 10 ARG CCC C 1
ATOM 2587 O O . ARG C 1 30 ? -58.252 -17.460 9.647 1.000 43.320 10 ARG CCC O 1
ATOM 2595 N N . GLY C 1 31 ? -59.660 -18.727 8.358 1.000 44.048 11 GLY CCC N 1
ATOM 2596 C CA . GLY C 1 31 ? -60.898 -17.984 8.617 1.000 42.676 11 GLY CCC CA 1
ATOM 2597 C C . GLY C 1 31 ? -62.004 -18.941 9.008 1.000 40.904 11 GLY CCC C 1
ATOM 2598 O O . GLY C 1 31 ? -61.758 -20.166 9.008 1.000 38.936 11 GLY CCC O 1
ATOM 2599 N N . ALA C 1 32 ? -63.179 -18.384 9.304 1.000 40.495 12 ALA CCC N 1
ATOM 2600 C CA . ALA C 1 32 ? -64.391 -19.113 9.721 1.000 45.341 12 ALA CCC CA 1
ATOM 2601 C C . ALA C 1 32 ? -64.850 -20.006 8.564 1.000 46.474 12 ALA CCC C 1
ATOM 2602 O O . ALA C 1 32 ? -64.474 -19.749 7.403 1.000 41.705 12 ALA CCC O 1
ATOM 2604 N N . GLY C 1 33 ? -65.627 -21.034 8.898 1.000 49.649 13 GLY CCC N 1
ATOM 2605 C CA . GLY C 1 33 ? -66.251 -21.938 7.922 1.000 50.032 13 GLY CCC CA 1
ATOM 2606 C C . GLY C 1 33 ? -67.204 -22.889 8.621 1.000 48.783 13 GLY CCC C 1
ATOM 2607 O O . GLY C 1 33 ? -67.389 -22.787 9.830 1.000 44.551 13 GLY CCC O 1
ATOM 2608 N N . PRO C 1 34 ? -67.836 -23.808 7.861 1.000 47.101 14 PRO CCC N 1
ATOM 2609 C CA . PRO C 1 34 ? -68.791 -24.767 8.412 1.000 44.321 14 PRO CCC CA 1
ATOM 2610 C C . PRO C 1 34 ? -68.277 -25.632 9.567 1.000 42.024 14 PRO CCC C 1
ATOM 2611 O O . PRO C 1 34 ? -69.000 -25.798 10.551 1.000 43.857 14 PRO CCC O 1
ATOM 2615 N N . TYR C 1 35 ? -67.082 -26.191 9.437 1.000 37.178 15 TYR CCC N 1
ATOM 2616 C CA . TYR C 1 35 ? -66.505 -27.072 10.482 1.000 37.934 15 TYR CCC CA 1
ATOM 2617 C C . TYR C 1 35 ? -66.235 -26.251 11.751 1.000 36.577 15 TYR CCC C 1
ATOM 2618 O O . TYR C 1 35 ? -66.421 -26.759 12.867 1.000 35.394 15 TYR CCC O 1
ATOM 2627 N N . TYR C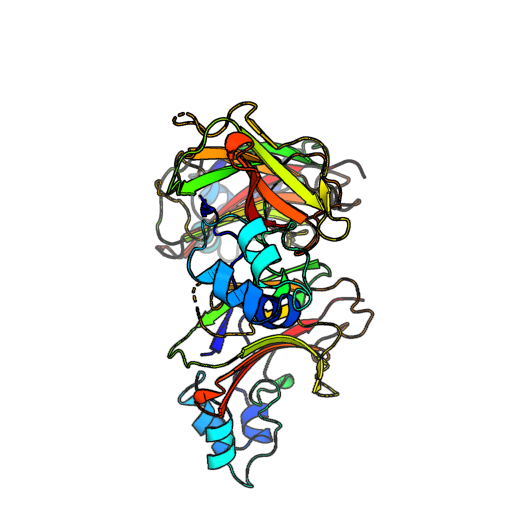 1 36 ? -65.834 -24.993 11.596 1.000 34.975 16 TYR CCC N 1
ATOM 2628 C CA . TYR C 1 36 ? -65.657 -24.027 12.714 1.000 37.056 16 TYR CCC CA 1
ATOM 2629 C C . TYR C 1 36 ? -66.938 -23.881 13.555 1.000 36.065 16 TYR CCC C 1
ATOM 2630 O O . TYR C 1 36 ? -66.863 -24.027 14.778 1.000 33.314 16 TYR CCC O 1
ATOM 2639 N N . THR C 1 37 ? -68.072 -23.579 12.915 1.000 37.478 17 THR CCC N 1
ATOM 2640 C CA . THR C 1 37 ? -69.395 -23.449 13.575 1.000 41.158 17 THR CCC CA 1
ATOM 2641 C C . THR C 1 37 ? -69.807 -24.814 14.129 1.000 41.341 17 THR CCC C 1
ATOM 2642 O O . THR C 1 37 ? -70.221 -24.874 15.298 1.000 43.308 17 THR CCC O 1
ATOM 2646 N N . GLN C 1 38 ? -69.653 -25.879 13.344 1.000 44.060 18 GLN CCC N 1
ATOM 2647 C CA . GLN C 1 38 ? -70.064 -27.246 13.771 1.000 41.555 18 GLN CCC CA 1
ATOM 2648 C C . GLN C 1 38 ? -69.296 -27.664 15.028 1.000 37.268 18 GLN CCC C 1
ATOM 2649 O O . GLN C 1 38 ? -69.930 -28.165 15.926 1.000 41.382 18 GLN CCC O 1
ATOM 2655 N N . ARG C 1 39 ? -67.989 -27.428 15.097 1.000 39.953 19 ARG CCC N 1
ATOM 2656 C CA . ARG C 1 39 ? -67.106 -27.994 16.155 1.000 39.564 19 ARG CCC CA 1
ATOM 2657 C C . ARG C 1 39 ? -67.023 -27.084 17.381 1.000 44.933 19 ARG CCC C 1
ATOM 2658 O O . ARG C 1 39 ? -67.136 -27.629 18.491 1.000 46.207 19 ARG CCC O 1
ATOM 2666 N N . CYS C 1 40 ? -66.849 -25.768 17.196 1.000 45.999 20 CYS CCC N 1
ATOM 2667 C CA . CYS C 1 40 ? -66.792 -24.765 18.296 1.000 45.627 20 CYS CCC CA 1
ATOM 2668 C C . CYS C 1 40 ? -68.203 -24.476 18.844 1.000 48.814 20 CYS CCC C 1
ATOM 2669 O O . CYS C 1 40 ? -68.342 -24.214 20.060 1.000 46.003 20 CYS CCC O 1
ATOM 2672 N N . GLY C 1 41 ? -69.222 -24.528 17.987 1.000 47.363 21 GLY CCC N 1
ATOM 2673 C CA . GLY C 1 41 ? -70.613 -24.244 18.372 1.000 45.274 21 GLY CCC CA 1
ATOM 2674 C C . GLY C 1 41 ? -70.958 -22.821 18.011 1.000 45.278 21 GLY CCC C 1
ATOM 2675 O O . GLY C 1 41 ? -70.009 -22.023 17.855 1.000 45.030 21 GLY CCC O 1
ATOM 2676 N N . GLU C 1 42 ? -72.256 -22.528 17.885 1.000 46.613 22 GLU CCC N 1
ATOM 2677 C CA . GLU C 1 42 ? -72.780 -21.208 17.438 1.000 50.988 22 GLU CCC CA 1
ATOM 2678 C C . GLU C 1 42 ? -72.200 -20.108 18.326 1.000 44.267 22 GLU CCC C 1
ATOM 2679 O O . GLU C 1 42 ? -71.740 -19.118 17.772 1.000 48.475 22 GLU CCC O 1
ATOM 2685 N N . THR C 1 43 ? -72.197 -20.289 19.643 1.000 41.695 23 THR CCC N 1
ATOM 2686 C CA . THR C 1 43 ? -71.897 -19.188 20.591 1.000 43.570 23 THR CCC CA 1
ATOM 2687 C C . THR C 1 43 ? -70.461 -18.717 20.354 1.000 43.430 23 THR CCC C 1
ATOM 2688 O O . THR C 1 43 ? -70.265 -17.489 20.094 1.000 45.320 23 THR CCC O 1
ATOM 2692 N N . TYR C 1 44 ? -69.499 -19.634 20.371 1.000 39.974 24 TYR CCC N 1
ATOM 2693 C CA . TYR C 1 44 ? -68.086 -19.266 20.127 1.000 41.739 24 TYR CCC CA 1
ATOM 2694 C C . TYR C 1 44 ? -67.965 -18.608 18.747 1.000 43.778 24 TYR CCC C 1
ATOM 2695 O O . TYR C 1 44 ? -67.465 -17.478 18.652 1.000 48.272 24 TYR CCC O 1
ATOM 2704 N N . ALA C 1 45 ? -68.435 -19.291 17.705 1.000 44.204 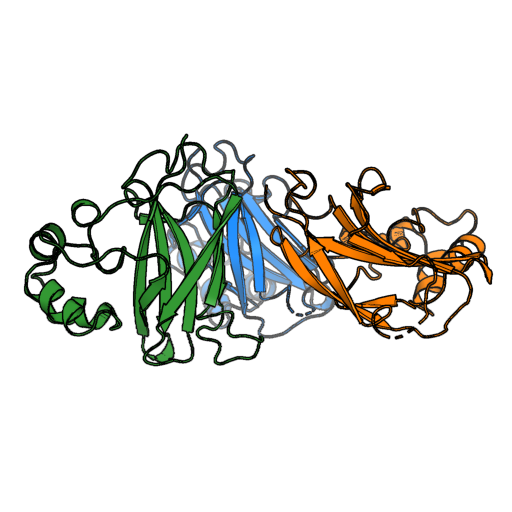25 ALA CCC N 1
ATOM 2705 C CA . ALA C 1 45 ? -68.316 -18.847 16.298 1.000 40.785 25 ALA CCC CA 1
ATOM 2706 C C . ALA C 1 45 ? -68.848 -17.417 16.166 1.000 41.157 25 ALA CCC C 1
ATOM 2707 O O . ALA C 1 45 ? -68.106 -16.552 15.708 1.000 44.629 25 ALA CCC O 1
ATOM 2709 N N . VAL C 1 46 ? -70.081 -17.168 16.592 1.000 38.538 26 VAL CCC N 1
ATOM 2710 C CA . VAL C 1 46 ? -70.763 -15.872 16.339 1.000 37.016 26 VAL CCC CA 1
ATOM 2711 C C . VAL C 1 46 ? -70.023 -14.750 17.088 1.000 38.918 26 VAL CCC C 1
ATOM 2712 O O . VAL C 1 46 ? -69.861 -13.643 16.505 1.000 40.418 26 VAL CCC O 1
ATOM 2716 N N . TYR C 1 47 ? -69.582 -15.007 18.318 1.000 41.109 27 TYR CCC N 1
ATOM 2717 C CA . TYR C 1 47 ? -68.997 -13.969 19.208 1.000 41.195 27 TYR CCC CA 1
ATOM 2718 C C . TYR C 1 47 ? -67.652 -13.537 18.607 1.000 39.909 27 TYR CCC C 1
ATOM 2719 O O . TYR C 1 47 ? -67.368 -12.323 18.475 1.000 44.206 27 TYR CCC O 1
ATOM 2728 N N . MET C 1 48 ? -66.858 -14.525 18.225 1.000 38.553 28 MET CCC N 1
ATOM 2729 C CA . MET C 1 48 ? -65.466 -14.345 17.757 1.000 38.992 28 MET CCC CA 1
ATOM 2730 C C . MET C 1 48 ? -65.448 -13.746 16.348 1.000 39.696 28 MET CCC C 1
ATOM 2731 O O . MET C 1 48 ? -64.445 -13.149 15.993 1.000 42.208 28 MET CCC O 1
ATOM 2736 N N . GLU C 1 49 ? -66.497 -13.904 15.549 1.000 44.955 29 GLU CCC N 1
ATOM 2737 C CA . GLU C 1 49 ? -66.488 -13.372 14.161 1.000 49.003 29 GLU CCC CA 1
ATOM 2738 C C . GLU C 1 49 ? -66.929 -11.897 14.154 1.000 51.719 29 GLU CCC C 1
ATOM 2739 O O . GLU C 1 49 ? -66.518 -11.181 13.233 1.000 53.344 29 GLU CCC O 1
ATOM 2745 N N . LYS C 1 50 ? -67.691 -11.449 15.151 1.000 53.740 30 LYS CCC N 1
ATOM 2746 C CA . LYS C 1 50 ? -68.053 -10.020 15.317 1.000 58.244 30 LYS CCC CA 1
ATOM 2747 C C . LYS C 1 50 ? -66.788 -9.152 15.441 1.000 58.841 30 LYS CCC C 1
ATOM 2748 O O . LYS C 1 50 ? -66.873 -7.977 15.043 1.000 59.550 30 LYS CCC O 1
ATOM 2754 N N . ASP C 1 51 ? -65.659 -9.677 15.947 1.000 58.815 31 ASP CCC N 1
ATOM 2755 C CA . ASP C 1 51 ? -64.349 -8.953 15.949 1.000 57.333 31 ASP CCC CA 1
ATOM 2756 C C . ASP C 1 51 ? -63.208 -9.969 15.798 1.000 52.553 31 ASP CCC C 1
ATOM 2757 O O . ASP C 1 51 ? -62.780 -10.549 16.808 1.000 49.849 31 ASP CCC O 1
ATOM 2762 N N . LYS C 1 52 ? -62.722 -10.138 14.564 1.000 54.349 32 LYS CCC N 1
ATOM 2763 C CA . LYS C 1 52 ? -61.723 -11.164 14.169 1.000 57.133 32 LYS CCC CA 1
ATOM 2764 C C . LYS C 1 52 ? -60.375 -10.865 14.836 1.000 51.600 32 LYS CCC C 1
ATOM 2765 O O . LYS C 1 52 ? -59.489 -11.747 14.771 1.000 46.789 32 LYS CCC O 1
ATOM 2771 N N . ALA C 1 53 ? -60.242 -9.687 15.465 1.000 50.011 33 ALA CCC N 1
ATOM 2772 C CA . ALA C 1 53 ? -59.021 -9.211 16.158 1.000 45.577 33 ALA CCC CA 1
ATOM 2773 C C . ALA C 1 53 ? -59.185 -9.253 17.686 1.000 44.025 33 ALA CCC C 1
ATOM 2774 O O . ALA C 1 53 ? -58.207 -8.945 18.399 1.000 47.686 33 ALA CCC O 1
ATOM 2776 N N . GLY C 1 54 ? -60.363 -9.630 18.177 1.000 40.991 34 GLY CCC N 1
ATOM 2777 C CA . GLY C 1 54 ? -60.636 -9.809 19.611 1.000 41.539 34 GLY CCC CA 1
ATOM 2778 C C . GLY C 1 54 ? -59.843 -10.957 20.233 1.000 41.354 34 GLY CCC C 1
ATOM 2779 O O . GLY C 1 54 ? -59.422 -11.899 19.576 1.000 41.390 34 GLY CCC O 1
ATOM 2780 N N . PRO C 1 55 ? -59.634 -10.923 21.560 1.000 42.891 35 PRO CCC N 1
ATOM 2781 C CA . PRO C 1 55 ? -58.939 -12.007 22.257 1.000 41.585 35 PRO CCC CA 1
ATOM 2782 C C . PRO C 1 55 ? -59.818 -13.254 22.411 1.000 37.361 35 PRO CCC C 1
ATOM 2783 O O . PRO C 1 55 ? -60.998 -13.168 22.212 1.000 36.651 35 PRO CCC O 1
ATOM 2787 N N . ILE C 1 56 ? -59.225 -14.364 22.822 1.000 38.032 36 ILE CCC N 1
ATOM 2788 C CA . ILE C 1 56 ? -59.858 -15.720 22.775 1.000 39.186 36 ILE CCC CA 1
ATOM 2789 C C . ILE C 1 56 ? -60.679 -15.949 24.058 1.000 39.686 36 ILE CCC C 1
ATOM 2790 O O . ILE C 1 56 ? -61.857 -16.390 23.961 1.000 42.282 36 ILE CCC O 1
ATOM 2795 N N . GLU C 1 57 ? -60.083 -15.626 25.208 1.000 39.355 37 GLU CCC N 1
ATOM 2796 C CA . GLU C 1 57 ? -60.675 -15.766 26.571 1.000 38.867 37 GLU CCC CA 1
ATOM 2797 C C . GLU C 1 57 ? -62.137 -15.320 26.574 1.000 36.684 37 GLU CCC C 1
ATOM 2798 O O . GLU C 1 57 ? -62.956 -16.007 27.176 1.000 38.035 37 GLU CCC O 1
ATOM 2804 N N . ASN C 1 58 ? -62.448 -14.208 25.920 1.000 37.988 38 ASN CCC N 1
ATOM 2805 C CA . ASN C 1 58 ? -63.802 -13.613 25.939 1.000 39.021 38 ASN CCC CA 1
ATOM 2806 C C . ASN C 1 58 ? -64.776 -14.577 25.270 1.000 38.613 38 ASN CCC C 1
ATOM 2807 O O . ASN C 1 58 ? -65.897 -14.693 25.792 1.000 40.134 38 ASN CCC O 1
ATOM 2812 N N . GLY C 1 59 ? -64.359 -15.232 24.178 1.000 38.983 39 GLY CCC N 1
ATOM 2813 C CA . GLY C 1 59 ? -65.190 -16.188 23.416 1.000 38.351 39 GLY CCC CA 1
ATOM 2814 C C . GLY C 1 59 ? -65.382 -17.490 24.178 1.000 38.560 39 GLY CCC C 1
ATOM 2815 O O . GLY C 1 59 ? -66.522 -18.027 24.210 1.000 36.427 39 GLY CCC O 1
ATOM 2816 N N . VAL C 1 60 ? -64.310 -17.967 24.803 1.000 35.401 40 VAL CCC N 1
ATOM 2817 C CA . VAL C 1 60 ? -64.339 -19.151 25.707 1.000 36.930 40 VAL CCC CA 1
ATOM 2818 C C . VAL C 1 60 ? -65.406 -18.922 26.785 1.000 38.198 40 VAL CCC C 1
ATOM 2819 O O . VAL C 1 60 ? -66.305 -19.776 26.942 1.000 41.568 40 VAL CCC O 1
ATOM 2823 N N . ALA C 1 61 ? -65.304 -17.800 27.500 1.000 39.570 41 ALA CCC N 1
ATOM 2824 C CA . ALA C 1 61 ? -66.158 -17.436 28.652 1.000 37.586 41 ALA CCC CA 1
ATOM 2825 C C . ALA C 1 61 ? -67.613 -17.361 28.208 1.000 38.240 41 ALA CCC C 1
ATOM 2826 O O . ALA C 1 61 ? -68.442 -17.889 28.900 1.000 44.044 41 ALA CCC O 1
ATOM 2828 N N . LYS C 1 62 ? -67.893 -16.746 27.072 1.000 37.975 42 LYS CCC N 1
ATOM 2829 C CA . LYS C 1 62 ? -69.263 -16.662 26.528 1.000 44.116 42 LYS CCC CA 1
ATOM 2830 C C . LYS C 1 62 ? -69.796 -18.067 26.237 1.000 46.508 42 LYS CCC C 1
ATOM 2831 O O . LYS C 1 62 ? -70.993 -18.315 26.480 1.000 42.421 42 LYS CCC O 1
ATOM 2837 N N . ALA C 1 63 ? -68.967 -18.926 25.636 1.000 50.408 43 ALA CCC N 1
ATOM 2838 C CA . ALA C 1 63 ? -69.408 -20.226 25.082 1.000 47.232 43 ALA CCC CA 1
ATOM 2839 C C . ALA C 1 63 ? -69.758 -21.153 26.247 1.000 49.541 43 ALA CCC C 1
ATOM 2840 O O . ALA C 1 63 ? -70.767 -21.898 26.150 1.000 48.078 43 ALA CCC O 1
ATOM 2842 N N . GLY C 1 64 ? -68.989 -21.045 27.331 1.000 46.037 44 GLY CCC N 1
ATOM 2843 C CA . GLY C 1 64 ? -69.086 -21.958 28.479 1.000 49.338 44 GLY CCC CA 1
ATOM 2844 C C . GLY C 1 64 ? -69.003 -23.416 28.044 1.000 50.343 44 GLY CCC C 1
ATOM 2845 O O . GLY C 1 64 ? -68.020 -23.796 27.356 1.000 49.606 44 GLY CCC O 1
ATOM 2846 N N . SER C 1 65 ? -70.008 -24.203 28.424 1.000 46.809 45 SER CCC N 1
ATOM 2847 C CA . SER C 1 65 ? -70.036 -25.676 28.260 1.000 46.873 45 SER CCC CA 1
ATOM 2848 C C . SER C 1 65 ? -70.394 -26.050 26.813 1.000 46.585 45 SER CCC C 1
ATOM 2849 O O . SER C 1 65 ? -70.230 -27.227 26.485 1.000 47.030 45 SER CCC O 1
ATOM 2852 N N . GLU C 1 66 ? -70.861 -25.097 25.994 1.000 43.607 46 GLU CCC N 1
ATOM 2853 C CA . GLU C 1 66 ? -71.188 -25.306 24.554 1.000 45.099 46 GLU CCC CA 1
ATOM 2854 C C . GLU C 1 66 ? -69.888 -25.561 23.768 1.000 44.431 46 GLU CCC C 1
ATOM 2855 O O . GLU C 1 66 ? -69.926 -26.336 22.807 1.000 50.763 46 GLU CCC O 1
ATOM 2861 N N . LEU C 1 67 ? -68.767 -24.970 24.182 1.000 42.304 47 LEU CCC N 1
ATOM 2862 C CA . LEU C 1 67 ? -67.497 -24.990 23.414 1.000 44.962 47 LEU CCC CA 1
ATOM 2863 C C . LEU C 1 67 ? -67.074 -26.435 23.126 1.000 48.956 47 LEU CCC C 1
ATOM 2864 O O . LEU C 1 67 ? -67.053 -27.223 24.078 1.000 50.790 47 LEU CCC O 1
ATOM 2869 N N . GLY C 1 68 ? -66.721 -26.752 21.870 1.000 51.682 48 GLY CCC N 1
ATOM 2870 C CA . GLY C 1 68 ? -66.300 -28.105 21.447 1.000 52.742 48 GLY CCC CA 1
ATOM 2871 C C . GLY C 1 68 ? -65.043 -28.147 20.581 1.000 54.220 48 GLY CCC C 1
ATOM 2872 O O . GLY C 1 68 ? -64.793 -29.196 19.968 1.000 54.426 48 GLY CCC O 1
ATOM 2873 N N . CYS C 1 69 ? -64.286 -27.054 20.484 1.000 58.178 49 CYS CCC N 1
ATOM 2874 C CA . CYS C 1 69 ? -62.988 -27.006 19.760 1.000 55.308 49 CYS CCC CA 1
ATOM 2875 C C . CYS C 1 69 ? -61.901 -26.599 20.760 1.000 52.038 49 CYS CCC C 1
ATOM 2876 O O . CYS C 1 69 ? -62.214 -26.457 21.968 1.000 48.263 49 CYS CCC O 1
ATOM 2879 N N . ASN C 1 70 ? -60.661 -26.479 20.293 1.000 46.619 50 ASN CCC N 1
ATOM 2880 C CA . ASN C 1 70 ? -59.560 -25.892 21.091 1.000 45.679 50 ASN CCC CA 1
ATOM 2881 C C . ASN C 1 70 ? -59.334 -24.476 20.572 1.000 47.270 50 ASN CCC C 1
ATOM 2882 O O . ASN C 1 70 ? -58.752 -24.264 19.510 1.000 44.236 50 ASN CCC O 1
ATOM 2887 N N . PRO C 1 71 ? -59.835 -23.453 21.292 1.000 44.897 51 PRO CCC N 1
ATOM 2888 C CA . PRO C 1 71 ? -59.713 -22.082 20.821 1.000 41.381 51 PRO CCC CA 1
ATOM 2889 C C . PRO C 1 71 ? -58.293 -21.549 21.000 1.000 41.385 51 PRO CCC C 1
ATOM 2890 O O . PRO C 1 71 ? -58.005 -20.498 20.443 1.000 41.522 51 PRO CCC O 1
ATOM 2894 N N . PHE C 1 72 ? -57.430 -22.289 21.705 1.000 43.161 52 PHE CCC N 1
ATOM 2895 C CA . PHE C 1 72 ? -56.011 -21.896 21.932 1.000 44.119 52 PHE CCC CA 1
ATOM 2896 C C . PHE C 1 72 ? -55.120 -22.534 20.872 1.000 44.395 52 PHE CCC C 1
ATOM 2897 O O . PHE C 1 72 ? -53.885 -22.374 20.989 1.000 40.222 52 PHE CCC O 1
ATOM 2905 N N . LEU C 1 73 ? -55.731 -23.185 19.868 1.000 47.000 53 LEU CCC N 1
ATOM 2906 C CA . LEU C 1 73 ? -55.057 -23.599 18.608 1.000 45.426 53 LEU CCC CA 1
ATOM 2907 C C . LEU C 1 73 ? -55.745 -22.925 17.410 1.000 47.496 53 LEU CCC C 1
ATOM 2908 O O . LEU C 1 73 ? -56.868 -23.315 17.060 1.000 50.692 53 LEU CCC O 1
ATOM 2913 N N . CYS C 1 74 ? -55.082 -21.948 16.791 1.000 47.815 54 CYS CCC N 1
ATOM 2914 C CA . CYS C 1 74 ? -55.576 -21.251 15.585 1.000 48.407 54 CYS CCC CA 1
ATOM 2915 C C . CYS C 1 74 ? -56.883 -20.510 15.889 1.000 44.173 54 CYS CCC C 1
ATOM 2916 O O . CYS C 1 74 ? -57.677 -20.314 14.967 1.000 45.296 54 CYS CCC O 1
ATOM 2919 N N . ARG C 1 75 ? -57.099 -20.098 17.133 1.000 38.832 55 ARG CCC N 1
ATOM 2920 C CA . ARG C 1 75 ? -58.301 -19.325 17.513 1.000 38.055 55 ARG CCC CA 1
ATOM 2921 C C . ARG C 1 75 ? -59.547 -20.202 17.341 1.000 38.802 55 ARG CCC C 1
ATOM 2922 O O . ARG C 1 75 ? -60.683 -19.649 17.298 1.000 42.035 55 ARG CCC O 1
ATOM 2930 N N . GLY C 1 76 ? -59.358 -21.520 17.240 1.000 41.049 56 GLY CCC N 1
ATOM 2931 C CA . GLY C 1 76 ? -60.451 -22.492 17.026 1.000 43.884 56 GLY CCC CA 1
ATOM 2932 C C . GLY C 1 76 ? -60.842 -22.677 15.561 1.000 40.615 56 GLY CCC C 1
ATOM 2933 O O . GLY C 1 76 ? -61.713 -23.525 15.316 1.000 40.078 56 GLY CCC O 1
ATOM 2934 N N . TYR C 1 77 ? -60.233 -21.927 14.633 1.000 38.421 57 TYR CCC N 1
ATOM 2935 C CA . TYR C 1 77 ? -60.365 -22.103 13.164 1.000 38.174 57 TYR CCC CA 1
ATOM 2936 C C . TYR C 1 77 ? -59.910 -23.515 12.818 1.000 37.256 57 TYR CCC C 1
ATOM 2937 O O . TYR C 1 77 ? -59.117 -24.062 13.591 1.000 38.313 57 TYR CCC O 1
ATOM 2946 N N . GLN C 1 78 ? -60.456 -24.096 11.748 1.000 38.809 58 GLN CCC N 1
ATOM 2947 C CA . GLN C 1 78 ? -60.322 -25.544 11.427 1.000 40.302 58 GLN CCC CA 1
ATOM 2948 C C . GLN C 1 78 ? -59.670 -25.723 10.054 1.000 41.210 58 GLN CCC C 1
ATOM 2949 O O . GLN C 1 78 ? -59.910 -24.872 9.165 1.000 44.577 58 GLN CCC O 1
ATOM 2955 N N . TYR C 1 79 ? -58.869 -26.781 9.899 1.000 44.221 59 TYR CCC N 1
ATOM 2956 C CA . TYR C 1 79 ? -58.125 -27.075 8.651 1.000 47.076 59 TYR CCC CA 1
ATOM 2957 C C . TYR C 1 79 ? -59.106 -27.250 7.487 1.000 44.614 59 TYR CCC C 1
ATOM 2958 O O . TYR C 1 79 ? -58.819 -26.735 6.399 1.000 43.940 59 TYR CCC O 1
ATOM 2967 N N . GLU C 1 80 ? -60.222 -27.950 7.687 1.000 45.697 60 GLU CCC N 1
ATOM 2968 C CA . GLU C 1 80 ? -61.114 -28.369 6.561 1.000 50.596 60 GLU CCC CA 1
ATOM 2969 C C . GLU C 1 80 ? -61.795 -27.134 5.942 1.000 52.091 60 GLU CCC C 1
ATOM 2970 O O . GLU C 1 80 ? -62.317 -27.234 4.804 1.000 58.418 60 GLU CCC O 1
ATOM 2976 N N . ASP C 1 81 ? -61.767 -26.001 6.649 1.000 51.395 61 ASP CCC N 1
ATOM 2977 C CA . ASP C 1 81 ? -62.396 -24.721 6.229 1.000 50.146 61 ASP CCC CA 1
ATOM 2978 C C . ASP C 1 81 ? -61.396 -23.895 5.415 1.000 47.201 61 ASP CCC C 1
ATOM 2979 O O . ASP C 1 81 ? -61.802 -22.840 4.900 1.000 47.747 61 ASP CCC O 1
ATOM 2984 N N . ASN C 1 82 ? -60.145 -24.349 5.287 1.000 44.915 62 ASN CCC N 1
ATOM 2985 C CA . ASN C 1 82 ? -59.027 -23.531 4.744 1.000 49.902 62 ASN CCC CA 1
ATOM 2986 C C . ASN C 1 82 ? -58.179 -24.373 3.775 1.000 53.842 62 ASN CCC C 1
ATOM 2987 O O . ASN C 1 82 ? -58.475 -25.559 3.584 1.000 56.731 62 ASN CCC O 1
ATOM 2992 N N . GLU C 1 83 ? -57.141 -23.771 3.201 1.000 63.132 63 GLU CCC N 1
ATOM 2993 C CA . GLU C 1 83 ? -56.256 -24.385 2.177 1.000 63.162 63 GLU CCC CA 1
ATOM 2994 C C . GLU C 1 83 ? -54.803 -24.136 2.617 1.000 61.478 63 GLU CCC C 1
ATOM 2995 O O . GLU C 1 83 ? -54.484 -23.009 3.079 1.000 54.112 63 GLU CCC O 1
ATOM 3001 N N . ALA C 1 84 ? -53.946 -25.150 2.544 1.000 59.551 64 ALA CCC N 1
ATOM 3002 C CA . ALA C 1 84 ? -52.490 -24.988 2.775 1.000 61.423 64 ALA CCC CA 1
ATOM 3003 C C . ALA C 1 84 ? -51.822 -24.473 1.496 1.000 58.475 64 ALA CCC C 1
ATOM 3004 O O . ALA C 1 84 ? -52.230 -24.934 0.421 1.000 66.842 64 ALA CCC O 1
ATOM 3006 N N . VAL C 1 85 ? -50.854 -23.550 1.613 1.000 60.703 65 VAL CCC N 1
ATOM 3007 C CA . VAL C 1 85 ? -49.943 -23.115 0.503 1.000 63.637 65 VAL CCC CA 1
ATOM 3008 C C . VAL C 1 85 ? -48.614 -23.877 0.610 1.000 62.961 65 VAL CCC C 1
ATOM 3009 O O . VAL C 1 85 ? -48.210 -24.196 1.736 1.000 67.840 65 VAL CCC O 1
ATOM 3013 N N . GLU C 1 86 ? -47.951 -24.128 -0.523 1.000 61.654 66 GLU CCC N 1
ATOM 3014 C CA . GLU C 1 86 ? -46.592 -24.733 -0.580 1.000 62.998 66 GLU CCC CA 1
ATOM 3015 C C . GLU C 1 86 ? -45.518 -23.653 -0.373 1.000 54.702 66 GLU CCC C 1
ATOM 3016 O O . GLU C 1 86 ? -45.512 -22.639 -1.119 1.000 46.204 66 GLU CCC O 1
ATOM 3022 N N . TYR C 1 87 ? -44.616 -23.921 0.576 1.000 49.904 67 TYR CCC N 1
ATOM 3023 C CA . TYR C 1 87 ? -43.356 -23.185 0.836 1.000 54.036 67 TYR CCC CA 1
ATOM 3024 C C . TYR C 1 87 ? -42.161 -24.113 0.533 1.000 54.211 67 TYR CCC C 1
ATOM 3025 O O . TYR C 1 87 ? -42.287 -25.359 0.659 1.000 49.094 67 TYR CCC O 1
ATOM 3034 N N . GLU C 1 88 ? -41.031 -23.514 0.143 1.000 59.269 68 GLU CCC N 1
ATOM 3035 C CA . GLU C 1 88 ? -39.724 -24.206 -0.046 1.000 73.041 68 GLU CCC CA 1
ATOM 3036 C C . GLU C 1 88 ? -38.888 -24.039 1.225 1.000 71.336 68 GLU CCC C 1
ATOM 3037 O O . GLU C 1 88 ? -38.988 -23.004 1.898 1.000 62.591 68 GLU CCC O 1
ATOM 3043 N N . PRO C 1 89 ? -38.013 -25.022 1.564 1.000 62.982 69 PRO CCC N 1
ATOM 3044 C CA . PRO C 1 89 ? -37.063 -24.855 2.665 1.000 61.054 69 PRO CCC CA 1
ATOM 3045 C C . PRO C 1 89 ? -36.269 -23.553 2.479 1.000 62.611 69 PRO CCC C 1
ATOM 3046 O O . PRO C 1 89 ? -35.957 -23.225 1.342 1.000 65.235 69 PRO CCC O 1
ATOM 3050 N N . GLY C 1 90 ? -36.022 -22.809 3.564 1.000 58.491 70 GLY CCC N 1
ATOM 3051 C CA . GLY C 1 90 ? -35.261 -21.543 3.532 1.000 55.185 70 GLY CCC CA 1
ATOM 3052 C C . GLY C 1 90 ? -35.977 -20.445 2.755 1.000 58.247 70 GLY CCC C 1
ATOM 3053 O O . GLY C 1 90 ? -35.328 -19.444 2.396 1.000 58.743 70 GLY CCC O 1
ATOM 3054 N N . GLN C 1 91 ? -37.281 -20.566 2.512 1.000 56.398 71 GLN CCC N 1
ATOM 3055 C CA . GLN C 1 91 ? -38.016 -19.458 1.858 1.000 55.669 71 GLN CCC CA 1
ATOM 3056 C C . GLN C 1 91 ? -38.256 -18.371 2.912 1.000 60.277 71 GLN CCC C 1
ATOM 3057 O O . GLN C 1 91 ? -38.436 -18.710 4.109 1.000 58.679 71 GLN CCC O 1
ATOM 3063 N N . VAL C 1 92 ? -38.253 -17.113 2.475 1.000 60.523 72 VAL CCC N 1
ATOM 3064 C CA . VAL C 1 92 ? -38.491 -15.916 3.332 1.000 58.968 72 VAL CCC CA 1
ATOM 3065 C C . VAL C 1 92 ? -39.898 -15.395 3.048 1.000 55.250 72 VAL CCC C 1
ATOM 3066 O O . VAL C 1 92 ? -40.128 -14.958 1.926 1.000 49.177 72 VAL CCC O 1
ATOM 3070 N N . ILE C 1 93 ? -40.789 -15.438 4.042 1.000 64.953 73 ILE CCC N 1
ATOM 3071 C CA . ILE C 1 93 ? -42.218 -15.023 3.927 1.000 61.344 73 ILE CCC CA 1
ATOM 3072 C C . ILE C 1 93 ? -42.409 -13.718 4.704 1.000 58.656 73 ILE CCC C 1
ATOM 3073 O O . ILE C 1 93 ? -42.031 -13.680 5.881 1.000 60.716 73 ILE CCC O 1
ATOM 3078 N N . ASP C 1 94 ? -42.974 -12.703 4.053 1.000 55.713 74 ASP CCC N 1
ATOM 3079 C CA . ASP C 1 94 ? -43.318 -11.396 4.662 1.000 65.572 74 ASP CCC CA 1
ATOM 3080 C C . ASP C 1 94 ? -44.661 -11.528 5.386 1.000 62.211 74 ASP CCC C 1
ATOM 3081 O O . ASP C 1 94 ? -45.639 -11.924 4.730 1.000 65.601 74 ASP CCC O 1
ATOM 3086 N N . PHE C 1 95 ? -44.701 -11.201 6.680 1.000 57.575 75 PHE CCC N 1
ATOM 3087 C CA . PHE C 1 95 ? -45.948 -11.100 7.481 1.000 57.005 75 PHE CCC CA 1
ATOM 3088 C C . PHE C 1 95 ? -46.332 -9.626 7.624 1.000 51.478 75 PHE CCC C 1
ATOM 3089 O O . PHE C 1 95 ? -45.442 -8.779 7.729 1.000 48.452 75 PHE CCC O 1
ATOM 3097 N N . HIS C 1 96 ? -47.632 -9.346 7.599 1.000 49.966 76 HIS CCC N 1
ATOM 3098 C CA . HIS C 1 96 ? -48.231 -8.087 8.102 1.000 52.733 76 HIS CCC CA 1
ATOM 3099 C C . HIS C 1 96 ? -49.271 -8.455 9.166 1.000 50.141 76 HIS CCC C 1
ATOM 3100 O O . HIS C 1 96 ? -50.025 -9.417 8.963 1.000 50.299 76 HIS CCC O 1
ATOM 3107 N N . VAL C 1 97 ? -49.272 -7.711 10.267 1.000 49.267 77 VAL CCC N 1
ATOM 3108 C CA . VAL C 1 97 ? -50.242 -7.788 11.393 1.000 46.416 77 VAL CCC CA 1
ATOM 3109 C C . VAL C 1 97 ? -50.984 -6.450 11.444 1.000 52.415 77 VAL CCC C 1
ATOM 3110 O O . VAL C 1 97 ? -50.325 -5.388 11.636 1.000 49.923 77 VAL CCC O 1
ATOM 3114 N N . ASP C 1 98 ? -52.302 -6.493 11.257 1.000 55.908 78 ASP CCC N 1
ATOM 3115 C CA . ASP C 1 98 ? -53.189 -5.322 11.439 1.000 58.116 78 ASP CCC CA 1
ATOM 3116 C C . ASP C 1 98 ? -53.395 -5.184 12.949 1.000 58.107 78 ASP CCC C 1
ATOM 3117 O O . ASP C 1 98 ? -54.087 -6.022 13.529 1.000 60.981 78 ASP CCC O 1
ATOM 3122 N N . LEU C 1 99 ? -52.755 -4.195 13.563 1.000 58.853 79 LEU CCC N 1
ATOM 3123 C CA . LEU C 1 99 ? -52.825 -3.933 15.024 1.000 59.069 79 LEU CCC CA 1
ATOM 3124 C C . LEU C 1 99 ? -53.900 -2.879 15.315 1.000 57.513 79 LEU CCC C 1
ATOM 3125 O O . LEU C 1 99 ? -53.597 -1.695 15.148 1.000 56.684 79 LEU CCC O 1
ATOM 3130 N N . ILE C 1 100 ? -55.089 -3.300 15.765 1.000 59.143 80 ILE CCC N 1
ATOM 3131 C CA . ILE C 1 100 ? -56.261 -2.408 16.052 1.000 55.683 80 ILE CCC CA 1
ATOM 3132 C C . ILE C 1 100 ? -56.007 -1.656 17.363 1.000 48.921 80 ILE CCC C 1
ATOM 3133 O O . ILE C 1 100 ? -56.233 -0.445 17.390 1.000 48.920 80 ILE CCC O 1
ATOM 3138 N N . ALA C 1 101 ? -55.551 -2.346 18.404 1.000 45.038 81 ALA CCC N 1
ATOM 3139 C CA . ALA C 1 101 ? -55.257 -1.743 19.724 1.000 46.332 81 ALA CCC CA 1
ATOM 3140 C C . ALA C 1 101 ? -53.993 -2.380 20.317 1.000 46.656 81 ALA CCC C 1
ATOM 3141 O O . ALA C 1 101 ? -53.965 -3.604 20.429 1.000 55.288 81 ALA CCC O 1
ATOM 3143 N N . GLY C 1 102 ? -52.981 -1.573 20.652 1.000 48.170 82 GLY CCC N 1
ATOM 3144 C CA . GLY C 1 102 ? -51.748 -2.014 21.338 1.000 49.195 82 GLY CCC CA 1
ATOM 3145 C C . GLY C 1 102 ? -52.001 -2.242 22.818 1.000 50.382 82 GLY CCC C 1
ATOM 3146 O O . GLY C 1 102 ? -52.752 -1.471 23.422 1.000 47.581 82 GLY CCC O 1
ATOM 3147 N N . HIS C 1 103 ? -51.446 -3.301 23.387 1.000 49.495 83 HIS CCC N 1
ATOM 3148 C CA . HIS C 1 103 ? -51.511 -3.547 24.841 1.000 51.289 83 HIS CCC CA 1
ATOM 3149 C C . HIS C 1 103 ? -50.086 -3.792 25.314 1.000 57.916 83 HIS CCC C 1
ATOM 3150 O O . HIS C 1 103 ? -49.369 -4.549 24.628 1.000 61.477 83 HIS CCC O 1
ATOM 3157 N N . HIS C 1 104 ? -49.710 -3.154 26.426 1.000 61.555 84 HIS CCC N 1
ATOM 3158 C CA . HIS C 1 104 ? -48.412 -3.327 27.129 1.000 62.143 84 HIS CCC CA 1
ATOM 3159 C C . HIS C 1 104 ? -48.699 -3.615 28.601 1.000 62.725 84 HIS CCC C 1
ATOM 3160 O O . HIS C 1 104 ? -49.665 -3.106 29.166 1.000 67.418 84 HIS CCC O 1
ATOM 3167 N N . PRO C 1 105 ? -47.929 -4.508 29.256 1.000 59.572 85 PRO CCC N 1
ATOM 3168 C CA . PRO C 1 105 ? -46.902 -5.295 28.581 1.000 58.499 85 PRO CCC CA 1
ATOM 3169 C C . PRO C 1 105 ? -47.495 -6.571 27.958 1.000 60.557 85 PRO CCC C 1
ATOM 3170 O O . PRO C 1 105 ? -48.698 -6.801 28.048 1.000 56.694 85 PRO CCC O 1
ATOM 3174 N N . GLY C 1 106 ? -46.620 -7.388 27.374 1.000 61.196 86 GLY CCC N 1
ATOM 3175 C CA . GLY C 1 106 ? -46.968 -8.663 26.728 1.000 57.543 86 GLY CCC CA 1
ATOM 3176 C C . GLY C 1 106 ? -45.834 -9.180 25.862 1.000 53.108 86 GLY CCC C 1
ATOM 3177 O O . GLY C 1 106 ? -44.881 -8.437 25.595 1.000 57.649 86 GLY CCC O 1
ATOM 3178 N N . TYR C 1 107 ? -45.949 -10.421 25.418 1.000 47.932 87 TYR CCC N 1
ATOM 3179 C CA . TYR C 1 107 ? -44.963 -11.090 24.537 1.000 50.518 87 TYR CCC CA 1
ATOM 3180 C C . TYR C 1 107 ? -45.718 -11.806 23.410 1.000 49.118 87 TYR CCC C 1
ATOM 3181 O O . TYR C 1 107 ? -46.952 -12.004 23.490 1.000 47.824 87 TYR CCC O 1
ATOM 3190 N N . ALA C 1 108 ? -44.978 -12.175 22.373 1.000 46.128 88 ALA CCC N 1
ATOM 3191 C CA . ALA C 1 108 ? -45.503 -12.779 21.131 1.000 45.513 88 ALA CCC CA 1
ATOM 3192 C C . ALA C 1 108 ? -44.417 -13.652 20.507 1.000 49.245 88 ALA CCC C 1
ATOM 3193 O O . ALA C 1 108 ? -43.223 -13.281 20.607 1.000 54.840 88 ALA CCC O 1
ATOM 3195 N N . ASN C 1 109 ? -44.808 -14.776 19.910 1.000 49.283 89 ASN CCC N 1
ATOM 3196 C CA . ASN C 1 109 ? -43.912 -15.545 19.017 1.000 46.787 89 ASN CCC CA 1
ATOM 3197 C C . ASN C 1 109 ? -44.694 -16.036 17.799 1.000 47.530 89 ASN CCC C 1
ATOM 3198 O O . ASN C 1 109 ? -45.912 -16.191 17.876 1.000 50.379 89 ASN CCC O 1
ATOM 3203 N N . VAL C 1 110 ? -43.978 -16.213 16.701 1.000 48.304 90 VAL CCC N 1
ATOM 3204 C CA . VAL C 1 110 ? -44.452 -16.861 15.455 1.000 47.374 90 VAL CCC CA 1
ATOM 3205 C C . VAL C 1 110 ? -43.639 -18.135 15.306 1.000 48.855 90 VAL CCC C 1
ATOM 3206 O O . VAL C 1 110 ? -42.419 -18.006 15.124 1.000 54.832 90 VAL CCC O 1
ATOM 3210 N N . SER C 1 111 ? -44.289 -19.289 15.416 1.000 47.768 91 SER CCC N 1
ATOM 3211 C CA . SER C 1 111 ? -43.664 -20.632 15.391 1.000 48.929 91 SER CCC CA 1
ATOM 3212 C C . SER C 1 111 ? -44.416 -21.545 14.427 1.000 50.545 91 SER CCC C 1
ATOM 3213 O O . SER C 1 111 ? -45.497 -21.168 13.981 1.000 54.794 91 SER CCC O 1
ATOM 3216 N N . ILE C 1 112 ? -43.819 -22.698 14.123 1.000 54.079 92 ILE CCC N 1
ATOM 3217 C CA . ILE C 1 112 ? -44.417 -23.814 13.338 1.000 48.420 92 ILE CCC CA 1
ATOM 3218 C C . ILE C 1 112 ? -44.999 -24.775 14.361 1.000 44.973 92 ILE CCC C 1
ATOM 3219 O O . ILE C 1 112 ? -44.237 -25.287 15.176 1.000 40.762 92 ILE CCC O 1
ATOM 3224 N N . VAL C 1 113 ? -46.311 -24.986 14.301 1.000 49.768 93 VAL CCC N 1
ATOM 3225 C CA . VAL C 1 113 ? -47.051 -25.916 15.199 1.000 48.749 93 VAL CCC CA 1
ATOM 3226 C C . VAL C 1 113 ? -47.358 -27.190 14.413 1.000 51.118 93 VAL CCC C 1
ATOM 3227 O O . VAL C 1 113 ? -47.941 -27.064 13.315 1.000 44.764 93 VAL CCC O 1
ATOM 3231 N N . ASP C 1 114 ? -47.003 -28.347 14.986 1.000 52.502 94 ASP CCC N 1
ATOM 3232 C CA . ASP C 1 114 ? -47.594 -29.668 14.657 1.000 48.445 94 ASP CCC CA 1
ATOM 3233 C C . ASP C 1 114 ? -49.044 -29.651 15.132 1.000 47.826 94 ASP CCC C 1
ATOM 3234 O O . ASP C 1 114 ? -49.238 -29.775 16.366 1.000 47.795 94 ASP CCC O 1
ATOM 3239 N N . LEU C 1 115 ? -50.000 -29.569 14.197 1.000 43.014 95 LEU CCC N 1
ATOM 3240 C CA . LEU C 1 115 ? -51.459 -29.486 14.489 1.000 47.032 95 LEU CCC CA 1
ATOM 3241 C C . LEU C 1 115 ? -51.998 -30.731 15.206 1.000 50.582 95 LEU CCC C 1
ATOM 3242 O O . LEU C 1 115 ? -52.982 -30.577 15.944 1.000 51.376 95 LEU CCC O 1
ATOM 3247 N N . GLU C 1 116 ? -51.441 -31.921 14.965 1.000 62.416 96 GLU CCC N 1
ATOM 3248 C CA . GLU C 1 116 ? -51.978 -33.201 15.512 1.000 67.130 96 GLU CCC CA 1
ATOM 3249 C C . GLU C 1 116 ? -51.689 -33.248 17.016 1.000 61.142 96 GLU CCC C 1
ATOM 3250 O O . GLU C 1 116 ? -52.594 -33.651 17.778 1.000 52.692 96 GLU CCC O 1
ATOM 3256 N N . ALA C 1 117 ? -50.496 -32.790 17.416 1.000 60.523 97 ALA CCC N 1
ATOM 3257 C CA . ALA C 1 117 ? -49.989 -32.797 18.812 1.000 59.964 97 ALA CCC CA 1
ATOM 3258 C C . ALA C 1 117 ? -50.268 -31.464 19.524 1.000 58.752 97 ALA CCC C 1
ATOM 3259 O O . ALA C 1 117 ? -50.305 -31.473 20.761 1.000 56.622 97 ALA CCC O 1
ATOM 3261 N N . ASN C 1 118 ? -50.397 -30.360 18.775 1.000 57.499 98 ASN CCC N 1
ATOM 3262 C CA . ASN C 1 118 ? -50.497 -28.968 19.299 1.000 55.493 98 ASN CCC CA 1
ATOM 3263 C C . ASN C 1 118 ? -49.204 -28.609 20.050 1.000 55.250 98 ASN CCC C 1
ATOM 3264 O O . ASN C 1 118 ? -49.284 -27.954 21.108 1.000 54.005 98 ASN CCC O 1
ATOM 3269 N N . LYS C 1 119 ? -48.054 -29.030 19.522 1.000 59.108 99 LYS CCC N 1
ATOM 3270 C CA . LYS C 1 119 ? -46.702 -28.722 20.063 1.000 60.977 99 LYS CCC CA 1
ATOM 3271 C C . LYS C 1 119 ? -45.931 -27.994 18.968 1.000 59.899 99 LYS CCC C 1
ATOM 3272 O O . LYS C 1 119 ? -46.229 -28.205 17.780 1.000 69.645 99 LYS CCC O 1
ATOM 3278 N N . ILE C 1 120 ? -44.989 -27.149 19.358 1.000 57.139 100 ILE CCC N 1
ATOM 3279 C CA . ILE C 1 120 ? -44.104 -26.424 18.407 1.000 57.067 100 ILE CCC CA 1
ATOM 3280 C C . ILE C 1 120 ? -43.083 -27.407 17.812 1.000 57.785 100 ILE CCC C 1
ATOM 3281 O O . ILE C 1 120 ? -42.689 -28.349 18.508 1.000 60.934 100 ILE CCC O 1
ATOM 3286 N N . ILE C 1 121 ? -42.691 -27.191 16.556 1.000 56.122 101 ILE CCC N 1
ATOM 3287 C CA . ILE C 1 121 ? -41.591 -27.919 15.856 1.000 59.343 101 ILE CCC CA 1
ATOM 3288 C C . ILE C 1 121 ? -40.374 -26.992 15.788 1.000 56.253 101 ILE CCC C 1
ATOM 3289 O O . ILE C 1 121 ? -40.497 -25.890 15.221 1.000 53.523 101 ILE CCC O 1
ATOM 3294 N N . GLY C 1 122 ? -39.243 -27.431 16.337 1.000 53.544 102 GLY CCC N 1
ATOM 3295 C CA . GLY C 1 122 ? -38.006 -26.637 16.355 1.000 54.496 102 GLY CCC CA 1
ATOM 3296 C C . GLY C 1 122 ? -38.183 -25.319 17.098 1.000 53.676 102 GLY CCC C 1
ATOM 3297 O O . GLY C 1 122 ? -38.922 -25.263 18.088 1.000 48.033 102 GLY CCC O 1
ATOM 3298 N N . ASP C 1 123 ? -37.470 -24.291 16.657 1.000 59.537 103 ASP CCC N 1
ATOM 3299 C CA . ASP C 1 123 ? -37.368 -22.992 17.364 1.000 63.901 103 ASP CCC CA 1
ATOM 3300 C C . ASP C 1 123 ? -38.512 -22.107 16.906 1.000 65.151 103 ASP CCC C 1
ATOM 3301 O O . ASP C 1 123 ? -39.097 -22.327 15.848 1.000 71.565 103 ASP CCC O 1
ATOM 3306 N N . PRO C 1 124 ? -38.868 -21.080 17.698 1.000 65.900 104 PRO CCC N 1
ATOM 3307 C CA . PRO C 1 124 ? -39.650 -19.973 17.165 1.000 57.619 104 PRO CCC CA 1
ATOM 3308 C C . PRO C 1 124 ? -38.910 -19.434 15.937 1.000 52.767 104 PRO CCC C 1
ATOM 3309 O O . PRO C 1 124 ? -37.701 -19.382 15.936 1.000 57.703 104 PRO CCC O 1
ATOM 3313 N N . LEU C 1 125 ? -39.647 -19.080 14.900 1.000 47.030 105 LEU CCC N 1
ATOM 3314 C CA . LEU C 1 125 ? -39.068 -18.377 13.738 1.000 49.588 105 LEU CCC CA 1
ATOM 3315 C C . LEU C 1 125 ? -38.827 -16.923 14.165 1.000 51.121 105 LEU CCC C 1
ATOM 3316 O O . LEU C 1 125 ? -37.997 -16.239 13.541 1.000 51.366 105 LEU CCC O 1
ATOM 3321 N N . ARG C 1 126 ? -39.557 -16.439 15.175 1.000 52.360 106 ARG CCC N 1
ATOM 3322 C CA . ARG C 1 126 ? -39.385 -15.061 15.707 1.000 51.511 106 ARG CCC CA 1
ATOM 3323 C C . ARG C 1 126 ? -40.013 -14.979 17.099 1.000 53.425 106 ARG CCC C 1
ATOM 3324 O O . ARG C 1 126 ? -40.985 -15.676 17.357 1.000 55.604 106 ARG CCC O 1
ATOM 3332 N N . SER C 1 127 ? -39.414 -14.184 17.976 1.000 59.532 107 SER CCC N 1
ATOM 3333 C CA . SER C 1 127 ? -39.867 -13.950 19.366 1.000 55.829 107 SER CCC CA 1
ATOM 3334 C C . SER C 1 127 ? -39.856 -12.452 19.673 1.000 55.691 107 SER CCC C 1
ATOM 3335 O O . SER C 1 127 ? -38.982 -11.751 19.171 1.000 57.923 107 SER CCC O 1
ATOM 3338 N N . TRP C 1 128 ? -40.834 -11.966 20.426 1.000 57.910 108 TRP CCC N 1
ATOM 3339 C CA . TRP C 1 128 ? -40.756 -10.637 21.081 1.000 62.155 108 TRP CCC CA 1
ATOM 3340 C C . TRP C 1 128 ? -40.947 -10.836 22.595 1.000 65.011 108 TRP CCC C 1
ATOM 3341 O O . TRP C 1 128 ? -41.902 -11.513 23.009 1.000 61.237 108 TRP CCC O 1
ATOM 3352 N N . ASP C 1 129 ? -39.986 -10.370 23.387 1.000 73.019 109 ASP CCC N 1
ATOM 3353 C CA . ASP C 1 129 ? -40.043 -10.394 24.867 1.000 77.162 109 ASP CCC CA 1
ATOM 3354 C C . ASP C 1 129 ? -40.923 -9.220 25.288 1.000 78.612 109 ASP CCC C 1
ATOM 3355 O O . ASP C 1 129 ? -41.403 -9.238 26.426 1.000 84.222 109 ASP CCC O 1
ATOM 3360 N N . ASP C 1 130 ? -41.093 -8.234 24.400 1.000 76.982 110 ASP CCC N 1
ATOM 3361 C CA . ASP C 1 130 ? -42.042 -7.104 24.588 1.000 85.377 110 ASP CCC CA 1
ATOM 3362 C C . ASP C 1 130 ? -42.749 -6.817 23.254 1.000 84.767 110 ASP CCC C 1
ATOM 3363 O O . ASP C 1 130 ? -42.058 -6.365 22.307 1.000 83.036 110 ASP CCC O 1
ATOM 3368 N N . TYR C 1 131 ? -44.071 -7.053 23.207 1.000 82.886 111 TYR CCC N 1
ATOM 3369 C CA . TYR C 1 131 ? -44.948 -6.936 22.008 1.000 78.723 111 TYR CCC CA 1
ATOM 3370 C C . TYR C 1 131 ? -46.296 -6.321 22.396 1.000 87.670 111 TYR CCC C 1
ATOM 3371 O O . TYR C 1 131 ? -46.840 -6.618 23.472 1.000 78.830 111 TYR CCC O 1
ATOM 3380 N N . PRO C 1 132 ? -46.851 -5.415 21.550 1.000 91.378 112 PRO CCC N 1
ATOM 3381 C CA . PRO C 1 132 ? -46.110 -4.854 20.422 1.000 97.331 112 PRO CCC CA 1
ATOM 3382 C C . PRO C 1 132 ? -44.973 -3.977 20.970 1.000 104.985 112 PRO CCC C 1
ATOM 3383 O O . PRO C 1 132 ? -44.962 -3.717 22.157 1.000 107.248 112 PRO CCC O 1
ATOM 3387 N N . ASN C 1 133 ? -44.017 -3.594 20.122 1.000 115.970 113 ASN CCC N 1
ATOM 3388 C CA . ASN C 1 133 ? -42.992 -2.572 20.460 1.000 121.402 113 ASN CCC CA 1
ATOM 3389 C C . ASN C 1 133 ? -43.331 -1.326 19.635 1.000 128.988 113 ASN CCC C 1
ATOM 3390 O O . ASN C 1 133 ? -42.777 -1.183 18.518 1.000 117.116 113 ASN CCC O 1
ATOM 3395 N N . ALA C 1 134 ? -44.259 -0.505 20.152 1.000 135.344 114 ALA CCC N 1
ATOM 3396 C CA . ALA C 1 134 ? -44.631 0.831 19.626 1.000 142.629 114 ALA CCC CA 1
ATOM 3397 C C . ALA C 1 134 ? -43.561 1.294 18.622 1.000 149.227 114 ALA CCC C 1
ATOM 3398 O O . ALA C 1 134 ? -43.922 1.576 17.464 1.000 139.208 114 ALA CCC O 1
ATOM 3400 N N . THR C 1 135 ? -42.292 1.346 19.056 1.000 154.778 115 THR CCC N 1
ATOM 3401 C CA . THR C 1 135 ? -41.073 1.464 18.203 1.000 141.907 115 THR CCC CA 1
ATOM 3402 C C . THR C 1 135 ? -39.880 0.841 18.945 1.000 140.891 115 THR CCC C 1
ATOM 3403 O O . THR C 1 135 ? -39.733 -0.395 18.863 1.000 150.212 115 THR CCC O 1
ATOM 3407 N N . ALA C 1 136 ? -39.081 1.649 19.655 1.000 138.066 116 ALA CCC N 1
ATOM 3408 C CA . ALA C 1 136 ? -37.773 1.272 20.249 1.000 140.948 116 ALA CCC CA 1
ATOM 3409 C C . ALA C 1 136 ? -36.805 0.820 19.139 1.000 145.309 116 ALA CCC C 1
ATOM 3410 O O . ALA C 1 136 ? -35.744 1.457 19.015 1.000 141.112 116 ALA CCC O 1
ATOM 3412 N N . THR C 1 137 ? -37.155 -0.219 18.361 1.000 141.999 117 THR CCC N 1
ATOM 3413 C CA . THR C 1 137 ? -36.363 -0.764 17.215 1.000 136.518 117 THR CCC CA 1
ATOM 3414 C C . THR C 1 137 ? -37.065 -0.441 15.880 1.000 133.938 117 THR CCC C 1
ATOM 3415 O O . THR C 1 137 ? -38.181 -0.944 15.664 1.000 134.916 117 THR CCC O 1
ATOM 3419 N N . THR C 1 138 ? -36.402 0.323 14.999 1.000 133.150 118 THR CCC N 1
ATOM 3420 C CA . THR C 1 138 ? -36.992 1.097 13.864 1.000 129.332 118 THR CCC CA 1
ATOM 3421 C C . THR C 1 138 ? -36.599 0.497 12.506 1.000 128.768 118 THR CCC C 1
ATOM 3422 O O . THR C 1 138 ? -35.416 0.233 12.292 1.000 128.486 118 THR CCC O 1
ATOM 3426 N N . PRO C 1 139 ? -37.521 0.299 11.519 1.000 122.902 119 PRO CCC N 1
ATOM 3427 C CA . PRO C 1 139 ? -38.954 0.581 11.661 1.000 117.739 119 PRO CCC CA 1
ATOM 3428 C C . PRO C 1 139 ? -39.717 -0.528 12.419 1.000 114.229 119 PRO CCC C 1
ATOM 3429 O O . PRO C 1 139 ? -39.070 -1.417 12.969 1.000 108.453 119 PRO CCC O 1
ATOM 3433 N N . ARG C 1 140 ? -41.058 -0.445 12.442 1.000 110.709 120 ARG CCC N 1
ATOM 3434 C CA . ARG C 1 140 ? -41.979 -1.397 13.132 1.000 106.774 120 ARG CCC CA 1
ATOM 3435 C C . ARG C 1 140 ? -41.676 -2.835 12.681 1.000 98.975 120 ARG CCC C 1
ATOM 3436 O O . ARG C 1 140 ? -42.295 -3.290 11.695 1.000 91.698 120 ARG CCC O 1
ATOM 3444 N N . SER C 1 141 ? -40.787 -3.530 13.401 1.000 90.782 121 SER CCC N 1
ATOM 3445 C CA . SER C 1 141 ? -40.432 -4.961 13.201 1.000 83.554 121 SER CCC CA 1
ATOM 3446 C C . SER C 1 141 ? -41.359 -5.879 14.024 1.000 76.522 121 SER CCC C 1
ATOM 3447 O O . SER C 1 141 ? -40.955 -7.029 14.297 1.000 68.861 121 SER CCC O 1
ATOM 3450 N N . ASP C 1 142 ? -42.552 -5.396 14.403 1.000 76.305 122 ASP CCC N 1
ATOM 3451 C CA . ASP C 1 142 ? -43.562 -6.127 15.226 1.000 77.611 122 ASP CCC CA 1
ATOM 3452 C C . ASP C 1 142 ? -44.840 -6.393 14.405 1.000 80.173 122 ASP CCC C 1
ATOM 3453 O O . ASP C 1 142 ? -45.354 -7.547 14.497 1.000 77.260 122 ASP CCC O 1
ATOM 3458 N N . ILE C 1 143 ? -45.329 -5.400 13.635 1.000 72.776 123 ILE CCC N 1
ATOM 3459 C CA . ILE C 1 143 ? -46.509 -5.523 12.725 1.000 69.551 123 ILE CCC CA 1
ATOM 3460 C C . ILE C 1 143 ? -46.062 -5.827 11.282 1.000 70.888 123 ILE CCC C 1
ATOM 3461 O O . ILE C 1 143 ? -46.879 -6.374 10.522 1.000 78.056 123 ILE CCC O 1
ATOM 3466 N N . ASP C 1 144 ? -44.840 -5.466 10.884 1.000 66.761 124 ASP CCC N 1
ATOM 3467 C CA . ASP C 1 144 ? -44.296 -5.805 9.541 1.000 63.156 124 ASP CCC CA 1
ATOM 3468 C C . ASP C 1 144 ? -42.990 -6.553 9.733 1.000 58.902 124 ASP CCC C 1
ATOM 3469 O O . ASP C 1 144 ? -42.002 -5.910 10.020 1.000 67.565 124 ASP CCC O 1
ATOM 3474 N N . PHE C 1 145 ? -43.009 -7.871 9.616 1.000 60.053 125 PHE CCC N 1
ATOM 3475 C CA . PHE C 1 145 ? -41.811 -8.707 9.849 1.000 62.405 125 PHE CCC CA 1
ATOM 3476 C C . PHE C 1 145 ? -41.751 -9.832 8.816 1.000 67.014 125 PHE CCC C 1
ATOM 3477 O O . PHE C 1 145 ? -42.684 -9.951 7.980 1.000 61.148 125 PHE CCC O 1
ATOM 3485 N N . ASN C 1 146 ? -40.657 -10.600 8.874 1.000 69.740 126 ASN CCC N 1
ATOM 3486 C CA . ASN C 1 146 ? -40.362 -11.733 7.960 1.000 71.851 126 ASN CCC CA 1
ATOM 3487 C C . ASN C 1 146 ? -39.985 -12.959 8.796 1.000 58.788 126 ASN CCC C 1
ATOM 3488 O O . ASN C 1 146 ? -39.641 -12.809 9.966 1.000 54.769 126 ASN CCC O 1
ATOM 3493 N N . VAL C 1 147 ? -40.094 -14.138 8.204 1.000 57.831 127 VAL CCC N 1
ATOM 3494 C CA . VAL C 1 147 ? -39.641 -15.414 8.818 1.000 64.964 127 VAL CCC CA 1
ATOM 3495 C C . VAL C 1 147 ? -39.077 -16.285 7.702 1.000 61.426 127 VAL CCC C 1
ATOM 3496 O O . VAL C 1 147 ? -39.380 -16.009 6.542 1.000 62.597 127 VAL CCC O 1
ATOM 3500 N N . THR C 1 148 ? -38.275 -17.279 8.076 1.000 60.608 128 THR CCC N 1
ATOM 3501 C CA . THR C 1 148 ? -37.566 -18.206 7.167 1.000 63.820 128 THR CCC CA 1
ATOM 3502 C C . THR C 1 148 ? -38.062 -19.624 7.459 1.000 60.727 128 THR CCC C 1
ATOM 3503 O O . THR C 1 148 ? -37.969 -20.070 8.619 1.000 57.873 128 THR CCC O 1
ATOM 3507 N N . ILE C 1 149 ? -38.546 -20.331 6.445 1.000 58.625 129 ILE CCC N 1
ATOM 3508 C CA . ILE C 1 149 ? -38.844 -21.777 6.621 1.000 62.729 129 ILE CCC CA 1
ATOM 3509 C C . ILE C 1 149 ? -37.503 -22.432 6.920 1.000 61.061 129 ILE CCC C 1
ATOM 3510 O O . ILE C 1 149 ? -36.530 -22.117 6.245 1.000 67.070 129 ILE CCC O 1
ATOM 3515 N N . PRO C 1 150 ? -37.394 -23.280 7.969 1.000 62.996 130 PRO CCC N 1
ATOM 3516 C CA . PRO C 1 150 ? -36.241 -24.169 8.145 1.000 64.663 130 PRO CCC CA 1
ATOM 3517 C C . PRO C 1 150 ? -35.946 -25.122 6.971 1.000 68.949 130 PRO CCC C 1
ATOM 3518 O O . PRO C 1 150 ? -36.774 -25.268 6.079 1.000 69.788 130 PRO CCC O 1
ATOM 3522 N N . ASN C 1 151 ? -34.766 -25.749 7.008 1.000 75.467 131 ASN CCC N 1
ATOM 3523 C CA . ASN C 1 151 ? -34.367 -26.874 6.120 1.000 73.475 131 ASN CCC CA 1
ATOM 3524 C C . ASN C 1 151 ? -34.481 -28.181 6.893 1.000 68.929 131 ASN CCC C 1
ATOM 3525 O O . ASN C 1 151 ? -34.344 -29.224 6.267 1.000 82.647 131 ASN CCC O 1
ATOM 3530 N N . THR C 1 152 ? -34.709 -28.110 8.201 1.000 67.370 132 THR CCC N 1
ATOM 3531 C CA . THR C 1 152 ? -34.536 -29.242 9.144 1.000 73.091 132 THR CCC CA 1
ATOM 3532 C C . THR C 1 152 ? -35.890 -29.894 9.452 1.000 70.285 132 THR CCC C 1
ATOM 3533 O O . THR C 1 152 ? -35.915 -30.728 10.382 1.000 70.862 132 THR CCC O 1
ATOM 3537 N N . LEU C 1 153 ? -36.952 -29.554 8.698 1.000 72.571 133 LEU CCC N 1
ATOM 3538 C CA . LEU C 1 153 ? -38.361 -29.985 8.962 1.000 68.599 133 LEU CCC CA 1
ATOM 3539 C C . LEU C 1 153 ? -38.533 -31.489 8.727 1.000 66.871 133 LEU CCC C 1
ATOM 3540 O O . LEU C 1 153 ? -39.446 -32.072 9.343 1.000 63.757 133 LEU CCC O 1
ATOM 3545 N N . GLY C 1 154 ? -37.698 -32.078 7.865 1.000 69.744 134 GLY CCC N 1
ATOM 3546 C CA . GLY C 1 154 ? -37.787 -33.488 7.452 1.000 67.994 134 GLY CCC CA 1
ATOM 3547 C C . GLY C 1 154 ? -39.036 -33.695 6.622 1.000 66.845 134 GLY CCC C 1
ATOM 3548 O O . GLY C 1 154 ? -39.230 -32.931 5.654 1.000 54.638 134 GLY CCC O 1
ATOM 3549 N N . THR C 1 155 ? -39.866 -34.662 7.016 1.000 65.459 135 THR CCC N 1
ATOM 3550 C CA . THR C 1 155 ? -41.160 -34.972 6.364 1.000 72.977 135 THR CCC CA 1
ATOM 3551 C C . THR C 1 155 ? -42.308 -34.394 7.206 1.000 78.847 135 THR CCC C 1
ATOM 3552 O O . THR C 1 155 ? -43.482 -34.578 6.802 1.000 83.919 135 THR CCC O 1
ATOM 3556 N N . ALA C 1 156 ? -42.005 -33.703 8.312 1.000 74.145 136 ALA CCC N 1
ATOM 3557 C CA . ALA C 1 156 ? -42.982 -33.410 9.390 1.000 74.906 136 ALA CCC CA 1
ATOM 3558 C C . ALA C 1 156 ? -44.136 -32.523 8.877 1.000 66.659 136 ALA CCC C 1
ATOM 3559 O O . ALA C 1 156 ? -45.232 -32.632 9.441 1.000 66.546 136 ALA CCC O 1
ATOM 3561 N N . CYS C 1 157 ? -43.926 -31.717 7.833 1.000 62.195 137 CYS CCC N 1
ATOM 3562 C CA . CYS C 1 157 ? -44.966 -30.845 7.210 1.000 66.316 137 CYS CCC CA 1
ATOM 3563 C C . CYS C 1 157 ? -45.146 -31.150 5.715 1.000 66.578 137 CYS CCC C 1
ATOM 3564 O O . CYS C 1 157 ? -45.578 -30.233 4.987 1.000 61.099 137 CYS CCC O 1
ATOM 3567 N N . SER C 1 158 ? -44.910 -32.406 5.309 1.000 71.650 138 SER CCC N 1
ATOM 3568 C CA . SER C 1 158 ? -44.904 -32.907 3.904 1.000 72.794 138 SER CCC CA 1
ATOM 3569 C C . SER C 1 158 ? -46.220 -32.587 3.182 1.000 69.868 138 SER CCC C 1
ATOM 3570 O O . SER C 1 158 ? -46.182 -32.389 1.958 1.000 65.492 138 SER CCC O 1
ATOM 3573 N N . THR C 1 159 ? -47.344 -32.569 3.900 1.000 72.997 139 THR CCC N 1
ATOM 3574 C CA . THR C 1 159 ? -48.703 -32.389 3.315 1.000 73.545 139 THR CCC CA 1
ATOM 3575 C C . THR C 1 159 ? -49.532 -31.429 4.184 1.000 67.467 139 THR CCC C 1
ATOM 3576 O O . THR C 1 159 ? -49.191 -31.227 5.370 1.000 73.096 139 THR CCC O 1
ATOM 3580 N N . GLY C 1 160 ? -50.568 -30.842 3.578 1.000 65.423 140 GLY CCC N 1
ATOM 3581 C CA . GLY C 1 160 ? -51.517 -29.900 4.203 1.000 59.992 140 GLY CCC CA 1
ATOM 3582 C C . GLY C 1 160 ? -52.176 -30.497 5.434 1.000 60.944 140 GLY CCC C 1
ATOM 3583 O O . GLY C 1 160 ? -52.413 -31.734 5.452 1.000 57.698 140 GLY CCC O 1
ATOM 3584 N N . GLY C 1 161 ? -52.401 -29.665 6.458 1.000 58.110 141 GLY CCC N 1
ATOM 3585 C CA . GLY C 1 161 ? -53.116 -30.056 7.686 1.000 54.580 141 GLY CCC CA 1
ATOM 3586 C C . GLY C 1 161 ? -52.261 -30.832 8.670 1.000 53.312 141 GLY CCC C 1
ATOM 3587 O O . GLY C 1 161 ? -52.844 -31.442 9.582 1.000 57.473 141 GLY CCC O 1
ATOM 3588 N N . LYS C 1 162 ? -50.936 -30.830 8.516 1.000 56.772 142 LYS CCC N 1
ATOM 3589 C CA . LYS C 1 162 ? -50.008 -31.452 9.499 1.000 57.913 142 LYS CCC CA 1
ATOM 3590 C C . LYS C 1 162 ? -49.365 -30.335 10.334 1.000 54.256 142 LYS CCC C 1
ATOM 3591 O O . LYS C 1 162 ? -49.249 -30.510 11.563 1.000 46.715 142 LYS CCC O 1
ATOM 3597 N N . CYS C 1 163 ? -49.014 -29.218 9.687 1.000 54.922 143 CYS CCC N 1
ATOM 3598 C CA . CYS C 1 163 ? -48.411 -28.013 10.306 1.000 53.953 143 CYS CCC CA 1
ATOM 3599 C C . CYS C 1 163 ? -49.122 -26.735 9.860 1.000 50.784 143 CYS CCC C 1
ATOM 3600 O O . CYS C 1 163 ? -49.735 -26.705 8.756 1.000 55.151 143 CYS CCC O 1
ATOM 3603 N N . ALA C 1 164 ? -49.023 -25.715 10.712 1.000 52.905 144 ALA CCC N 1
ATOM 3604 C CA . ALA C 1 164 ? -49.395 -24.308 10.435 1.000 49.825 144 ALA CCC CA 1
ATOM 3605 C C . ALA C 1 164 ? -48.392 -23.404 11.144 1.000 47.010 144 ALA C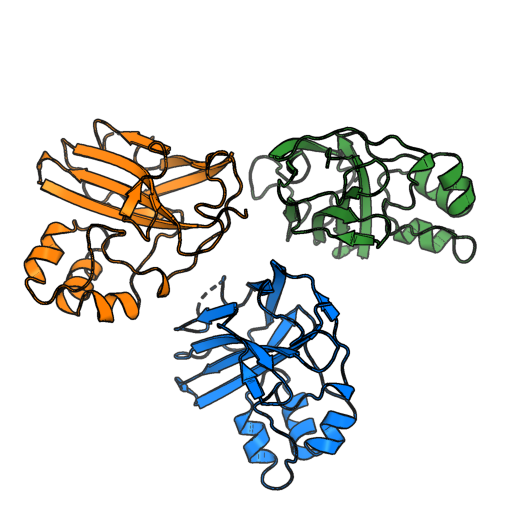CC C 1
ATOM 3606 O O . ALA C 1 164 ? -47.805 -23.848 12.149 1.000 41.765 144 ALA CCC O 1
ATOM 3608 N N . ILE C 1 165 ? -48.159 -22.225 10.572 1.000 45.407 145 ILE CCC N 1
ATOM 3609 C CA . ILE C 1 165 ? -47.433 -21.108 11.227 1.000 45.720 145 ILE CCC CA 1
ATOM 3610 C C . ILE C 1 165 ? -48.440 -20.346 12.087 1.000 46.548 145 ILE CCC C 1
ATOM 3611 O O . ILE C 1 165 ? -49.389 -19.760 11.509 1.000 42.436 145 ILE CCC O 1
ATOM 3616 N N . GLN C 1 166 ? -48.253 -20.379 13.410 1.000 45.889 146 GLN CCC N 1
ATOM 3617 C CA . GLN C 1 166 ? -49.137 -19.678 14.377 1.000 46.070 146 GLN CCC CA 1
ATOM 3618 C C . GLN C 1 166 ? -48.471 -18.399 14.873 1.000 42.834 146 GLN CCC C 1
ATOM 3619 O O . GLN C 1 166 ? -47.400 -18.496 15.476 1.000 44.151 146 GLN CCC O 1
ATOM 3625 N N . TRP C 1 167 ? -49.087 -17.253 14.603 1.000 44.258 147 TRP CCC N 1
ATOM 3626 C CA . TRP C 1 167 ? -48.799 -15.968 15.293 1.000 43.985 147 TRP CCC CA 1
ATOM 3627 C C . TRP C 1 167 ? -49.565 -15.962 16.625 1.000 43.756 147 TRP CCC C 1
ATOM 3628 O O . TRP C 1 167 ? -50.795 -16.105 16.622 1.000 46.121 147 TRP CCC O 1
ATOM 3639 N N . TYR C 1 168 ? -48.850 -15.864 17.739 1.000 45.842 148 TYR CCC N 1
ATOM 3640 C CA . TYR C 1 168 ? -49.423 -15.892 19.108 1.000 46.032 148 TYR CCC CA 1
ATOM 3641 C C . TYR C 1 168 ? -48.947 -14.642 19.850 1.000 47.747 148 TYR CCC C 1
ATOM 3642 O O . TYR C 1 168 ? -47.720 -14.362 19.818 1.000 47.602 148 TYR CCC O 1
ATOM 3651 N N . TRP C 1 169 ? -49.885 -13.903 20.450 1.000 44.825 149 TRP CCC N 1
ATOM 3652 C CA . TRP C 1 169 ? -49.604 -12.702 21.278 1.000 44.312 149 TRP CCC CA 1
ATOM 3653 C C . TRP C 1 169 ? -50.350 -12.864 22.602 1.000 45.122 149 TRP CCC C 1
ATOM 3654 O O . TRP C 1 169 ? -51.566 -13.153 22.569 1.000 49.879 149 TRP CCC O 1
ATOM 3665 N N . TYR C 1 170 ? -49.632 -12.772 23.719 1.000 43.348 150 TYR CCC N 1
ATOM 3666 C CA . TYR C 1 170 ? -50.228 -12.662 25.071 1.000 42.812 150 TYR CCC CA 1
ATOM 3667 C C . TYR C 1 170 ? -50.035 -11.222 25.562 1.000 45.155 150 TYR CCC C 1
ATOM 3668 O O . TYR C 1 170 ? -48.894 -10.778 25.708 1.000 47.837 150 TYR CCC O 1
ATOM 3677 N N . ALA C 1 171 ? -51.130 -10.492 25.754 1.000 46.225 151 ALA CCC N 1
ATOM 3678 C CA . ALA C 1 171 ? -51.143 -9.156 26.390 1.000 49.312 151 ALA CCC CA 1
ATOM 3679 C C . ALA C 1 171 ? -51.285 -9.344 27.904 1.000 46.788 151 ALA CCC C 1
ATOM 3680 O O . ALA C 1 171 ? -52.412 -9.271 28.392 1.000 48.001 151 ALA CCC O 1
ATOM 3682 N N . SER C 1 172 ? -50.177 -9.572 28.614 1.000 48.681 152 SER CCC N 1
ATOM 3683 C CA . SER C 1 172 ? -50.153 -9.903 30.067 1.000 53.794 152 SER CCC CA 1
ATOM 3684 C C . SER C 1 172 ? -50.895 -8.824 30.877 1.000 52.706 152 SER CCC C 1
ATOM 3685 O O . SER C 1 172 ? -51.589 -9.203 31.830 1.000 51.858 152 SER CCC O 1
ATOM 3688 N N . GLY C 1 173 ? -50.776 -7.544 30.491 1.000 53.240 153 GLY CCC N 1
ATOM 3689 C CA . GLY C 1 173 ? -51.535 -6.411 31.064 1.000 49.441 153 GLY CCC CA 1
ATOM 3690 C C . GLY C 1 173 ? -53.022 -6.709 31.163 1.000 48.720 153 GLY CCC C 1
ATOM 3691 O O . GLY C 1 173 ? -53.642 -6.360 32.196 1.000 47.232 153 GLY CCC O 1
ATOM 3692 N N . ASN C 1 174 ? -53.581 -7.368 30.145 1.000 47.487 154 ASN CCC N 1
ATOM 3693 C CA . ASN C 1 174 ? -55.036 -7.662 30.033 1.000 45.397 154 ASN CCC CA 1
ATOM 3694 C C . ASN C 1 174 ? -55.339 -9.155 30.253 1.000 40.065 154 ASN CCC C 1
ATOM 3695 O O . ASN C 1 174 ? -56.516 -9.514 30.235 1.000 38.508 154 ASN CCC O 1
ATOM 3700 N N . LYS C 1 175 ? -54.320 -9.996 30.423 1.000 40.962 155 LYS CCC N 1
ATOM 3701 C CA . LYS C 1 175 ? -54.438 -11.475 30.377 1.000 42.983 155 LYS CCC CA 1
ATOM 3702 C C . LYS C 1 175 ? -55.289 -11.905 29.180 1.000 44.471 155 LYS CCC C 1
ATOM 3703 O O . LYS C 1 175 ? -56.267 -12.645 29.381 1.000 45.069 155 LYS CCC O 1
ATOM 3709 N N . GLN C 1 176 ? -54.873 -11.497 27.980 1.000 49.929 156 GLN CCC N 1
ATOM 3710 C CA . GLN C 1 176 ? -55.591 -11.686 26.688 1.000 53.876 156 GLN CCC CA 1
ATOM 3711 C C . GLN C 1 176 ? -54.678 -12.434 25.712 1.000 49.920 156 GLN CCC C 1
ATOM 3712 O O . GLN C 1 176 ? -53.491 -12.053 25.620 1.000 46.654 156 GLN CCC O 1
ATOM 3718 N N . SER C 1 177 ? -55.232 -13.421 25.004 1.000 43.268 157 SER CCC N 1
ATOM 3719 C CA . SER C 1 177 ? -54.538 -14.251 23.989 1.000 41.926 157 SER CCC CA 1
ATOM 3720 C C . SER C 1 177 ? -55.075 -13.894 22.608 1.000 39.065 157 SER CCC C 1
ATOM 3721 O O . SER C 1 177 ? -56.293 -13.916 22.421 1.000 42.322 157 SER CCC O 1
ATOM 3724 N N . TYR C 1 178 ? -54.190 -13.659 21.657 1.000 39.231 158 TYR CCC N 1
ATOM 3725 C CA . TYR C 1 178 ? -54.540 -13.473 20.233 1.000 40.219 158 TYR CCC CA 1
ATOM 3726 C C . TYR C 1 178 ? -53.770 -14.512 19.420 1.000 39.266 158 TYR CCC C 1
ATOM 3727 O O . TYR C 1 178 ? -52.585 -14.747 19.721 1.000 37.276 158 TYR CCC O 1
ATOM 3736 N N . GLU C 1 179 ? -54.445 -15.112 18.435 1.000 42.951 159 GLU CCC N 1
ATOM 3737 C CA . GLU C 1 179 ? -53.893 -16.151 17.520 1.000 39.489 159 GLU CCC CA 1
ATOM 3738 C C . GLU C 1 179 ? -54.346 -15.903 16.078 1.000 37.005 159 GLU CCC C 1
ATOM 3739 O O . GLU C 1 179 ? -55.527 -15.561 15.887 1.000 31.995 159 GLU CCC O 1
ATOM 3745 N N . SER C 1 180 ? -53.429 -16.114 15.125 1.000 37.050 160 SER CCC N 1
ATOM 3746 C CA . SER C 1 180 ? -53.716 -16.410 13.699 1.000 40.508 160 SER CCC CA 1
ATOM 3747 C C . SER C 1 180 ? -52.868 -17.598 13.209 1.000 43.148 160 SER CCC C 1
ATOM 3748 O O . SER C 1 180 ? -51.766 -17.798 13.736 1.000 45.806 160 SER CCC O 1
ATOM 3751 N N . CYS C 1 181 ? -53.370 -18.369 12.236 1.000 49.121 161 CYS CCC N 1
ATOM 3752 C CA . CYS C 1 181 ? -52.689 -19.550 11.630 1.000 50.594 161 CYS CCC CA 1
ATOM 3753 C C . CYS C 1 181 ? -52.558 -19.340 10.131 1.000 49.567 161 CYS CCC C 1
ATOM 3754 O O . CYS C 1 181 ? -53.450 -18.682 9.571 1.000 48.217 161 CYS CCC O 1
ATOM 3757 N N . VAL C 1 182 ? -51.457 -19.833 9.554 1.000 50.053 162 VAL CCC N 1
ATOM 3758 C CA . VAL C 1 182 ? -51.227 -20.003 8.088 1.000 47.469 162 VAL CCC CA 1
ATOM 3759 C C . VAL C 1 182 ? -50.904 -21.480 7.864 1.000 48.718 162 VAL CCC C 1
ATOM 3760 O O . VAL C 1 182 ? -49.831 -21.906 8.320 1.000 44.653 162 VAL CCC O 1
ATOM 3764 N N . ASP C 1 183 ? -51.822 -22.233 7.243 1.000 49.891 163 ASP CCC N 1
ATOM 3765 C CA . ASP C 1 183 ? -51.593 -23.652 6.867 1.000 47.674 163 ASP CCC CA 1
ATOM 3766 C C . ASP C 1 183 ? -50.596 -23.636 5.723 1.000 43.241 163 ASP CCC C 1
ATOM 3767 O O . ASP C 1 183 ? -50.688 -22.720 4.897 1.000 40.174 163 ASP CCC O 1
ATOM 3772 N N . PHE C 1 184 ? -49.666 -24.585 5.733 1.000 46.591 164 PHE CCC N 1
ATOM 3773 C CA . PHE C 1 184 ? -48.650 -24.774 4.669 1.000 51.498 164 PHE CCC CA 1
ATOM 3774 C C . PHE C 1 184 ? -48.156 -26.230 4.690 1.000 53.615 164 PHE CCC C 1
ATOM 3775 O O . PHE C 1 184 ? -48.456 -27.010 5.665 1.000 46.345 164 PHE CCC O 1
ATOM 3783 N N . TYR C 1 185 ? -47.427 -26.587 3.624 1.000 55.536 165 TYR CCC N 1
ATOM 3784 C CA . TYR C 1 185 ? -46.624 -27.834 3.511 1.000 57.671 165 TYR CCC CA 1
ATOM 3785 C C . TYR C 1 185 ? -45.276 -27.473 2.882 1.000 62.552 165 TYR CCC C 1
ATOM 3786 O O . TYR C 1 185 ? -45.132 -26.425 2.182 1.000 54.945 165 TYR CCC O 1
ATOM 3795 N N . VAL C 1 186 ? -44.285 -28.306 3.181 1.000 68.473 166 VAL CCC N 1
ATOM 3796 C CA . VAL C 1 186 ? -42.953 -28.326 2.510 1.000 75.930 166 VAL CCC CA 1
ATOM 3797 C C . VAL C 1 186 ? -42.753 -29.760 2.019 1.000 74.267 166 VAL CCC C 1
ATOM 3798 O O . VAL C 1 186 ? -42.876 -30.676 2.875 1.000 69.316 166 VAL CCC O 1
ATOM 3802 N N . LYS C 1 187 ? -42.493 -29.954 0.718 1.000 74.773 167 LYS CCC N 1
ATOM 3803 C CA . LYS C 1 187 ? -42.423 -31.305 0.087 1.000 84.051 167 LYS CCC CA 1
ATOM 3804 C C . LYS C 1 187 ? -41.302 -32.126 0.742 1.000 83.715 167 LYS CCC C 1
ATOM 3805 O O . LYS C 1 187 ? -40.183 -31.602 0.867 1.000 85.394 167 LYS CCC O 1
ATOM 3811 N N . ALA C 1 188 ? -41.608 -33.366 1.139 1.000 84.953 168 ALA CCC N 1
ATOM 3812 C CA . ALA C 1 188 ? -40.765 -34.243 1.992 1.000 94.711 168 ALA CCC CA 1
ATOM 3813 C C . ALA C 1 188 ? -39.372 -33.628 2.188 1.000 89.834 168 ALA CCC C 1
ATOM 3814 O O . ALA C 1 188 ? -38.438 -33.952 1.467 1.000 86.204 168 ALA CCC O 1
#

B-factor: mean 54.58, std 17.78, range [15.61, 154.78]

Sequence (489 aa):
AVVTVPTPRGAGPYYTQRCGETYAVYMEKDKAGPIENGVAKAGSELGCNPFLCRGYQYEDNEAVEYEPGQVIDFHVDLIAGHHPGYANVSIVDLEANKIIGDPLRSWDDYPNRSDIDFNVTIPNTLGTACSTGGKCAIQWYWYASGNKQSYESCVDFYVKAAVVTVPTPRGAGPYYTQRCGETYAVYMEKDKAGPIENGVAKAGSELGCNPFLCRGYQYEDNEAVEYEPGQVIDFHVDLIAGHHPGYANVSIVDLEANKIIGDPLRSWDDYPNRSDIDFNVTIPNTLGTACSTGGKCAIQWYWYASGNKQSYESCVDFYVKAAVVTVPTPRGAGPYYTQRCGETYAVYMEKDKAGPIENGVAKAGSELGCNPFLCRGYQYEDNEAVEYEPGQVIDFHVDLIAGHHPGYANVSIVDLEANKIIGDPLRSWDDYPNATATTPRSDIDFNVTIPNTLGTACSTGGKCAIQWYWYASGNKQSYESCVDFYVKA

Solvent-accessible surface area: 23477 Å² total

Secondary structure (P-SEA, 3-state):
ccccccccccccaaaaaaccaaaaaaaaacccccaaaaaaaaccccccccccccccccccbbbbbbcccbbbbbbbbccccccccccbbbbbcccccccccccccccccccccccccbbbbbbccccccccccccccccccccccccccccbbbbbbcccc/ccccccccccccaaaaaaccaaaaaaaaaccccccaaaaaaaccccccccccccccccccbbbbbbcccbbbbbbbbcccccccbbbbbbbbcccccccccccccccccccccccccbbbbbbccccccccccccccbbbbbbccccccccbbbbbbcccc/ccccccccccccaaaaaaccaaaaaaaaaccccccaaaaaaaccccccccccccccccccbbbbbbccbbbbbbbbbcccccccbbbbbbbbcccccccccccccccccccccccccccccccbbbbbbccccccccccccccccccccccccccccbbbbbbcccc

Foldseek 3Di:
DAWPPPPFFDDDDVLCVQQHVQLNVVCVVPVFFFLVVSCVRCPPVGRAPCLQQNSRDQVRDWAAEDEAFDKGKIAADDPDWAPAWWKFWFKAQQVVRHGDDDTQDIGPGPDDPCRRIHMGTHHPPCPCQQQDWPGIWTKIWMQRVRVRTIGITIHIYGYHD/DAWPPPPFFDDDDVLCVQQHVQLNVVCVVPVFFFLVVSCVRCPPVGRADCLQQNSGDQVGDDAAEDEAFGKGKIAADDPDFAPAKKKFWFKAQQVVRHGDPDTQDIDPGPDDPCRRIHMGTHHPPCPCQQQDWPGIWTKIWMQRVVVRGIGITTHIYGYHD/DAWVPPPFFDDDDVLCVQQHVQLRVVCVVPVFFFLVVSCVRCPPVGGAPCLPQNSGDQVRDDAAEDEAFDKGKIAADPPDWAPAKKKFWFKAQQVVRHGDPDTQDIDPGPPPPPPPPDRCHRIHMGTHHPPCPCQQQDWPRIWTKIWMQRVRVRTIGITTHIYGYHD